Protein AF-0000000077136541 (afdb_homodimer)

InterPro domains:
  IPR001932 PPM-type phosphatase-like domain [PF00481] (87-348)
  IPR001932 PPM-type phosphatase-like domain [PS51746] (58-355)
  IPR001932 PPM-type phosphatase-like domain [SM00331] (62-355)
  IPR001932 PPM-type phosphatase-like domain [SM00332] (52-353)
  IPR001932 PPM-type phosphatase-like domain [cd00143] (66-355)
  IPR015655 Protein phosphatase 2C [PTHR47992] (32-355)
  IPR036457 PPM-type phosphatase-like domain superfamily [G3DSA:3.60.40.10] (57-362)
  IPR036457 PPM-type phosphatase-like domain superfamily [SSF81606] (54-356)

Radius of gyration: 32.64 Å; Cα contacts (8 Å, |Δi|>4): 1513; chains: 2; bounding box: 161×108×76 Å

pLDDT: mean 80.81, std 26.47, range [17.11, 98.94]

Organism: Micromonas pusilla (strain CCMP1545) (NCBI:txid564608)

Secondary structure (DSSP, 8-state):
------------------------------GGGGGGTTS---S--------SS---SEEEEEEE-TTBSS--EEEEEEEEEETTTEEEEEEEEEESSSHHHHHHHHHHHHHHHHHS----TTS--SS---TT-TT--TTHHHHHHHHHHHHHHHHHHHHHH-TTGGG-EE-EEEEEE-SSEEEEEEESS-EEEEEETTEEEE--------TTSHHHHHHHHHHHHTT--EETTEETTTBS-SB-EE-GGGTTTHHHHHHHTTTSHHHHT---SS-SSB-PPEEEEEE--TTTEEEEEEE-HHHHTT--HHHHHHHHHHHHHH-TT--HHHHHHHHHHHHHHTT-SS-EEEEEEE-S--------/------------------------------TTSGGGTTS---S--------SS---SEEEEEEE-TTBSS--EEEEEEEEEETTTEEEEEEEEEESSSHHHHHHHHHHHHHHHHHS----TTS---S---TT-TT--TTHHHHHHHHHHHHHHHHHHHHHH-TTGGG-EE-EEEEEE-SSEEEEEEESS-EEEEEETTEEEE--------TTSHHHHHHHHHHHHTT--EETTEETTTBS-SB-EE-GGGTTTHHHHHHHTTTSHHHHT---SS-SSB-PPEEEEEE--TTTEEEEEEE-HHHHTT--HHHHHHHHHHHHHH-TT--HHHHHHHHHHHHHHTT-SS-EEEEEEE-S--------

Nearest PDB structures (foldseek):
  4yzh-assembly1_A  TM=8.953E-01  e=7.168E-30  Arabidopsis thaliana
  4yzg-assembly1_A  TM=8.802E-01  e=8.058E-30  Arabidopsis thaliana
  5vsr-assembly1_B  TM=7.732E-01  e=3.887E-26  Arabidopsis thaliana
  5gwp-assembly2_B  TM=7.311E-01  e=2.526E-25  Oryza sativa Japonica Group
  4oic-assembly1_B  TM=7.420E-01  e=6.828E-25  Oryza sativa Japonica Group

Foldseek 3Di:
DDDPPPPDDCPCVDDPPPPDDDPPPPPPPPPVCPVVVVPPVPPPQPPPPPPPPPQPWFKAKDWDFFPDPDDQKDKEWDSADAAPRWTKIKIKAKDLHNLLNVLCNVPLRVLLSVQFDNQPPPRDQPAFDAFCPVQQPDCQVSNQVSLQVSLVVSLVVQVVVDPPSNQMWIWMWMWIDDQWKIKIWTFAAWWKWWQFQLFTDTQDHHQWCDPVDPNNVVLQVLLVVLQWHDDPRATNPPHNGQEIRRNVCQAVVVVVVLVVCVVPPRSVRGDSNGRSYYSGIDMGMDTDDLATTFKMKTKDVLLCVQPPRGRLSVVLVVVCVVPVPDGNNNSNVVSNVVSSVSRRPGMMMMMMIGSHDDPPPPPD/DDDDDDDDDPDCPDDDDPPPPPVPPPPDPPPVPDVVVPPPPPPPVPPPPPPPPPLPWFKAKDWDFFPDPDDQKDKEWDSADAAPRWTKIKIKAKDLHNLLNVLCNVPLRVLLSVQFDNQPPPRDQPAFDAFCPVQQPDCQVSVQVSLQVSLVVSLVVQVVVDPPSNQMWIWMWMWIDDQWKIKIWTFAAWWKWWQFQLFTDTQDDHQWCDPPDPNNVVLQVLLVVLQWHDDPRATNPPHNGQEIRRNVCQAVVVVVVLVVCVVPPRSVRGDSNGRSYYSGIDMGMDTDDLATTFKMKTKDVLLCVQPPRGRLSVVLVVVCVVPVPDGNNNSNVVSNVVSSVSRRPGMMMMMMIGSHDDPPPPPD

Structure (mmCIF, N/CA/C/O backbone):
data_AF-0000000077136541-model_v1
#
loop_
_entity.id
_entity.type
_entity.pdbx_description
1 polymer 'Predicted protein'
#
loop_
_atom_site.group_PDB
_atom_site.id
_atom_site.type_symbol
_atom_site.label_atom_id
_atom_site.label_alt_id
_atom_site.label_comp_id
_atom_site.label_asym_id
_atom_site.label_entity_id
_atom_site.label_seq_id
_atom_site.pdbx_PDB_ins_code
_atom_site.Cartn_x
_atom_site.Cartn_y
_atom_site.Cartn_z
_atom_site.occupancy
_atom_site.B_iso_or_equiv
_atom_site.auth_seq_id
_atom_site.auth_comp_id
_atom_site.auth_asym_id
_atom_site.auth_atom_id
_atom_site.pdbx_PDB_model_num
ATOM 1 N N . MET A 1 1 ? -68.312 -63 46.875 1 20.05 1 MET A N 1
ATOM 2 C CA . MET A 1 1 ? -68.062 -62.906 45.438 1 20.05 1 MET A CA 1
ATOM 3 C C . MET A 1 1 ? -67.188 -61.688 45.125 1 20.05 1 MET A C 1
ATOM 5 O O . MET A 1 1 ? -66.312 -61.75 44.281 1 20.05 1 MET A O 1
ATOM 9 N N . PRO A 1 2 ? -67.562 -60.438 45.5 1 20.64 2 PRO A N 1
ATOM 10 C CA . PRO A 1 2 ? -68 -59.219 44.812 1 20.64 2 PRO A CA 1
ATOM 11 C C . PRO A 1 2 ? -66.875 -58.188 44.719 1 20.64 2 PRO A C 1
ATOM 13 O O . PRO A 1 2 ? -67.188 -57.031 44.344 1 20.64 2 PRO A O 1
ATOM 16 N N . GLY A 1 3 ? -65.562 -58.594 44.594 1 22.84 3 GLY A N 1
ATOM 17 C CA . GLY A 1 3 ? -64.438 -57.875 45.094 1 22.84 3 GLY A CA 1
ATOM 18 C C . GLY A 1 3 ? -64.188 -56.594 44.312 1 22.84 3 GLY A C 1
ATOM 19 O O . GLY A 1 3 ? -64.438 -56.5 43.125 1 22.84 3 GLY A O 1
ATOM 20 N N . MET A 1 4 ? -64.188 -55.438 45 1 21.98 4 MET A N 1
ATOM 21 C CA . MET A 1 4 ? -64.375 -54 44.844 1 21.98 4 MET A CA 1
ATOM 22 C C . MET A 1 4 ? -63.25 -53.344 44.031 1 21.98 4 MET A C 1
ATOM 24 O O . MET A 1 4 ? -62.156 -53.125 44.562 1 21.98 4 MET A O 1
ATOM 28 N N . PRO A 1 5 ? -62.812 -53.906 42.781 1 22.84 5 PRO A N 1
ATOM 29 C CA . PRO A 1 5 ? -61.5 -53.625 42.188 1 22.84 5 PRO A CA 1
ATOM 30 C C . PRO A 1 5 ? -61.312 -52.188 41.781 1 22.84 5 PRO A C 1
ATOM 32 O O . PRO A 1 5 ? -62.062 -51.688 40.938 1 22.84 5 PRO A O 1
ATOM 35 N N . VAL A 1 6 ? -61.156 -51.219 42.781 1 21.25 6 VAL A N 1
ATOM 36 C CA . VAL A 1 6 ? -61.344 -49.781 42.688 1 21.25 6 VAL A CA 1
ATOM 37 C C . VAL A 1 6 ? -60.312 -49.188 41.75 1 21.25 6 VAL A C 1
ATOM 39 O O . VAL A 1 6 ? -59.094 -49.281 41.969 1 21.25 6 VAL A O 1
ATOM 42 N N . LYS A 1 7 ? -60.531 -49.219 40.406 1 20.16 7 LYS A N 1
ATOM 43 C CA . LYS A 1 7 ? -59.812 -48.938 39.188 1 20.16 7 LYS A CA 1
ATOM 44 C C . LYS A 1 7 ? -59.344 -47.5 39.125 1 20.16 7 LYS A C 1
ATOM 46 O O . LYS A 1 7 ? -60.188 -46.594 39.094 1 20.16 7 LYS A O 1
ATOM 51 N N . PRO A 1 8 ? -58.156 -47.125 39.719 1 20.67 8 PRO A N 1
ATOM 52 C CA . PRO A 1 8 ? -57.781 -45.719 40 1 20.67 8 PRO A CA 1
ATOM 53 C C . PRO A 1 8 ? -57.812 -44.844 38.75 1 20.67 8 PRO A C 1
ATOM 55 O O . PRO A 1 8 ? -57.75 -45.344 37.625 1 20.67 8 PRO A O 1
ATOM 58 N N . ASN A 1 9 ? -58.156 -43.531 38.938 1 19.55 9 ASN A N 1
ATOM 59 C CA . ASN A 1 9 ? -58.562 -42.25 38.344 1 19.55 9 ASN A CA 1
ATOM 60 C C . ASN A 1 9 ? -57.469 -41.688 37.438 1 19.55 9 ASN A C 1
ATOM 62 O O . ASN A 1 9 ? -56.312 -41.594 37.812 1 19.55 9 ASN A O 1
ATOM 66 N N . LYS A 1 10 ? -57.656 -41.719 36.094 1 18.12 10 LYS A N 1
ATOM 67 C CA . LYS A 1 10 ? -57.094 -41.594 34.781 1 18.12 10 LYS A CA 1
ATOM 68 C C . LYS A 1 10 ? -56.562 -40.188 34.531 1 18.12 10 LYS A C 1
ATOM 70 O O . LYS A 1 10 ? -57.344 -39.25 34.25 1 18.12 10 LYS A O 1
ATOM 75 N N . LYS A 1 11 ? -55.844 -39.531 35.562 1 18.17 11 LYS A N 1
ATOM 76 C CA . LYS A 1 11 ? -55.656 -38.062 35.531 1 18.17 11 LYS A CA 1
ATOM 77 C C . LYS A 1 11 ? -54.906 -37.656 34.25 1 18.17 11 LYS A C 1
ATOM 79 O O . LYS A 1 11 ? -53.75 -38.031 34.031 1 18.17 11 LYS A O 1
ATOM 84 N N . ALA A 1 12 ? -55.562 -37.5 33.062 1 18.77 12 ALA A N 1
ATOM 85 C CA . ALA A 1 12 ? -55.25 -37.344 31.641 1 18.77 12 ALA A CA 1
ATOM 86 C C . ALA A 1 12 ? -54.5 -36.062 31.375 1 18.77 12 ALA A C 1
ATOM 88 O O . ALA A 1 12 ? -55.094 -34.969 31.422 1 18.77 12 ALA A O 1
ATOM 89 N N . SER A 1 13 ? -53.344 -35.812 32.094 1 20.2 13 SER A N 1
ATOM 90 C CA . SER A 1 13 ? -52.688 -34.5 32.125 1 20.2 13 SER A CA 1
ATOM 91 C C . SER A 1 13 ? -52.219 -34.094 30.734 1 20.2 13 SER A C 1
ATOM 93 O O . SER A 1 13 ? -51.281 -34.656 30.188 1 20.2 13 SER A O 1
ATOM 95 N N . GLY A 1 14 ? -53.156 -33.844 29.797 1 17.78 14 GLY A N 1
ATOM 96 C CA . GLY A 1 14 ? -53.031 -33.75 28.344 1 17.78 14 GLY A CA 1
ATOM 97 C C . GLY A 1 14 ? -52.156 -32.625 27.891 1 17.78 14 GLY A C 1
ATOM 98 O O . GLY A 1 14 ? -51.594 -32.656 26.797 1 17.78 14 GLY A O 1
ATOM 99 N N . GLY A 1 15 ? -52.219 -31.469 28.562 1 18.66 15 GLY A N 1
ATOM 100 C CA . GLY A 1 15 ? -52.406 -30.328 27.672 1 18.66 15 GLY A CA 1
ATOM 101 C C . GLY A 1 15 ? -51.125 -29.953 26.922 1 18.66 15 GLY A C 1
ATOM 102 O O . GLY A 1 15 ? -50.125 -29.594 27.531 1 18.66 15 GLY A O 1
ATOM 103 N N . GLY A 1 16 ? -50.719 -30.688 26.016 1 18.95 16 GLY A N 1
ATOM 104 C CA . GLY A 1 16 ? -49.438 -30.516 25.312 1 18.95 16 GLY A CA 1
ATOM 105 C C . GLY A 1 16 ? -49.375 -29.203 24.547 1 18.95 16 GLY A C 1
ATOM 106 O O . GLY A 1 16 ? -50.031 -29.031 23.531 1 18.95 16 GLY A O 1
ATOM 107 N N . LYS A 1 17 ? -49.656 -28.016 25.156 1 18.44 17 LYS A N 1
ATOM 108 C CA . LYS A 1 17 ? -49.719 -26.797 24.375 1 18.44 17 LYS A CA 1
ATOM 109 C C . LYS A 1 17 ? -48.5 -26.672 23.469 1 18.44 17 LYS A C 1
ATOM 111 O O . LYS A 1 17 ? -47.375 -26.875 23.891 1 18.44 17 LYS A O 1
ATOM 116 N N . LYS A 1 18 ? -48.688 -26.641 22.156 1 17.28 18 LYS A N 1
ATOM 117 C CA . LYS A 1 18 ? -47.875 -26.562 20.922 1 17.28 18 LYS A CA 1
ATOM 118 C C . LYS A 1 18 ? -47.156 -25.219 20.812 1 17.28 18 LYS A C 1
ATOM 120 O O . LYS A 1 18 ? -47.781 -24.219 20.453 1 17.28 18 LYS A O 1
ATOM 125 N N . LYS A 1 19 ? -46.531 -24.656 21.812 1 17.34 19 LYS A N 1
ATOM 126 C CA . LYS A 1 19 ? -46.062 -23.297 21.562 1 17.34 19 LYS A CA 1
ATOM 127 C C . LYS A 1 19 ? -45.156 -23.25 20.344 1 17.34 19 LYS A C 1
ATOM 129 O O . LYS A 1 19 ? -44.156 -23.984 20.266 1 17.34 19 LYS A O 1
ATOM 134 N N . LYS A 1 20 ? -45.688 -22.828 19.188 1 17.27 20 LYS A N 1
ATOM 135 C CA . LYS A 1 20 ? -45.188 -22.672 17.812 1 17.27 20 LYS A CA 1
ATOM 136 C C . LYS A 1 20 ? -43.875 -21.906 17.781 1 17.27 20 LYS A C 1
ATOM 138 O O . LYS A 1 20 ? -42.969 -22.281 17.047 1 17.27 20 LYS A O 1
ATOM 143 N N . LYS A 1 21 ? -43.906 -20.531 18.031 1 19.34 21 LYS A N 1
ATOM 144 C CA . LYS A 1 21 ? -43.5 -19.531 17.062 1 19.34 21 LYS A CA 1
ATOM 145 C C . LYS A 1 21 ? -41.969 -19.406 17.031 1 19.34 21 LYS A C 1
ATOM 147 O O . LYS A 1 21 ? -41.312 -19.453 18.094 1 19.34 21 LYS A O 1
ATOM 152 N N . GLY A 1 22 ? -41.281 -19.562 15.852 1 19.55 22 GLY A N 1
ATOM 153 C CA . GLY A 1 22 ? -39.938 -19.609 15.328 1 19.55 22 GLY A CA 1
ATOM 154 C C . GLY A 1 22 ? -39.156 -18.328 15.578 1 19.55 22 GLY A C 1
ATOM 155 O O . GLY A 1 22 ? -39.469 -17.281 15 1 19.55 22 GLY A O 1
ATOM 156 N N . ASP A 1 23 ? -38.938 -17.844 16.766 1 20.95 23 ASP A N 1
ATOM 157 C CA . ASP A 1 23 ? -38.25 -16.562 17.016 1 20.95 23 ASP A CA 1
ATOM 158 C C . ASP A 1 23 ? -36.938 -16.484 16.281 1 20.95 23 ASP A C 1
ATOM 160 O O . ASP A 1 23 ? -36.094 -17.406 16.375 1 20.95 23 ASP A O 1
ATOM 164 N N . GLY A 1 24 ? -37 -15.891 15.031 1 21.94 24 GLY A N 1
ATOM 165 C CA . GLY A 1 24 ? -35.938 -15.5 14.117 1 21.94 24 GLY A CA 1
ATOM 166 C C . GLY A 1 24 ? -34.75 -14.867 14.82 1 21.94 24 GLY A C 1
ATOM 167 O O . GLY A 1 24 ? -34.875 -13.812 15.438 1 21.94 24 GLY A O 1
ATOM 168 N N . ASP A 1 25 ? -33.938 -15.602 15.445 1 22.81 25 ASP A N 1
ATOM 169 C CA . ASP A 1 25 ? -32.719 -15.203 16.156 1 22.81 25 ASP A CA 1
ATOM 170 C C . ASP A 1 25 ? -31.828 -14.32 15.281 1 22.81 25 ASP A C 1
ATOM 172 O O . ASP A 1 25 ? -31.531 -14.672 14.141 1 22.81 25 ASP A O 1
ATOM 176 N N . GLY A 1 26 ? -32.062 -13.008 15.422 1 23.05 26 GLY A N 1
ATOM 177 C CA . GLY A 1 26 ? -31.297 -11.875 14.938 1 23.05 26 GLY A CA 1
ATOM 178 C C . GLY A 1 26 ? -29.797 -12.078 15.047 1 23.05 26 GLY A C 1
ATOM 179 O O . GLY A 1 26 ? -29.25 -12.141 16.156 1 23.05 26 GLY A O 1
ATOM 180 N N . LEU A 1 27 ? -29.297 -13.008 14.289 1 24.98 27 LEU A N 1
ATOM 181 C CA . LEU A 1 27 ? -27.859 -13.266 14.25 1 24.98 27 LEU A CA 1
ATOM 182 C C . LEU A 1 27 ? -27.078 -11.961 14.133 1 24.98 27 LEU A C 1
ATOM 184 O O . LEU A 1 27 ? -27.203 -11.242 13.133 1 24.98 27 LEU A O 1
ATOM 188 N N . GLY A 1 28 ? -26.859 -11.281 15.227 1 23.27 28 GLY A N 1
ATOM 189 C CA . GLY A 1 28 ? -26.094 -10.086 15.5 1 23.27 28 GLY A CA 1
ATOM 190 C C . GLY A 1 28 ? -24.734 -10.078 14.805 1 23.27 28 GLY A C 1
ATOM 191 O O . GLY A 1 28 ? -24.125 -11.133 14.625 1 23.27 28 GLY A O 1
ATOM 192 N N . VAL A 1 29 ? -24.531 -9.125 13.922 1 27.17 29 VAL A N 1
ATOM 193 C CA . VAL A 1 29 ? -23.438 -8.617 13.094 1 27.17 29 VAL A CA 1
ATOM 194 C C . VAL A 1 29 ? -22.156 -8.539 13.906 1 27.17 29 VAL A C 1
ATOM 196 O O . VAL A 1 29 ? -21.891 -7.527 14.562 1 27.17 29 VAL A O 1
ATOM 199 N N . GLY A 1 30 ? -21.797 -9.602 14.742 1 24.78 30 GLY A N 1
ATOM 200 C CA . GLY A 1 30 ? -20.781 -9.586 15.797 1 24.78 30 GLY A CA 1
ATOM 201 C C . GLY A 1 30 ? -19.375 -9.406 15.266 1 24.78 30 GLY A C 1
ATOM 202 O O . GLY A 1 30 ? -18.469 -9.047 16.016 1 24.78 30 GLY A O 1
ATOM 203 N N . GLY A 1 31 ? -19.141 -10.016 14.109 1 27.97 31 GLY A N 1
ATOM 204 C CA . GLY A 1 31 ? -17.766 -10.43 13.969 1 27.97 31 GLY A CA 1
ATOM 205 C C . GLY A 1 31 ? -16.797 -9.258 13.812 1 27.97 31 GLY A C 1
ATOM 206 O O . GLY A 1 31 ? -15.594 -9.453 13.656 1 27.97 31 GLY A O 1
ATOM 207 N N . MET A 1 32 ? -17.312 -8.062 13.414 1 29.23 32 MET A N 1
ATOM 208 C CA . MET A 1 32 ? -16.453 -6.895 13.312 1 29.23 32 MET A CA 1
ATOM 209 C C . MET A 1 32 ? -15.797 -6.586 14.656 1 29.23 32 MET A C 1
ATOM 211 O O . MET A 1 32 ? -15.047 -5.621 14.781 1 29.23 32 MET A O 1
ATOM 215 N N . MET A 1 33 ? -16.188 -7.383 15.75 1 28.39 33 MET A N 1
ATOM 216 C CA . MET A 1 33 ? -15.93 -6.906 17.109 1 28.39 33 MET A CA 1
ATOM 217 C C . MET A 1 33 ? -14.453 -7.031 17.453 1 28.39 33 MET A C 1
ATOM 219 O O . MET A 1 33 ? -13.898 -6.176 18.156 1 28.39 33 MET A O 1
ATOM 223 N N . ASN A 1 34 ? -13.789 -8.164 16.953 1 31.98 34 ASN A N 1
ATOM 224 C CA . ASN A 1 34 ? -12.625 -8.469 17.781 1 31.98 34 ASN A CA 1
ATOM 225 C C . ASN A 1 34 ? -11.438 -7.57 17.422 1 31.98 34 ASN A C 1
ATOM 227 O O . ASN A 1 34 ? -10.508 -7.43 18.219 1 31.98 34 ASN A O 1
ATOM 231 N N . VAL A 1 35 ? -11.25 -7.281 16.203 1 30.89 35 VAL A N 1
ATOM 232 C CA . VAL A 1 35 ? -10.164 -6.348 15.914 1 30.89 35 VAL A CA 1
ATOM 233 C C . VAL A 1 35 ? -10.43 -5.012 16.594 1 30.89 35 VAL A C 1
ATOM 235 O O . VAL A 1 35 ? -9.539 -4.16 16.672 1 30.89 35 VAL A O 1
ATOM 238 N N . LEU A 1 36 ? -11.664 -4.887 17.109 1 30.84 36 LEU A N 1
ATOM 239 C CA . LEU A 1 36 ? -12.016 -3.717 17.906 1 30.84 36 LEU A CA 1
ATOM 240 C C . LEU A 1 36 ? -11.32 -3.76 19.266 1 30.84 36 LEU A C 1
ATOM 242 O O . LEU A 1 36 ? -11.281 -2.752 19.969 1 30.84 36 LEU A O 1
ATOM 246 N N . ASP A 1 37 ? -10.938 -4.977 19.688 1 31.5 37 ASP A N 1
ATOM 247 C CA . ASP A 1 37 ? -10.477 -5.031 21.062 1 31.5 37 ASP A CA 1
ATOM 248 C C . ASP A 1 37 ? -9.094 -4.414 21.219 1 31.5 37 ASP A C 1
ATOM 250 O O . ASP A 1 37 ? -8.641 -4.141 22.328 1 31.5 37 ASP A O 1
ATOM 254 N N . SER A 1 38 ? -8.297 -4.703 20.203 1 31.17 38 SER A N 1
ATOM 255 C CA . SER A 1 38 ? -6.965 -4.156 20.422 1 31.17 38 SER A CA 1
ATOM 256 C C . SER A 1 38 ? -6.961 -2.637 20.281 1 31.17 38 SER A C 1
ATOM 258 O O . SER A 1 38 ? -5.977 -2.055 19.828 1 31.17 38 SER A O 1
ATOM 260 N N . ILE A 1 39 ? -8.055 -2.129 20.047 1 28.28 39 ILE A N 1
ATOM 261 C CA . ILE A 1 39 ? -8.062 -0.701 20.344 1 28.28 39 ILE A CA 1
ATOM 262 C C . ILE A 1 39 ? -7.535 -0.47 21.75 1 28.28 39 ILE A C 1
ATOM 264 O O . ILE A 1 39 ? -8.188 -0.829 22.734 1 28.28 39 ILE A O 1
ATOM 268 N N . LYS A 1 40 ? -6.277 -0.775 22.062 1 30.38 40 LYS A N 1
ATOM 269 C CA . LYS A 1 40 ? -5.977 -0.208 23.375 1 30.38 40 LYS A CA 1
ATOM 270 C C . LYS A 1 40 ? -6.922 0.943 23.703 1 30.38 40 LYS A C 1
ATOM 272 O O . LYS A 1 40 ? -7.152 1.822 22.875 1 30.38 40 LYS A O 1
ATOM 277 N N . LYS A 1 41 ? -7.77 0.789 24.656 1 28.48 41 LYS A N 1
ATOM 278 C CA . LYS A 1 41 ? -8.281 2.006 25.281 1 28.48 41 LYS A CA 1
ATOM 279 C C . LYS A 1 41 ? -7.27 3.146 25.156 1 28.48 41 LYS A C 1
ATOM 281 O O . LYS A 1 41 ? -6.207 3.113 25.781 1 28.48 41 LYS A O 1
ATOM 286 N N . GLY A 1 42 ? -6.914 3.557 23.953 1 29.98 42 GLY A N 1
ATOM 287 C CA . GLY A 1 42 ? -6.129 4.781 23.922 1 29.98 42 GLY A CA 1
ATOM 288 C C . GLY A 1 42 ? -6.234 5.586 25.203 1 29.98 42 GLY A C 1
ATOM 289 O O . GLY A 1 42 ? -7.133 5.355 26.016 1 29.98 42 GLY A O 1
ATOM 290 N N . ALA A 1 43 ? -5.055 6.168 25.625 1 31 43 ALA A N 1
ATOM 291 C CA . ALA A 1 43 ? -5.168 7.16 26.703 1 31 43 ALA A CA 1
ATOM 292 C C . ALA A 1 43 ? -6.535 7.836 26.672 1 31 43 ALA A C 1
ATOM 294 O O . ALA A 1 43 ? -7.078 8.117 25.609 1 31 43 ALA A O 1
ATOM 295 N N . PRO A 1 44 ? -7.391 7.535 27.672 1 31.14 44 PRO A N 1
ATOM 296 C CA . PRO A 1 44 ? -8.586 8.383 27.703 1 31.14 44 PRO A CA 1
ATOM 297 C C . PRO A 1 44 ? -8.406 9.672 26.906 1 31.14 44 PRO A C 1
ATOM 299 O O . PRO A 1 44 ? -7.289 10.172 26.766 1 31.14 44 PRO A O 1
ATOM 302 N N . ALA A 1 45 ? -9.219 9.805 25.859 1 32.22 45 ALA A N 1
ATOM 303 C CA . ALA A 1 45 ? -9.258 11.219 25.484 1 32.22 45 ALA A CA 1
ATOM 304 C C . ALA A 1 45 ? -8.859 12.109 26.656 1 32.22 45 ALA A C 1
ATOM 306 O O . ALA A 1 45 ? -9.453 12.023 27.75 1 32.22 45 ALA A O 1
ATOM 307 N N . VAL A 1 46 ? -7.586 12.141 26.938 1 29.91 46 VAL A N 1
ATOM 308 C CA . VAL A 1 46 ? -7.309 13.148 27.969 1 29.91 46 VAL A CA 1
ATOM 309 C C . VAL A 1 46 ? -8.227 14.352 27.766 1 29.91 46 VAL A C 1
ATOM 311 O O . VAL A 1 46 ? -8.219 14.984 26.703 1 29.91 46 VAL A O 1
ATOM 314 N N . PRO A 1 47 ? -9.375 14.273 28.375 1 31.56 47 PRO A N 1
ATOM 315 C CA . PRO A 1 47 ? -10.094 15.547 28.297 1 31.56 47 PRO A CA 1
ATOM 316 C C . PRO A 1 47 ? -9.172 16.75 28.422 1 31.56 47 PRO A C 1
ATOM 318 O O . PRO A 1 47 ? -8.227 16.734 29.219 1 31.56 47 PRO A O 1
ATOM 321 N N . GLY A 1 48 ? -8.805 17.344 27.328 1 30.84 48 GLY A N 1
ATOM 322 C CA . GLY A 1 48 ? -8.102 18.594 27.5 1 30.84 48 GLY A CA 1
ATOM 323 C C . GLY A 1 48 ? -8.555 19.375 28.719 1 30.84 48 GLY A C 1
ATOM 324 O O . GLY A 1 48 ? -9.75 19.375 29.047 1 30.84 48 GLY A O 1
ATOM 325 N N . LEU A 1 49 ? -7.816 19.312 29.719 1 29.25 49 LEU A N 1
ATOM 326 C CA . LEU A 1 49 ? -8.008 20.219 30.859 1 29.25 49 LEU A CA 1
ATOM 327 C C . LEU A 1 49 ? -8.406 21.609 30.375 1 29.25 49 LEU A C 1
ATOM 329 O O . LEU A 1 49 ? -7.688 22.234 29.594 1 29.25 49 LEU A O 1
ATOM 333 N N . SER A 1 50 ? -9.672 21.891 30.344 1 30.38 50 SER A N 1
ATOM 334 C CA . SER A 1 50 ? -10.227 23.234 30.141 1 30.38 50 SER A CA 1
ATOM 335 C C . SER A 1 50 ? -9.586 24.234 31.094 1 30.38 50 SER A C 1
ATOM 337 O O . SER A 1 50 ? -9.922 24.266 32.281 1 30.38 50 SER A O 1
ATOM 339 N N . LYS A 1 51 ? -8.328 24.234 31.359 1 32.44 51 LYS A N 1
ATOM 340 C CA . LYS A 1 51 ? -8.094 25.484 32.062 1 32.44 51 LYS A CA 1
ATOM 341 C C . LYS A 1 51 ? -8.68 26.672 31.312 1 32.44 51 LYS A C 1
ATOM 343 O O . LYS A 1 51 ? -8.805 26.641 30.094 1 32.44 51 LYS A O 1
ATOM 348 N N . MET A 1 52 ? -9.352 27.625 32 1 32.34 52 MET A N 1
ATOM 349 C CA . MET A 1 52 ? -10.008 28.875 31.672 1 32.34 52 MET A CA 1
ATOM 350 C C . MET A 1 52 ? -9.156 29.703 30.703 1 32.34 52 MET A C 1
ATOM 352 O O . MET A 1 52 ? -9.414 30.891 30.5 1 32.34 52 MET A O 1
ATOM 356 N N . ASN A 1 53 ? -7.906 29.344 30.438 1 36.59 53 ASN A N 1
ATOM 357 C CA . ASN A 1 53 ? -7.484 30.25 29.375 1 36.59 53 ASN A CA 1
ATOM 358 C C . ASN A 1 53 ? -8.312 30.078 28.109 1 36.59 53 ASN A C 1
ATOM 360 O O . ASN A 1 53 ? -8.773 28.969 27.812 1 36.59 53 ASN A O 1
ATOM 364 N N . ALA A 1 54 ? -8.992 31.062 27.375 1 43.69 54 ALA A N 1
ATOM 365 C CA . ALA A 1 54 ? -9.938 31.109 26.266 1 43.69 54 ALA A CA 1
ATOM 366 C C . ALA A 1 54 ? -9.586 30.078 25.203 1 43.69 54 ALA A C 1
ATOM 368 O O . ALA A 1 54 ? -8.648 30.281 24.422 1 43.69 54 ALA A O 1
ATOM 369 N N . GLN A 1 55 ? -9.523 28.953 25.531 1 55.12 55 GLN A N 1
ATOM 370 C CA . GLN A 1 55 ? -9.359 27.969 24.484 1 55.12 55 GLN A CA 1
ATOM 371 C C . GLN A 1 55 ? -10.305 28.234 23.312 1 55.12 55 GLN A C 1
ATOM 373 O O . GLN A 1 55 ? -11.523 28.312 23.5 1 55.12 55 GLN A O 1
ATOM 378 N N . ARG A 1 56 ? -9.656 28.797 22.203 1 74.5 56 ARG A N 1
ATOM 379 C CA . ARG A 1 56 ? -10.445 29.391 21.125 1 74.5 56 ARG A CA 1
ATOM 380 C C . ARG A 1 56 ? -11.125 28.312 20.281 1 74.5 56 ARG A C 1
ATOM 382 O O . ARG A 1 56 ? -12.312 28.438 19.953 1 74.5 56 ARG A O 1
ATOM 389 N N . TYR A 1 57 ? -10.477 26.984 20.109 1 91 57 TYR A N 1
ATOM 390 C CA . TYR A 1 57 ? -11.141 26.031 19.234 1 91 57 TYR A CA 1
ATOM 391 C C . TYR A 1 57 ? -11.242 24.656 19.891 1 91 57 TYR A C 1
ATOM 393 O O . TYR A 1 57 ? -10.266 24.156 20.453 1 91 57 TYR A O 1
ATOM 401 N N . ALA A 1 58 ? -12.391 24.047 20 1 95.06 58 ALA A N 1
ATOM 402 C CA . ALA A 1 58 ? -12.523 22.656 20.406 1 95.06 58 ALA A CA 1
ATOM 403 C C . ALA A 1 58 ? -11.859 21.719 19.406 1 95.06 58 ALA A C 1
ATOM 405 O O . ALA A 1 58 ? -11.852 22 18.203 1 95.06 58 ALA A O 1
ATOM 406 N N . TRP A 1 59 ? -11.305 20.578 19.906 1 97.5 59 TRP A N 1
ATOM 407 C CA . TRP A 1 59 ? -10.617 19.656 19.016 1 97.5 59 TRP A CA 1
ATOM 408 C C . TRP A 1 59 ? -10.68 18.234 19.547 1 97.5 59 TRP A C 1
ATOM 410 O O . TRP A 1 59 ? -11.125 18 20.688 1 97.5 59 TRP A O 1
ATOM 420 N N . GLY A 1 60 ? -10.375 17.297 18.719 1 98.31 60 GLY A N 1
ATOM 421 C CA . GLY A 1 60 ? -10.258 15.891 19.062 1 98.31 60 GLY A CA 1
ATOM 422 C C . GLY A 1 60 ? -9.2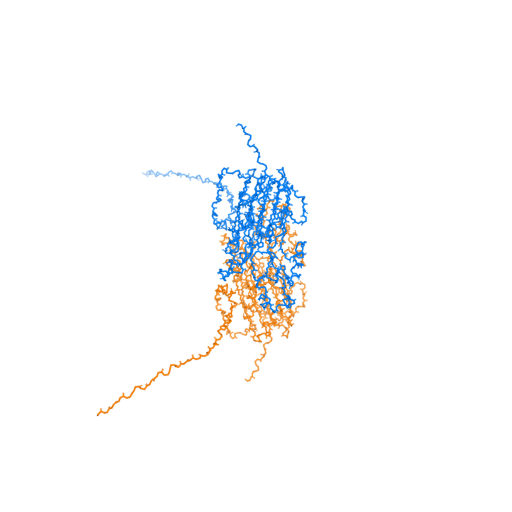58 15.141 18.203 1 98.31 60 GLY A C 1
ATOM 423 O O . GLY A 1 60 ? -8.93 15.586 17.109 1 98.31 60 GLY A O 1
ATOM 424 N N . ALA A 1 61 ? -8.703 14.07 18.781 1 98.62 61 ALA A N 1
ATOM 425 C CA . ALA A 1 61 ? -7.766 13.227 18.047 1 98.62 61 ALA A CA 1
ATOM 426 C C . ALA A 1 61 ? -8.055 11.75 18.281 1 98.62 61 ALA A C 1
ATOM 428 O O . ALA A 1 61 ? -8.602 11.375 19.328 1 98.62 61 ALA A O 1
ATOM 429 N N . ALA A 1 62 ? -7.801 10.953 17.328 1 98.69 62 ALA A N 1
ATOM 430 C CA . ALA A 1 62 ? -7.918 9.5 17.406 1 98.69 62 ALA A CA 1
ATOM 431 C C . ALA A 1 62 ? -6.848 8.812 16.562 1 98.69 62 ALA A C 1
ATOM 433 O O . ALA A 1 62 ? -6.316 9.406 15.617 1 98.69 62 ALA A O 1
ATOM 434 N N . GLU A 1 63 ? -6.445 7.629 16.953 1 98.44 63 GLU A N 1
ATOM 435 C CA . GLU A 1 63 ? -5.449 6.871 16.203 1 98.44 63 GLU A CA 1
ATOM 436 C C . GLU A 1 63 ? -5.684 5.371 16.328 1 98.44 63 GLU A C 1
ATOM 438 O O . GLU A 1 63 ? -6.375 4.922 17.25 1 98.44 63 GLU A O 1
ATOM 443 N N . ALA A 1 64 ? -5.227 4.605 15.414 1 97.44 64 ALA A N 1
ATOM 444 C CA . ALA A 1 64 ? -5.246 3.146 15.43 1 97.44 64 ALA A CA 1
ATOM 445 C C . ALA A 1 64 ? -4.043 2.574 14.688 1 97.44 64 ALA A C 1
ATOM 447 O O . ALA A 1 64 ? -3.6 3.139 13.68 1 97.44 64 ALA A O 1
ATOM 448 N N . THR A 1 65 ? -3.596 1.457 15.172 1 95.38 65 THR A N 1
ATOM 449 C CA . THR A 1 65 ? -2.408 0.847 14.586 1 95.38 65 THR A CA 1
ATOM 450 C C . THR A 1 65 ? -2.74 0.192 13.25 1 95.38 65 THR A C 1
ATOM 452 O O . THR A 1 65 ? -1.881 0.09 12.375 1 95.38 65 THR A O 1
ATOM 455 N N . GLY A 1 66 ? -4.031 -0.2 13.055 1 91.12 66 GLY A N 1
ATOM 456 C CA . GLY A 1 66 ? -4.363 -0.995 11.883 1 91.12 66 GLY A CA 1
ATOM 457 C C . GLY A 1 66 ? -3.666 -2.342 11.859 1 91.12 66 GLY A C 1
ATOM 458 O O . GLY A 1 66 ? -3.475 -2.965 12.906 1 91.12 66 GLY A O 1
ATOM 459 N N . PRO A 1 67 ? -3.273 -2.822 10.672 1 87.31 67 PRO A N 1
ATOM 460 C CA . PRO A 1 67 ? -2.668 -4.152 10.57 1 87.31 67 PRO A CA 1
ATOM 461 C C . PRO A 1 67 ? -1.169 -4.141 10.859 1 87.31 67 PRO A C 1
ATOM 463 O O . PRO A 1 67 ? -0.511 -5.184 10.773 1 87.31 67 PRO A O 1
ATOM 466 N N . ARG A 1 68 ? -0.663 -3.002 11.133 1 90.88 68 ARG A N 1
ATOM 467 C CA . ARG A 1 68 ? 0.768 -2.869 11.391 1 90.88 68 ARG A CA 1
ATOM 468 C C . ARG A 1 68 ? 1.124 -3.379 12.781 1 90.88 68 ARG A C 1
ATOM 470 O O . ARG A 1 68 ? 0.257 -3.477 13.656 1 90.88 68 ARG A O 1
ATOM 477 N N . GLU A 1 69 ? 2.436 -3.752 12.961 1 87.44 69 GLU A N 1
ATOM 478 C CA . GLU A 1 69 ? 2.91 -4.262 14.25 1 87.44 69 GLU A CA 1
ATOM 479 C C . GLU A 1 69 ? 2.955 -3.158 15.297 1 87.44 69 GLU A C 1
ATOM 481 O O . GLU A 1 69 ? 2.652 -3.396 16.469 1 87.44 69 GLU A O 1
ATOM 486 N N . TYR A 1 70 ? 3.357 -1.946 14.875 1 91.38 70 TYR A N 1
ATOM 487 C CA . TYR A 1 70 ? 3.498 -0.854 15.828 1 91.38 70 TYR A CA 1
ATOM 488 C C . TYR A 1 70 ? 3.035 0.465 15.227 1 91.38 70 TYR A C 1
ATOM 490 O O . TYR A 1 70 ? 2.865 0.569 14.008 1 91.38 70 TYR A O 1
ATOM 498 N N . MET A 1 71 ? 2.797 1.41 16.109 1 95.5 71 MET A N 1
ATOM 499 C CA . MET A 1 71 ? 2.361 2.744 15.719 1 95.5 71 MET A CA 1
ATOM 500 C C . MET A 1 71 ? 3.559 3.637 15.406 1 95.5 71 MET A C 1
ATOM 502 O O . MET A 1 71 ? 4.414 3.855 16.266 1 95.5 71 MET A O 1
ATOM 506 N N . GLU A 1 72 ? 3.559 4.109 14.164 1 96.25 72 GLU A N 1
ATOM 507 C CA . GLU A 1 72 ? 4.637 5.012 13.773 1 96.25 72 GLU A CA 1
ATOM 508 C C . GLU A 1 72 ? 4.121 6.434 13.578 1 96.25 72 GLU A C 1
ATOM 510 O O . GLU A 1 72 ? 4.906 7.375 13.469 1 96.25 72 GLU A O 1
ATOM 515 N N . ASP A 1 73 ? 2.809 6.586 13.555 1 98.19 73 ASP A N 1
ATOM 516 C CA . ASP A 1 73 ? 2.205 7.906 13.43 1 98.19 73 ASP A CA 1
ATOM 517 C C . ASP A 1 73 ? 2.246 8.656 14.766 1 98.19 73 ASP A C 1
ATOM 519 O O . ASP A 1 73 ? 2.309 8.039 15.828 1 98.19 73 ASP A O 1
ATOM 523 N N . ALA A 1 74 ? 2.248 9.93 14.656 1 98.56 74 ALA A N 1
ATOM 524 C CA . ALA A 1 74 ? 2.143 10.797 15.828 1 98.56 74 ALA A CA 1
ATOM 525 C C . ALA A 1 74 ? 1.326 12.047 15.516 1 98.56 74 ALA A C 1
ATOM 527 O O . ALA A 1 74 ? 1.047 12.336 14.352 1 98.56 74 ALA A O 1
ATOM 528 N N . TRP A 1 75 ? 0.865 12.68 16.516 1 98.56 75 TRP A N 1
ATOM 529 C CA . TRP A 1 75 ? 0.173 13.961 16.391 1 98.56 75 TRP A CA 1
ATOM 530 C C . TRP A 1 75 ? 0.426 14.836 17.625 1 98.56 75 TRP A C 1
ATOM 532 O O . TRP A 1 75 ? 0.821 14.344 18.672 1 98.56 75 TRP A O 1
ATOM 542 N N . VAL A 1 76 ? 0.27 16.141 17.469 1 98.06 76 VAL A N 1
ATOM 543 C CA . VAL A 1 76 ? 0.416 17.094 18.578 1 98.06 76 VAL A CA 1
ATOM 544 C C . VAL A 1 76 ? -0.517 18.281 18.375 1 98.06 76 VAL A C 1
ATOM 546 O O . VAL A 1 76 ? -0.752 18.703 17.234 1 98.06 76 VAL A O 1
ATOM 549 N N . VAL A 1 77 ? -1.115 18.734 19.391 1 97.31 77 VAL A N 1
ATOM 550 C CA . VAL A 1 77 ? -1.943 19.938 19.406 1 97.31 77 VAL A CA 1
ATOM 551 C C . VAL A 1 77 ? -1.452 20.891 20.484 1 97.31 77 VAL A C 1
ATOM 553 O O . VAL A 1 77 ? -1.135 20.469 21.594 1 97.31 77 VAL A O 1
ATOM 556 N N . LYS A 1 78 ? -1.246 22.109 20.078 1 95 78 LYS A N 1
ATOM 557 C CA . LYS A 1 78 ? -0.955 23.203 20.984 1 95 78 LYS A CA 1
ATOM 558 C C . LYS A 1 78 ? -1.979 24.328 20.844 1 95 78 LYS A C 1
ATOM 560 O O . LYS A 1 78 ? -1.941 25.094 19.875 1 95 78 LYS A O 1
ATOM 565 N N . GLU A 1 79 ? -2.756 24.5 21.859 1 91 79 GLU A N 1
ATOM 566 C CA . GLU A 1 79 ? -3.879 25.438 21.781 1 91 79 GLU A CA 1
ATOM 567 C C . GLU A 1 79 ? -3.404 26.891 21.859 1 91 79 GLU A C 1
ATOM 569 O O . GLU A 1 79 ? -4.066 27.781 21.344 1 91 79 GLU A O 1
ATOM 574 N N . THR A 1 80 ? -2.299 27.062 22.594 1 81.75 80 THR A N 1
ATOM 575 C CA . THR A 1 80 ? -1.751 28.406 22.781 1 81.75 80 THR A CA 1
ATOM 576 C C . THR A 1 80 ? -0.226 28.375 22.75 1 81.75 80 THR A C 1
ATOM 578 O O . THR A 1 80 ? 0.378 27.312 22.656 1 81.75 80 THR A O 1
ATOM 581 N N . GLY A 1 81 ? 0.331 29.578 22.562 1 71.94 81 GLY A N 1
ATOM 582 C CA . GLY A 1 81 ? 1.773 29.656 22.734 1 71.94 81 GLY A CA 1
ATOM 583 C C . GLY A 1 81 ? 2.498 30.062 21.469 1 71.94 81 GLY A C 1
ATOM 584 O O . GLY A 1 81 ? 3.635 30.547 21.516 1 71.94 81 GLY A O 1
ATOM 585 N N . LEU A 1 82 ? 1.899 29.812 20.328 1 75.81 82 LEU A N 1
ATOM 586 C CA . LEU A 1 82 ? 2.561 30.266 19.109 1 75.81 82 LEU A CA 1
ATOM 587 C C . LEU A 1 82 ? 2.418 31.766 18.922 1 75.81 82 LEU A C 1
ATOM 589 O O . LEU A 1 82 ? 1.371 32.344 19.234 1 75.81 82 LEU A O 1
ATOM 593 N N . GLY A 1 83 ? 3.52 32.312 18.531 1 70.38 83 GLY A N 1
ATOM 594 C CA . GLY A 1 83 ? 3.453 33.719 18.219 1 70.38 83 GLY A CA 1
ATOM 595 C C . GLY A 1 83 ? 2.287 34.094 17.328 1 70.38 83 GLY A C 1
ATOM 596 O O . GLY A 1 83 ? 1.953 33.344 16.406 1 70.38 83 GLY A O 1
ATOM 597 N N . GLY A 1 84 ? 1.552 35.156 17.641 1 71.81 84 GLY A N 1
ATOM 598 C CA . GLY A 1 84 ? 0.441 35.656 16.828 1 71.81 84 GLY A CA 1
ATOM 599 C C . GLY A 1 84 ? -0.9 35.094 17.281 1 71.81 84 GLY A C 1
ATOM 600 O O . GLY A 1 84 ? -1.936 35.406 16.688 1 71.81 84 GLY A O 1
ATOM 601 N N . GLY A 1 85 ? -0.875 34.156 18.281 1 80.19 85 GLY A N 1
ATOM 602 C CA . GLY A 1 85 ? -2.113 33.625 18.844 1 80.19 85 GLY A CA 1
ATOM 603 C C . GLY A 1 85 ? -2.713 32.5 18.047 1 80.19 85 GLY A C 1
ATOM 604 O O . GLY A 1 85 ? -3.936 32.375 17.953 1 80.19 85 GLY A O 1
ATOM 605 N N . TYR A 1 86 ? -1.869 31.719 17.375 1 88 86 TYR A N 1
ATOM 606 C CA . TYR A 1 86 ? -2.354 30.641 16.516 1 88 86 TYR A CA 1
ATOM 607 C C . TYR A 1 86 ? -2.613 29.375 17.312 1 88 86 TYR A C 1
ATOM 609 O O . TYR A 1 86 ? -1.851 29.047 18.234 1 88 86 TYR A O 1
ATOM 617 N N . PHE A 1 87 ? -3.754 28.766 17.031 1 93 87 PHE A N 1
ATOM 618 C CA . PHE A 1 87 ? -3.945 27.344 17.344 1 93 87 PHE A CA 1
ATOM 619 C C . PHE A 1 87 ? -3.092 26.484 16.438 1 93 87 PHE A C 1
ATOM 621 O O . PHE A 1 87 ? -2.984 26.734 15.234 1 93 87 PHE A O 1
ATOM 628 N N . PHE A 1 88 ? -2.402 25.5 17.062 1 96.06 88 PHE A N 1
ATOM 629 C CA . PHE A 1 88 ? -1.482 24.672 16.281 1 96.06 88 PHE A CA 1
ATOM 630 C C . PHE A 1 88 ? -1.862 23.203 16.375 1 96.06 88 PHE A C 1
ATOM 632 O O . PHE A 1 88 ? -2.133 22.688 17.469 1 96.06 88 PHE A O 1
ATOM 639 N N . ALA A 1 89 ? -1.947 22.516 15.273 1 98.19 89 ALA A N 1
ATOM 640 C CA . ALA A 1 89 ? -2.121 21.078 15.203 1 98.19 89 ALA A CA 1
ATOM 641 C C . ALA A 1 89 ? -1.272 20.469 14.086 1 98.19 89 ALA A C 1
ATOM 643 O O . ALA A 1 89 ? -1.128 21.062 13.016 1 98.19 89 ALA A O 1
ATOM 644 N N . SER A 1 90 ? -0.721 19.297 14.375 1 98.69 90 SER A N 1
ATOM 645 C CA . SER A 1 90 ? 0.13 18.641 13.383 1 98.69 90 SER A CA 1
ATOM 646 C C . SER A 1 90 ? -0.029 17.125 13.438 1 98.69 90 SER A C 1
ATOM 648 O O . SER A 1 90 ? -0.21 16.547 14.516 1 98.69 90 SER A O 1
ATOM 650 N N . VAL A 1 91 ? -0.025 16.516 12.273 1 98.88 91 VAL A N 1
ATOM 651 C CA . VAL A 1 91 ? -0.002 15.07 12.117 1 98.88 91 VAL A CA 1
ATOM 652 C C . VAL A 1 91 ? 1.295 14.641 11.438 1 98.88 91 VAL A C 1
ATOM 654 O O . VAL A 1 91 ? 1.714 15.25 10.453 1 98.88 91 VAL A O 1
ATOM 657 N N . MET A 1 92 ? 1.938 13.633 11.992 1 98.81 92 MET A N 1
ATOM 658 C CA . MET A 1 92 ? 3.189 13.078 11.484 1 98.81 92 MET A CA 1
ATOM 659 C C . MET A 1 92 ? 3.033 11.594 11.148 1 98.81 92 MET A C 1
ATOM 661 O O . MET A 1 92 ? 2.693 10.789 12.016 1 98.81 92 MET A O 1
ATOM 665 N N . ASP A 1 93 ? 3.229 11.266 9.945 1 98.56 93 ASP A N 1
ATOM 666 C CA . ASP A 1 93 ? 3.232 9.883 9.492 1 98.56 93 ASP A CA 1
ATOM 667 C C . ASP A 1 93 ? 4.656 9.344 9.375 1 98.56 93 ASP A C 1
ATOM 669 O O . ASP A 1 93 ? 5.336 9.578 8.367 1 98.56 93 ASP A O 1
ATOM 673 N N . GLY A 1 94 ? 5.016 8.602 10.391 1 97.88 94 GLY A N 1
ATOM 674 C CA . GLY A 1 94 ? 6.367 8.062 10.43 1 97.88 94 GLY A CA 1
ATOM 675 C C . GLY A 1 94 ? 6.555 6.859 9.523 1 97.88 94 GLY A C 1
ATOM 676 O O . GLY A 1 94 ? 5.613 6.094 9.297 1 97.88 94 GLY A O 1
ATOM 677 N N . HIS A 1 95 ? 7.742 6.652 9.086 1 95.69 95 HIS A N 1
ATOM 678 C CA . HIS A 1 95 ? 8.133 5.469 8.328 1 95.69 95 HIS A CA 1
ATOM 679 C C . HIS A 1 95 ? 9.57 5.059 8.641 1 95.69 95 HIS A C 1
ATOM 681 O O . HIS A 1 95 ? 10.398 5.906 8.977 1 95.69 95 HIS A O 1
ATOM 687 N N . GLY A 1 96 ? 9.852 3.82 8.5 1 91.94 96 GLY A N 1
ATOM 688 C CA . GLY A 1 96 ? 11.18 3.314 8.828 1 91.94 96 GLY A CA 1
ATOM 689 C C . GLY A 1 96 ? 11.461 3.305 10.32 1 91.94 96 GLY A C 1
ATOM 690 O O . GLY A 1 96 ? 12.617 3.318 10.742 1 91.94 96 GLY A O 1
ATOM 691 N N . GLY A 1 97 ? 10.461 3.352 11.109 1 92.12 97 GLY A N 1
ATOM 692 C CA . GLY A 1 97 ? 10.547 3.451 12.555 1 92.12 97 GLY A CA 1
ATOM 693 C C . GLY A 1 97 ? 9.781 4.633 13.117 1 92.12 97 GLY A C 1
ATOM 694 O O . GLY A 1 97 ? 9.438 5.566 12.383 1 92.12 97 GLY A O 1
ATOM 695 N N . ALA A 1 98 ? 9.641 4.664 14.414 1 95.12 98 ALA A N 1
ATOM 696 C CA . ALA A 1 98 ? 8.797 5.688 15.023 1 95.12 98 ALA A CA 1
ATOM 697 C C . ALA A 1 98 ? 9.633 6.84 15.562 1 95.12 98 ALA A C 1
ATOM 699 O O . ALA A 1 98 ? 9.094 7.82 16.094 1 95.12 98 ALA A O 1
ATOM 700 N N . ALA A 1 99 ? 10.883 6.824 15.398 1 96.69 99 ALA A N 1
ATOM 701 C CA . ALA A 1 99 ? 11.766 7.785 16.047 1 96.69 99 ALA A CA 1
ATOM 702 C C . ALA A 1 99 ? 11.547 9.195 15.5 1 96.69 99 ALA A C 1
ATOM 704 O O . ALA A 1 99 ? 11.508 10.164 16.266 1 96.69 99 ALA A O 1
ATOM 705 N N . SER A 1 100 ? 11.422 9.281 14.219 1 98.31 100 SER A N 1
ATOM 706 C CA . SER A 1 100 ? 11.297 10.602 13.609 1 98.31 100 SER A CA 1
ATOM 707 C C . SER A 1 100 ? 9.984 11.266 14 1 98.31 100 SER A C 1
ATOM 709 O O . SER A 1 100 ? 9.969 12.438 14.398 1 98.31 100 SER A O 1
ATOM 711 N N . SER A 1 101 ? 8.906 10.578 13.859 1 98.56 101 SER A N 1
ATOM 712 C CA . SER A 1 101 ? 7.605 11.141 14.219 1 98.56 101 SER A CA 1
ATOM 713 C C . SER A 1 101 ? 7.539 11.469 15.703 1 98.56 101 SER A C 1
ATOM 715 O O . SER A 1 101 ? 6.977 12.492 16.094 1 98.56 101 SER A O 1
ATOM 717 N N . ALA A 1 102 ? 8.133 10.617 16.531 1 97.75 102 ALA A N 1
ATOM 718 C CA . ALA A 1 102 ? 8.172 10.867 17.969 1 97.75 102 ALA A CA 1
ATOM 719 C C . ALA A 1 102 ? 8.961 12.141 18.281 1 97.75 102 ALA A C 1
ATOM 721 O O . ALA A 1 102 ? 8.539 12.945 19.109 1 97.75 102 ALA A O 1
ATOM 722 N N . TYR A 1 103 ? 10.047 12.281 17.656 1 98.5 103 TYR A N 1
ATOM 723 C CA . TYR A 1 103 ? 10.859 13.477 17.859 1 98.5 103 TYR A CA 1
ATOM 724 C C . TYR A 1 103 ? 10.086 14.734 17.469 1 98.5 103 TYR A C 1
ATOM 726 O O . TYR A 1 103 ? 10.109 15.734 18.188 1 98.5 103 TYR A O 1
ATOM 734 N N . LEU A 1 104 ? 9.523 14.719 16.297 1 98.62 104 LEU A N 1
ATOM 735 C CA . LEU A 1 104 ? 8.781 15.875 15.812 1 98.62 104 LEU A CA 1
ATOM 736 C C . LEU A 1 104 ? 7.629 16.219 16.75 1 98.62 104 LEU A C 1
ATOM 738 O O . LEU A 1 104 ? 7.371 17.391 17.031 1 98.62 104 LEU A O 1
ATOM 742 N N . ARG A 1 105 ? 6.93 15.203 17.203 1 98.5 105 ARG A N 1
ATOM 743 C CA . ARG A 1 105 ? 5.836 15.43 18.141 1 98.5 105 ARG A CA 1
ATOM 744 C C . ARG A 1 105 ? 6.309 16.234 19.359 1 98.5 105 ARG A C 1
ATOM 746 O O . ARG A 1 105 ? 5.613 17.141 19.812 1 98.5 105 ARG A O 1
ATOM 753 N N . GLU A 1 106 ? 7.473 15.984 19.75 1 97.75 106 GLU A N 1
ATOM 754 C CA . GLU A 1 106 ? 7.988 16.562 20.984 1 97.75 106 GLU A CA 1
ATOM 755 C C . GLU A 1 106 ? 8.633 17.922 20.734 1 97.75 106 GLU A C 1
ATOM 757 O O . GLU A 1 106 ? 8.594 18.812 21.594 1 97.75 106 GLU A O 1
ATOM 762 N N . ASN A 1 107 ? 9.18 18.141 19.531 1 97.38 107 ASN A N 1
ATOM 763 C CA . ASN A 1 107 ? 10.102 19.25 19.406 1 97.38 107 ASN A CA 1
ATOM 764 C C . ASN A 1 107 ? 9.641 20.25 18.328 1 97.38 107 ASN A C 1
ATOM 766 O O . ASN A 1 107 ? 10.078 21.391 18.312 1 97.38 107 ASN A O 1
ATOM 770 N N . LEU A 1 108 ? 8.828 19.828 17.422 1 97.19 108 LEU A N 1
ATOM 771 C CA . LEU A 1 108 ? 8.5 20.641 16.25 1 97.19 108 LEU A CA 1
ATOM 772 C C . LEU A 1 108 ? 7.941 22 16.672 1 97.19 108 LEU A C 1
ATOM 774 O O . LEU A 1 108 ? 8.359 23.031 16.156 1 97.19 108 LEU A O 1
ATOM 778 N N . PHE A 1 109 ? 7.012 22 17.594 1 95.06 109 PHE A N 1
ATOM 779 C CA . PHE A 1 109 ? 6.328 23.219 18 1 95.06 109 PHE A CA 1
ATOM 780 C C . PHE A 1 109 ? 7.328 24.266 18.469 1 95.06 109 PHE A C 1
ATOM 782 O O . PHE A 1 109 ? 7.281 25.406 18.031 1 95.06 109 PHE A O 1
ATOM 789 N N . SER A 1 110 ? 8.195 23.859 19.359 1 93.38 110 SER A N 1
ATOM 790 C CA . SER A 1 110 ? 9.172 24.797 19.906 1 93.38 110 SER A CA 1
ATOM 791 C C . SER A 1 110 ? 10.086 25.344 18.828 1 93.38 110 SER A C 1
ATOM 793 O O . SER A 1 110 ? 10.422 26.531 18.828 1 93.38 110 SER A O 1
ATOM 795 N N . LEU A 1 111 ? 10.453 24.516 17.906 1 92.81 111 LEU A N 1
ATOM 796 C CA . LEU A 1 111 ? 11.344 24.922 16.828 1 92.81 111 LEU A CA 1
ATOM 797 C C . LEU A 1 111 ? 10.648 25.891 15.875 1 92.81 111 LEU A C 1
ATOM 799 O O . LEU A 1 111 ? 11.266 26.828 15.367 1 92.81 111 LEU A O 1
ATOM 803 N N . LEU A 1 112 ? 9.398 25.688 15.648 1 92.62 112 LEU A N 1
ATOM 804 C CA . LEU A 1 112 ? 8.625 26.594 14.805 1 92.62 112 LEU A CA 1
ATOM 805 C C . LEU A 1 112 ? 8.367 27.906 15.516 1 92.62 112 LEU A C 1
ATOM 807 O O . LEU A 1 112 ? 8.445 28.969 14.898 1 92.62 112 LEU A O 1
ATOM 811 N N . ASP A 1 113 ? 8.039 27.812 16.766 1 90 113 ASP A N 1
ATOM 812 C CA . ASP A 1 113 ? 7.742 29.016 17.547 1 90 113 ASP A CA 1
ATOM 813 C C . ASP A 1 113 ? 8.922 29.984 17.531 1 90 113 ASP A C 1
ATOM 815 O O . ASP A 1 113 ? 8.727 31.203 17.531 1 90 113 ASP A O 1
ATOM 819 N N . GLU A 1 114 ? 10.078 29.453 17.484 1 88 114 GLU A N 1
ATOM 820 C CA . GLU A 1 114 ? 11.289 30.281 17.469 1 88 114 GLU A CA 1
ATOM 821 C C . GLU A 1 114 ? 11.391 31.078 16.172 1 88 114 GLU A C 1
ATOM 823 O O . GLU A 1 114 ? 11.984 32.156 16.141 1 88 114 GLU A O 1
ATOM 828 N N . LYS A 1 115 ? 10.828 30.531 15.125 1 87.25 115 LYS A N 1
ATOM 829 C CA . LYS A 1 115 ? 11.008 31.125 13.805 1 87.25 115 LYS A CA 1
ATOM 830 C C . LYS A 1 115 ? 9.805 31.984 13.422 1 87.25 115 LYS A C 1
ATOM 832 O O . LYS A 1 115 ? 9.898 32.812 12.516 1 87.25 115 LYS A O 1
ATOM 837 N N . ILE A 1 116 ? 8.711 31.766 14.031 1 82.81 116 ILE A N 1
ATOM 838 C CA . ILE A 1 116 ? 7.496 32.5 13.711 1 82.81 116 ILE A CA 1
ATOM 839 C C . ILE A 1 116 ? 7.523 33.875 14.406 1 82.81 116 ILE A C 1
ATOM 841 O O . ILE A 1 116 ? 7.77 33.938 15.617 1 82.81 116 ILE A O 1
ATOM 845 N N . PRO A 1 117 ? 7.398 34.906 13.562 1 75.31 117 PRO A N 1
ATOM 846 C CA . PRO A 1 117 ? 7.445 36.25 14.148 1 75.31 117 PRO A CA 1
ATOM 847 C C . PRO A 1 117 ? 6.434 36.438 15.273 1 75.31 117 PRO A C 1
ATOM 849 O O . PRO A 1 117 ? 5.316 35.906 15.195 1 75.31 117 PRO A O 1
ATOM 852 N N . LYS A 1 118 ? 6.992 36.969 16.359 1 67.81 118 LYS A N 1
ATOM 853 C CA . LYS A 1 118 ? 6.133 37.25 17.5 1 67.81 118 LYS A CA 1
ATOM 854 C C . LYS A 1 118 ? 5.359 38.562 17.281 1 67.81 118 LYS A C 1
ATOM 856 O O . LYS A 1 118 ? 5.945 39.594 16.922 1 67.81 118 LYS A O 1
ATOM 861 N N . PHE A 1 119 ? 4.402 38.531 16.391 1 54.84 119 PHE A N 1
ATOM 862 C CA . PHE A 1 119 ? 3.713 39.812 16.219 1 54.84 119 PHE A CA 1
ATOM 863 C C . PHE A 1 119 ? 3.314 40.406 17.578 1 54.84 119 PHE A C 1
ATOM 865 O O . PHE A 1 119 ? 2.971 39.656 18.5 1 54.84 119 PHE A O 1
ATOM 872 N N . GLY A 1 120 ? 3.859 41.5 17.906 1 45.22 120 GLY A N 1
ATOM 873 C CA . GLY A 1 120 ? 3.436 42.188 19.125 1 45.22 120 GLY A CA 1
ATOM 874 C C . GLY A 1 120 ? 1.928 42.219 19.281 1 45.22 120 GLY A C 1
ATOM 875 O O . GLY A 1 120 ? 1.189 42.094 18.312 1 45.22 120 GLY A O 1
ATOM 876 N N . ALA A 1 121 ? 1.359 41.906 20.5 1 43.94 121 ALA A N 1
ATOM 877 C CA . ALA A 1 121 ? -0.054 42 20.859 1 43.94 121 ALA A CA 1
ATOM 878 C C . ALA A 1 121 ? -0.805 42.938 19.922 1 43.94 121 ALA A C 1
ATOM 880 O O . ALA A 1 121 ? -1.96 42.656 19.562 1 43.94 121 ALA A O 1
ATOM 881 N N . GLY A 1 122 ? -0.282 44.062 19.531 1 41.03 122 GLY A N 1
ATOM 882 C CA . GLY A 1 122 ? -0.914 45.188 18.844 1 41.03 122 GLY A CA 1
ATOM 883 C C . GLY A 1 122 ? -0.703 45.156 17.328 1 41.03 122 GLY A C 1
ATOM 884 O O . GLY A 1 122 ? -1.303 45.938 16.594 1 41.03 122 GLY A O 1
ATOM 885 N N . GLU A 1 123 ? 0.338 44.656 16.875 1 46.22 123 GLU A N 1
ATOM 886 C CA . GLU A 1 123 ? 0.584 44.781 15.438 1 46.22 123 GLU A CA 1
ATOM 887 C C . GLU A 1 123 ? -0.073 43.656 14.656 1 46.22 123 GLU A C 1
ATOM 889 O O . GLU A 1 123 ? 0.117 42.469 14.984 1 46.22 123 GLU A O 1
ATOM 894 N N . GLY A 1 124 ? -1.228 43.844 14.195 1 47.66 124 GLY A N 1
ATOM 895 C CA . GLY A 1 124 ? -2.072 42.969 13.406 1 47.66 124 GLY A CA 1
ATOM 896 C C . GLY A 1 124 ? -1.316 42.25 12.305 1 47.66 124 GLY A C 1
ATOM 897 O O . GLY A 1 124 ? -0.257 42.688 11.867 1 47.66 124 GLY A O 1
ATOM 898 N N . THR A 1 125 ? -1.248 40.938 12.305 1 55.31 125 THR A N 1
ATOM 899 C CA . THR A 1 125 ? -0.802 40.219 11.109 1 55.31 125 THR A CA 1
ATOM 900 C C . THR A 1 125 ? -1.346 40.906 9.844 1 55.31 125 THR A C 1
ATOM 902 O O . THR A 1 125 ? -2.486 41.375 9.828 1 55.31 125 THR A O 1
ATOM 905 N N . PRO A 1 126 ? -0.372 41.375 8.977 1 56.12 126 PRO A N 1
ATOM 906 C CA . PRO A 1 126 ? -1.014 41.906 7.77 1 56.12 126 PRO A CA 1
ATOM 907 C C . PRO A 1 126 ? -2.246 41.125 7.355 1 56.12 126 PRO A C 1
ATOM 909 O O . PRO A 1 126 ? -2.363 39.938 7.699 1 56.12 126 PRO A O 1
ATOM 912 N N . GLY A 1 127 ? -3.328 41.875 7.016 1 54.41 127 GLY A N 1
ATOM 913 C CA . GLY A 1 127 ? -4.617 41.312 6.609 1 54.41 127 GLY A CA 1
ATOM 914 C C . GLY A 1 127 ? -4.504 40 5.895 1 54.41 127 GLY A C 1
ATOM 915 O O . GLY A 1 127 ? -3.406 39.562 5.531 1 54.41 127 GLY A O 1
ATOM 916 N N . ALA A 1 128 ? -5.5 39.25 6.031 1 54.09 128 ALA A N 1
ATOM 917 C CA . ALA A 1 128 ? -5.625 37.969 5.336 1 54.09 128 ALA A CA 1
ATOM 918 C C . ALA A 1 128 ? -5.074 38.062 3.916 1 54.09 128 ALA A C 1
ATOM 920 O O . ALA A 1 128 ? -5.324 39.031 3.207 1 54.09 128 ALA A O 1
ATOM 921 N N . VAL A 1 129 ? -3.945 37.469 3.668 1 56.44 129 VAL A N 1
ATOM 922 C CA . VAL A 1 129 ? -3.41 37.406 2.312 1 56.44 129 VAL A CA 1
ATOM 923 C C . VAL A 1 129 ? -4.434 36.75 1.387 1 56.44 129 VAL A C 1
ATOM 925 O O . VAL A 1 129 ? -5.156 35.844 1.794 1 56.44 129 VAL A O 1
ATOM 928 N N . PRO A 1 130 ? -4.727 37.375 0.313 1 53.88 130 PRO A N 1
ATOM 929 C CA . PRO A 1 130 ? -5.645 36.781 -0.65 1 53.88 130 PRO A CA 1
ATOM 930 C C . PRO A 1 130 ? -5.348 35.281 -0.882 1 53.88 130 PRO A C 1
ATOM 932 O O . PRO A 1 130 ? -4.191 34.875 -0.805 1 53.88 130 PRO A O 1
ATOM 935 N N . ASP A 1 131 ? -6.391 34.562 -0.809 1 52.81 131 ASP A N 1
ATOM 936 C CA . ASP A 1 131 ? -6.32 33.156 -1.189 1 52.81 131 ASP A CA 1
ATOM 937 C C . ASP A 1 131 ? -5.406 32.969 -2.396 1 52.81 131 ASP A C 1
ATOM 939 O O . ASP A 1 131 ? -5.473 33.719 -3.363 1 52.81 131 ASP A O 1
ATOM 943 N N . GLY A 1 132 ? -4.527 32.094 -2.26 1 51.91 132 GLY A N 1
ATOM 944 C CA . GLY A 1 132 ? -3.711 31.766 -3.418 1 51.91 132 GLY A CA 1
ATOM 945 C C . GLY A 1 132 ? -2.424 32.562 -3.486 1 51.91 132 GLY A C 1
ATOM 946 O O . GLY A 1 132 ? -1.844 32.719 -4.562 1 51.91 132 GLY A O 1
ATOM 947 N N . THR A 1 133 ? -2.152 33.25 -2.395 1 56.5 133 THR A N 1
ATOM 948 C CA . THR A 1 133 ? -0.889 33.969 -2.496 1 56.5 133 THR A CA 1
ATOM 949 C C . THR A 1 133 ? 0.248 33 -2.857 1 56.5 133 THR A C 1
ATOM 951 O O . THR A 1 133 ? 0.422 31.969 -2.217 1 56.5 133 THR A O 1
ATOM 954 N N . PRO A 1 134 ? 0.708 33.219 -4.066 1 54.91 134 PRO A N 1
ATOM 955 C CA . PRO A 1 134 ? 1.691 32.312 -4.66 1 54.91 134 PRO A CA 1
ATOM 956 C C . PRO A 1 134 ? 2.738 31.844 -3.652 1 54.91 134 PRO A C 1
ATOM 958 O O . PRO A 1 134 ? 3.178 30.688 -3.709 1 54.91 134 PRO A O 1
ATOM 961 N N . ASP A 1 135 ? 3.129 32.719 -2.689 1 64.25 135 ASP A N 1
ATOM 962 C CA . ASP A 1 135 ? 4.285 32.312 -1.888 1 64.25 135 ASP A CA 1
ATOM 963 C C . ASP A 1 135 ? 3.852 31.734 -0.543 1 64.25 135 ASP A C 1
ATOM 965 O O . ASP A 1 135 ? 4.691 31.422 0.303 1 64.25 135 ASP A O 1
ATOM 969 N N . GLY A 1 136 ? 2.637 31.391 -0.387 1 70.38 136 GLY A N 1
ATOM 970 C CA . GLY A 1 136 ? 2.139 30.688 0.787 1 70.38 136 GLY A CA 1
ATOM 971 C C . GLY A 1 136 ? 1.756 31.625 1.92 1 70.38 136 GLY A C 1
ATOM 972 O O . GLY A 1 136 ? 1.394 31.172 3.008 1 70.38 136 GLY A O 1
ATOM 973 N N . GLY A 1 137 ? 1.9 32.938 1.659 1 78.12 137 GLY A N 1
ATOM 974 C CA . GLY A 1 137 ? 1.416 33.906 2.627 1 78.12 137 GLY A CA 1
ATOM 975 C C . GLY A 1 137 ? 2.492 34.375 3.58 1 78.12 137 GLY A C 1
ATOM 976 O O . GLY A 1 137 ? 3.682 34.156 3.342 1 78.12 137 GLY A O 1
ATOM 977 N N . TYR A 1 138 ? 2.139 35.062 4.605 1 76.5 138 TYR A N 1
ATOM 978 C CA . TYR A 1 138 ? 3.004 35.812 5.504 1 76.5 138 TYR A CA 1
ATOM 979 C C . TYR A 1 138 ? 3.957 34.875 6.254 1 76.5 138 TYR A C 1
ATOM 981 O O . TYR A 1 138 ? 5.121 35.219 6.477 1 76.5 138 TYR A O 1
ATOM 989 N N . LEU A 1 139 ? 3.445 33.656 6.52 1 87 139 LEU A N 1
ATOM 990 C CA . LEU A 1 139 ? 4.223 32.781 7.383 1 87 139 LEU A CA 1
ATOM 991 C C . LEU A 1 139 ? 5.047 31.797 6.559 1 87 139 LEU A C 1
ATOM 993 O O . LEU A 1 139 ? 5.816 31 7.113 1 87 139 LEU A O 1
ATOM 997 N N . ALA A 1 140 ? 4.988 31.891 5.289 1 91 140 ALA A N 1
ATOM 998 C CA . ALA A 1 140 ? 5.59 30.875 4.426 1 91 140 ALA A CA 1
ATOM 999 C C . ALA A 1 140 ? 7.09 30.766 4.668 1 91 140 ALA A C 1
ATOM 1001 O O . ALA A 1 140 ? 7.617 29.672 4.879 1 91 140 ALA A O 1
ATOM 1002 N N . LYS A 1 141 ? 7.746 31.859 4.688 1 90.19 141 LYS A N 1
ATOM 1003 C CA . LYS A 1 141 ? 9.195 31.859 4.867 1 90.19 141 LYS A CA 1
ATOM 1004 C C . LYS A 1 141 ? 9.578 31.328 6.242 1 90.19 141 LYS A C 1
ATOM 1006 O O . LYS A 1 141 ? 10.508 30.531 6.371 1 90.19 141 LYS A O 1
ATOM 1011 N N . SER A 1 142 ? 8.844 31.75 7.246 1 90.5 142 SER A N 1
ATOM 1012 C CA . SER A 1 142 ? 9.133 31.312 8.609 1 90.5 142 SER A CA 1
ATOM 1013 C C . SER A 1 142 ? 8.906 29.812 8.766 1 90.5 142 SER A C 1
ATOM 1015 O O . SER A 1 142 ? 9.695 29.141 9.422 1 90.5 142 SER A O 1
ATOM 1017 N N . LEU A 1 143 ? 7.879 29.328 8.164 1 94.44 143 LEU A N 1
ATOM 1018 C CA . LEU A 1 143 ? 7.57 27.906 8.266 1 94.44 143 LEU A CA 1
ATOM 1019 C C . LEU A 1 143 ? 8.609 27.078 7.516 1 94.44 143 LEU A C 1
ATOM 1021 O O . LEU A 1 143 ? 9.039 26.031 8 1 94.44 143 LEU A O 1
ATOM 1025 N N . LYS A 1 144 ? 9.039 27.594 6.398 1 95.25 144 LYS A N 1
ATOM 1026 C CA . LYS A 1 144 ? 10.07 26.891 5.637 1 95.25 144 LYS A CA 1
ATOM 1027 C C . LYS A 1 144 ? 11.383 26.828 6.418 1 95.25 144 LYS A C 1
ATOM 1029 O O . LYS A 1 144 ? 11.992 25.766 6.527 1 95.25 144 LYS A O 1
ATOM 1034 N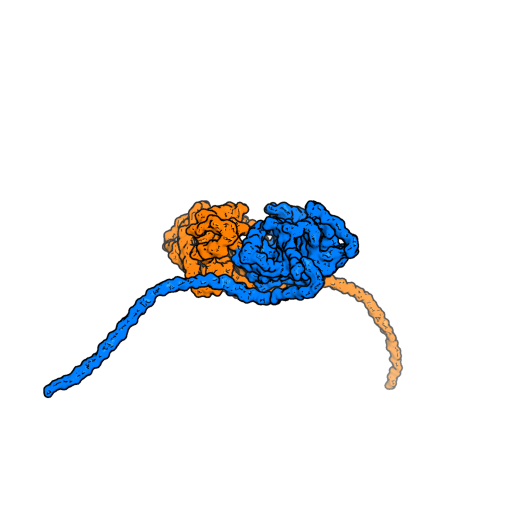 N . THR A 1 145 ? 11.734 27.922 6.984 1 94.69 145 THR A N 1
ATOM 1035 C CA . THR A 1 145 ? 12.953 27.969 7.785 1 94.69 145 THR A CA 1
ATOM 1036 C C . THR A 1 145 ? 12.836 27.078 9.023 1 94.69 145 THR A C 1
ATOM 1038 O O . THR A 1 145 ? 13.789 26.406 9.406 1 94.69 145 THR A O 1
ATOM 1041 N N . GLY A 1 146 ? 11.664 27.141 9.602 1 95.38 146 GLY A N 1
ATOM 1042 C CA . GLY A 1 146 ? 11.43 26.312 10.773 1 95.38 146 GLY A CA 1
ATOM 1043 C C . GLY A 1 146 ? 11.492 24.828 10.484 1 95.38 146 GLY A C 1
ATOM 1044 O O . GLY A 1 146 ? 12.086 24.062 11.25 1 95.38 146 GLY A O 1
ATOM 1045 N N . PHE A 1 147 ? 10.891 24.422 9.359 1 98 147 PHE A N 1
ATOM 1046 C CA . PHE A 1 147 ? 10.922 23.016 8.969 1 98 147 PHE A CA 1
ATOM 1047 C C . PHE A 1 147 ? 12.344 22.562 8.656 1 98 147 PHE A C 1
ATOM 1049 O O . PHE A 1 147 ? 12.75 21.469 9.047 1 98 147 PHE A O 1
ATOM 1056 N N . ASP A 1 148 ? 13.102 23.422 7.996 1 96.94 148 ASP A N 1
ATOM 1057 C CA . ASP A 1 148 ? 14.5 23.109 7.695 1 96.94 148 ASP A CA 1
ATOM 1058 C C . ASP A 1 148 ? 15.305 22.906 8.977 1 96.94 148 ASP A C 1
ATOM 1060 O O . ASP A 1 148 ? 16.062 21.938 9.102 1 96.94 148 ASP A O 1
ATOM 1064 N N . ALA A 1 149 ? 15.117 23.797 9.906 1 96.56 149 ALA A N 1
ATOM 1065 C CA . ALA A 1 149 ? 15.828 23.719 11.18 1 96.56 149 ALA A CA 1
ATOM 1066 C C . ALA A 1 149 ? 15.43 22.453 11.945 1 96.56 149 ALA A C 1
ATOM 1068 O O . ALA A 1 149 ? 16.281 21.797 12.555 1 96.56 149 ALA A O 1
ATOM 1069 N N . ALA A 1 150 ? 14.156 22.203 11.922 1 98.06 150 ALA A N 1
ATOM 1070 C CA . ALA A 1 150 ? 13.656 21.016 12.609 1 98.06 150 ALA A CA 1
ATOM 1071 C C . ALA A 1 150 ? 14.25 19.75 12.008 1 98.06 150 ALA A C 1
ATOM 1073 O O . ALA A 1 150 ? 14.578 18.812 12.727 1 98.06 150 ALA A O 1
ATOM 1074 N N . ASP A 1 151 ? 14.367 19.703 10.688 1 98.56 151 ASP A N 1
ATOM 1075 C CA . ASP A 1 151 ? 14.93 18.547 10.016 1 98.56 151 ASP A CA 1
ATOM 1076 C C . ASP A 1 151 ? 16.391 18.344 10.383 1 98.56 151 ASP A C 1
ATOM 1078 O O . ASP A 1 151 ? 16.844 17.219 10.625 1 98.56 151 ASP A O 1
ATOM 1082 N N . GLU A 1 152 ? 17.125 19.422 10.438 1 97.5 152 GLU A N 1
ATOM 1083 C CA . GLU A 1 152 ? 18.531 19.344 10.82 1 97.5 152 GLU A CA 1
ATOM 1084 C C . GLU A 1 152 ? 18.688 18.781 12.227 1 97.5 152 GLU A C 1
ATOM 1086 O O . GLU A 1 152 ? 19.516 17.891 12.453 1 97.5 152 GLU A O 1
ATOM 1091 N N . SER A 1 153 ? 17.875 19.281 13.109 1 97.69 153 SER A N 1
ATOM 1092 C CA . SER A 1 153 ? 17.922 18.812 14.484 1 97.69 153 SER A CA 1
ATOM 1093 C C . SER A 1 153 ? 17.5 17.344 14.586 1 97.69 153 SER A C 1
ATOM 1095 O O . SER A 1 153 ? 18.094 16.578 15.352 1 97.69 153 SER A O 1
ATOM 1097 N N . LEU A 1 154 ? 16.5 16.969 13.852 1 98.44 154 LEU A N 1
ATOM 1098 C CA . LEU A 1 154 ? 16.016 15.594 13.836 1 98.44 154 LEU A CA 1
ATOM 1099 C C . LEU A 1 154 ? 17.094 14.641 13.336 1 98.44 154 LEU A C 1
ATOM 1101 O O . LEU A 1 154 ? 17.344 13.594 13.938 1 98.44 154 LEU A O 1
ATOM 1105 N N . ILE A 1 155 ? 17.688 15.008 12.219 1 97.69 155 ILE A N 1
ATOM 1106 C CA . ILE A 1 155 ? 18.719 14.164 11.617 1 97.69 155 ILE A CA 1
ATOM 1107 C C . ILE A 1 155 ? 19.844 13.93 12.617 1 97.69 155 ILE A C 1
ATOM 1109 O O . ILE A 1 155 ? 20.344 12.812 12.758 1 97.69 155 ILE A O 1
ATOM 1113 N N . ASP A 1 156 ? 20.203 14.992 13.359 1 96.5 156 ASP A N 1
ATOM 1114 C CA . ASP A 1 156 ? 21.219 14.852 14.398 1 96.5 156 ASP A CA 1
ATOM 1115 C C . ASP A 1 156 ? 20.75 13.875 15.484 1 96.5 156 ASP A C 1
ATOM 1117 O O . ASP A 1 156 ? 21.547 13.047 15.953 1 96.5 156 ASP A O 1
ATOM 1121 N N . HIS A 1 157 ? 19.547 14.008 15.805 1 96.31 157 HIS A N 1
ATOM 1122 C CA . HIS A 1 157 ? 18.984 13.18 16.859 1 96.31 157 HIS A CA 1
ATOM 1123 C C . HIS A 1 157 ? 18.984 11.711 16.469 1 96.31 157 HIS A C 1
ATOM 1125 O O . HIS A 1 157 ? 19.469 10.859 17.219 1 96.31 157 HIS A O 1
ATOM 1131 N N . ILE A 1 158 ? 18.469 11.383 15.266 1 94 158 ILE A N 1
ATOM 1132 C CA . ILE A 1 158 ? 18.281 9.984 14.891 1 94 158 ILE A CA 1
ATOM 1133 C C . ILE A 1 158 ? 19.641 9.367 14.539 1 94 158 ILE A C 1
ATOM 1135 O O . ILE A 1 158 ? 19.828 8.156 14.68 1 94 158 ILE A O 1
ATOM 1139 N N . ALA A 1 159 ? 20.578 10.164 14.117 1 92.75 159 ALA A N 1
ATOM 1140 C CA . ALA A 1 159 ? 21.938 9.68 13.914 1 92.75 159 ALA A CA 1
ATOM 1141 C C . ALA A 1 159 ? 22.516 9.117 15.203 1 92.75 159 ALA A C 1
ATOM 1143 O O . ALA A 1 159 ? 23.234 8.117 15.188 1 92.75 159 ALA A O 1
ATOM 1144 N N . ARG A 1 160 ? 22.188 9.703 16.297 1 93.25 160 ARG A N 1
ATOM 1145 C CA . ARG A 1 160 ? 22.688 9.289 17.609 1 93.25 160 ARG A CA 1
ATOM 1146 C C . ARG A 1 160 ? 22.031 8 18.062 1 93.25 160 ARG A C 1
ATOM 1148 O O . ARG A 1 160 ? 22.625 7.23 18.828 1 93.25 160 ARG A O 1
ATOM 1155 N N . LEU A 1 161 ? 20.812 7.762 17.672 1 92.31 161 LEU A N 1
ATOM 1156 C CA . LEU A 1 161 ? 20.109 6.547 18.062 1 92.31 161 LEU A CA 1
ATOM 1157 C C . LEU A 1 161 ? 20.688 5.328 17.344 1 92.31 161 LEU A C 1
ATOM 1159 O O . LEU A 1 161 ? 20.672 4.223 17.891 1 92.31 161 LEU A O 1
ATOM 1163 N N . GLY A 1 162 ? 21.188 5.539 16.188 1 86 162 GLY A N 1
ATOM 1164 C CA . GLY A 1 162 ? 21.781 4.434 15.438 1 86 162 GLY A CA 1
ATOM 1165 C C . GLY A 1 162 ? 20.75 3.586 14.719 1 86 162 GLY A C 1
ATOM 1166 O O . GLY A 1 162 ? 19.594 4.008 14.539 1 86 162 GLY A O 1
ATOM 1167 N N . GLU A 1 163 ? 21.172 2.434 14.211 1 81.81 163 GLU A N 1
ATOM 1168 C CA . GLU A 1 163 ? 20.297 1.531 13.461 1 81.81 163 GLU A CA 1
ATOM 1169 C C . GLU A 1 163 ? 19.344 0.789 14.383 1 81.81 163 GLU A C 1
ATOM 1171 O O . GLU A 1 163 ? 19.719 0.406 15.492 1 81.81 163 GLU A O 1
ATOM 1176 N N . PRO A 1 164 ? 18.078 0.697 14 1 81.75 164 PRO A N 1
ATOM 1177 C CA . PRO A 1 164 ? 17.562 1.041 12.672 1 81.75 164 PRO A CA 1
ATOM 1178 C C . PRO A 1 164 ? 16.906 2.418 12.633 1 81.75 164 PRO A C 1
ATOM 1180 O O . PRO A 1 164 ? 16.516 2.891 11.562 1 81.75 164 PRO A O 1
ATOM 1183 N N . GLU A 1 165 ? 16.859 3.111 13.672 1 86.94 165 GLU A N 1
ATOM 1184 C CA . GLU A 1 165 ? 16.094 4.344 13.812 1 86.94 165 GLU A CA 1
ATOM 1185 C C . GLU A 1 165 ? 16.688 5.469 12.977 1 86.94 165 GLU A C 1
ATOM 1187 O O . GLU A 1 165 ? 15.984 6.398 12.586 1 86.94 165 GLU A O 1
ATOM 1192 N N . CYS A 1 166 ? 17.938 5.371 12.688 1 89 166 CYS A N 1
ATOM 1193 C CA . CYS A 1 166 ? 18.609 6.441 11.969 1 89 166 CYS A CA 1
ATOM 1194 C C . CYS A 1 166 ? 18.109 6.539 10.531 1 89 166 CYS A C 1
ATOM 1196 O O . CYS A 1 166 ? 18.375 7.527 9.844 1 89 166 CYS A O 1
ATOM 1198 N N . TRP A 1 167 ? 17.328 5.562 10.055 1 89.25 167 TRP A N 1
ATOM 1199 C CA . TRP A 1 167 ? 16.828 5.555 8.688 1 89.25 167 TRP A CA 1
ATOM 1200 C C . TRP A 1 167 ? 15.367 6.023 8.648 1 89.25 167 TRP A C 1
ATOM 1202 O O . TRP A 1 167 ? 14.773 6.117 7.578 1 89.25 167 TRP A O 1
ATOM 1212 N N . SER A 1 168 ? 14.906 6.379 9.797 1 95.75 168 SER A N 1
ATOM 1213 C CA . SER A 1 168 ? 13.492 6.73 9.883 1 95.75 168 SER A CA 1
ATOM 1214 C C . SER A 1 168 ? 13.234 8.109 9.281 1 95.75 168 SER A C 1
ATOM 1216 O O . SER A 1 168 ? 14.148 8.922 9.156 1 95.75 168 SER A O 1
ATOM 1218 N N . GLY A 1 169 ? 12.062 8.297 8.797 1 98.12 169 GLY A N 1
ATOM 1219 C CA . GLY A 1 169 ? 11.516 9.57 8.367 1 98.12 169 GLY A CA 1
ATOM 1220 C C . GLY A 1 169 ? 10.078 9.773 8.789 1 98.12 169 GLY A C 1
ATOM 1221 O O . GLY A 1 169 ? 9.492 8.914 9.445 1 98.12 169 GLY A O 1
ATOM 1222 N N . SER A 1 170 ? 9.594 10.953 8.445 1 98.81 170 SER A N 1
ATOM 1223 C CA . SER A 1 170 ? 8.203 11.266 8.773 1 98.81 170 SER A CA 1
ATOM 1224 C C . SER A 1 170 ? 7.66 12.375 7.887 1 98.81 170 SER A C 1
ATOM 1226 O O . SER A 1 170 ? 8.375 13.32 7.551 1 98.81 170 SER A O 1
ATOM 1228 N N . THR A 1 171 ? 6.402 12.164 7.543 1 98.81 171 THR A N 1
ATOM 1229 C CA . THR A 1 171 ? 5.684 13.32 7.031 1 98.81 171 THR A CA 1
ATOM 1230 C C . THR A 1 171 ? 5.379 14.312 8.156 1 98.81 171 THR A C 1
ATOM 1232 O O . THR A 1 171 ? 5.68 14.039 9.32 1 98.81 171 THR A O 1
ATOM 1235 N N . CYS A 1 172 ? 4.891 15.477 7.785 1 98.88 172 CYS A N 1
ATOM 1236 C CA . CYS A 1 172 ? 4.434 16.469 8.758 1 98.88 172 CYS A CA 1
ATOM 1237 C C . CYS A 1 172 ? 3.43 17.422 8.133 1 98.88 172 CYS A C 1
ATOM 1239 O O . CYS A 1 172 ? 3.781 18.203 7.254 1 98.88 172 CYS A O 1
ATOM 1241 N N . THR A 1 173 ? 2.268 17.297 8.531 1 98.88 173 THR A N 1
ATOM 1242 C CA . THR A 1 173 ? 1.214 18.219 8.125 1 98.88 173 THR A CA 1
ATOM 1243 C C . THR A 1 173 ? 0.743 19.047 9.305 1 98.88 173 THR A C 1
ATOM 1245 O O . THR A 1 173 ? 0.081 18.547 10.211 1 98.88 173 THR A O 1
ATOM 1248 N N . SER A 1 174 ? 1.089 20.359 9.258 1 98.38 174 SER A N 1
ATOM 1249 C CA . SER A 1 174 ? 0.781 21.266 10.352 1 98.38 174 SER A CA 1
ATOM 1250 C C . SER A 1 174 ? -0.206 22.344 9.906 1 98.38 174 SER A C 1
ATOM 1252 O O . SER A 1 174 ? -0.125 22.844 8.789 1 98.38 174 SER A O 1
ATOM 1254 N N . VAL A 1 175 ? -1.074 22.688 10.836 1 97.81 175 VAL A N 1
ATOM 1255 C CA . VAL A 1 175 ? -1.995 23.781 10.57 1 97.81 175 VAL A CA 1
ATOM 1256 C C . VAL A 1 175 ? -1.909 24.812 11.695 1 97.81 175 VAL A C 1
ATOM 1258 O O . VAL A 1 175 ? -1.743 24.453 12.867 1 97.81 175 VAL A O 1
ATOM 1261 N N . LEU A 1 176 ? -1.937 26.031 11.32 1 93.94 176 LEU A N 1
ATOM 1262 C CA . LEU A 1 176 ? -2.078 27.188 12.203 1 93.94 176 LEU A CA 1
ATOM 1263 C C . LEU A 1 176 ? -3.408 27.891 11.969 1 93.94 176 LEU A C 1
ATOM 1265 O O . LEU A 1 176 ? -3.723 28.266 10.836 1 93.94 176 LEU A O 1
ATOM 1269 N N . VAL A 1 177 ? -4.188 28.031 13.07 1 93.06 177 VAL A N 1
ATOM 1270 C CA . VAL A 1 177 ? -5.531 28.578 12.922 1 93.06 177 VAL A CA 1
ATOM 1271 C C . VAL A 1 177 ? -5.703 29.797 13.836 1 93.06 177 VAL A C 1
ATOM 1273 O O . VAL A 1 177 ? -5.305 29.766 15.008 1 93.06 177 VAL A O 1
ATOM 1276 N N . ARG A 1 178 ? -6.23 30.828 13.352 1 87.19 178 ARG A N 1
ATOM 1277 C CA . ARG A 1 178 ? -6.746 31.969 14.102 1 87.19 178 ARG A CA 1
ATOM 1278 C C . ARG A 1 178 ? -8.086 32.438 13.547 1 87.19 178 ARG A C 1
ATOM 1280 O O . ARG A 1 178 ? -8.633 31.812 12.625 1 87.19 178 ARG A O 1
ATOM 1287 N N . ASP A 1 179 ? -8.633 33.406 14.07 1 84.5 179 ASP A N 1
ATOM 1288 C CA . ASP A 1 179 ? -10 33.781 13.727 1 84.5 179 ASP A CA 1
ATOM 1289 C C . ASP A 1 179 ? -10.078 34.312 12.297 1 84.5 179 ASP A C 1
ATOM 1291 O O . ASP A 1 179 ? -11.125 34.219 11.656 1 84.5 179 ASP A O 1
ATOM 1295 N N . ASP A 1 180 ? -9 34.75 11.797 1 85.12 180 ASP A N 1
ATOM 1296 C CA . ASP A 1 180 ? -9.094 35.406 10.492 1 85.12 180 ASP A CA 1
ATOM 1297 C C . ASP A 1 180 ? -8.492 34.5 9.398 1 85.12 180 ASP A C 1
ATOM 1299 O O . ASP A 1 180 ? -8.742 34.719 8.211 1 85.12 180 ASP A O 1
ATOM 1303 N N . ARG A 1 181 ? -7.625 33.406 9.75 1 89.94 181 ARG A N 1
ATOM 1304 C CA . ARG A 1 181 ? -6.988 32.656 8.68 1 89.94 181 ARG A CA 1
ATOM 1305 C C . ARG A 1 181 ? -6.637 31.25 9.148 1 89.94 181 ARG A C 1
ATOM 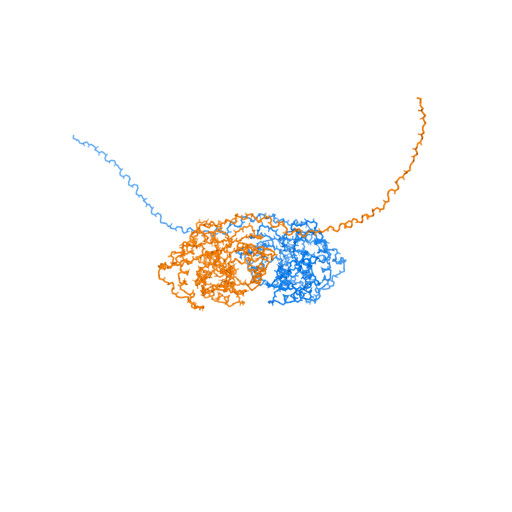1307 O O . ARG A 1 181 ? -6.578 30.984 10.352 1 89.94 181 ARG A O 1
ATOM 1314 N N . VAL A 1 182 ? -6.41 30.422 8.203 1 93.25 182 VAL A N 1
ATOM 1315 C CA . VAL A 1 182 ? -5.844 29.078 8.352 1 93.25 182 VAL A CA 1
ATOM 1316 C C . VAL A 1 182 ? -4.602 28.953 7.477 1 93.25 182 VAL A C 1
ATOM 1318 O O . VAL A 1 182 ? -4.625 29.297 6.297 1 93.25 182 VAL A O 1
ATOM 1321 N N . VAL A 1 183 ? -3.525 28.547 8.086 1 93.75 183 VAL A N 1
ATOM 1322 C CA . VAL A 1 183 ? -2.289 28.297 7.359 1 93.75 183 VAL A CA 1
ATOM 1323 C C . VAL A 1 183 ? -1.931 26.812 7.457 1 93.75 183 VAL A C 1
ATOM 1325 O O . VAL A 1 183 ? -1.918 26.234 8.547 1 93.75 183 VAL A O 1
ATOM 1328 N N . ALA A 1 184 ? -1.695 26.172 6.309 1 97.31 184 ALA A N 1
ATOM 1329 C CA . ALA A 1 184 ? -1.255 24.781 6.277 1 97.31 184 ALA A CA 1
ATOM 1330 C C . ALA A 1 184 ? 0.164 24.672 5.727 1 97.31 184 ALA A C 1
ATOM 1332 O O . ALA A 1 184 ? 0.489 25.281 4.703 1 97.31 184 ALA A O 1
ATOM 1333 N N . ALA A 1 185 ? 1 24.016 6.41 1 97.62 185 ALA A N 1
ATOM 1334 C CA . ALA A 1 185 ? 2.34 23.641 5.965 1 97.62 185 ALA A CA 1
ATOM 1335 C C . ALA A 1 185 ? 2.484 22.125 5.863 1 97.62 185 ALA A C 1
ATOM 1337 O O . ALA A 1 185 ? 2.334 21.422 6.859 1 97.62 185 ALA A O 1
ATOM 1338 N N . ASN A 1 186 ? 2.852 21.641 4.656 1 98.44 186 ASN A N 1
ATOM 1339 C CA . ASN A 1 186 ? 2.781 20.203 4.418 1 98.44 186 ASN A CA 1
ATOM 1340 C C . ASN A 1 186 ? 4.098 19.672 3.871 1 98.44 186 ASN A C 1
ATOM 1342 O O . ASN A 1 186 ? 4.691 20.25 2.967 1 98.44 186 ASN A O 1
ATOM 1346 N N . VAL A 1 187 ? 4.531 18.625 4.492 1 98.56 187 VAL A N 1
ATOM 1347 C CA . VAL A 1 187 ? 5.59 17.734 4.004 1 98.56 187 VAL A CA 1
ATOM 1348 C C . VAL A 1 187 ? 5.094 16.297 3.99 1 98.56 187 VAL A C 1
ATOM 1350 O O . VAL A 1 187 ? 4.906 15.688 5.047 1 98.56 187 VAL A O 1
ATOM 1353 N N . GLY A 1 188 ? 4.93 15.711 2.76 1 98.62 188 GLY A N 1
ATOM 1354 C CA . GLY A 1 188 ? 4.492 14.328 2.682 1 98.62 188 GLY A CA 1
ATOM 1355 C C . GLY A 1 188 ? 3.096 14.172 2.105 1 98.62 188 GLY A C 1
ATOM 1356 O O . GLY A 1 188 ? 2.676 14.969 1.262 1 98.62 188 GLY A O 1
ATOM 1357 N N . ASP A 1 189 ? 2.453 13.062 2.504 1 98.38 189 ASP A N 1
ATOM 1358 C CA . ASP A 1 189 ? 1.184 12.75 1.854 1 98.38 189 ASP A CA 1
ATOM 1359 C C . ASP A 1 189 ? 0.059 12.617 2.879 1 98.38 189 ASP A C 1
ATOM 1361 O O . ASP A 1 189 ? -0.975 12.008 2.598 1 98.38 189 ASP A O 1
ATOM 1365 N N . SER A 1 190 ? 0.341 13.047 4.141 1 98.69 190 SER A N 1
ATOM 1366 C CA . SER A 1 190 ? -0.794 13.375 4.996 1 98.69 190 SER A CA 1
ATOM 1367 C C . SER A 1 190 ? -1.538 14.602 4.484 1 98.69 190 SER A C 1
ATOM 1369 O O . SER A 1 190 ? -1.026 15.336 3.635 1 98.69 190 SER A O 1
ATOM 1371 N N . ARG A 1 191 ? -2.852 14.789 5 1 98.75 191 ARG A N 1
ATOM 1372 C CA . ARG A 1 191 ? -3.615 15.898 4.43 1 98.75 191 ARG A CA 1
ATOM 1373 C C . ARG A 1 191 ? -4.309 16.703 5.516 1 98.75 191 ARG A C 1
ATOM 1375 O O . ARG A 1 191 ? -4.617 16.188 6.59 1 98.75 191 ARG A O 1
ATOM 1382 N N . ALA A 1 192 ? -4.457 17.969 5.211 1 98.88 192 ALA A N 1
ATOM 1383 C CA . ALA A 1 192 ? -5.375 18.859 5.914 1 98.88 192 ALA A CA 1
ATOM 1384 C C . ALA A 1 192 ? -6.52 19.297 5.004 1 98.88 192 ALA A C 1
ATOM 1386 O O . ALA A 1 192 ? -6.285 19.828 3.914 1 98.88 192 ALA A O 1
ATOM 1387 N N . VAL A 1 193 ? -7.727 19.062 5.453 1 98.81 193 VAL A N 1
ATOM 1388 C CA . VAL A 1 193 ? -8.914 19.359 4.664 1 98.81 193 VAL A CA 1
ATOM 1389 C C . VAL A 1 193 ? -9.883 20.203 5.488 1 98.81 193 VAL A C 1
ATOM 1391 O O . VAL A 1 193 ? -10.258 19.812 6.602 1 98.81 193 VAL A O 1
ATOM 1394 N N . LEU A 1 194 ? -10.266 21.359 4.918 1 98.56 194 LEU A N 1
ATOM 1395 C CA . LEU A 1 194 ? -11.266 22.219 5.535 1 98.56 194 LEU A CA 1
ATOM 1396 C C . LEU A 1 194 ? -12.656 21.906 4.988 1 98.56 194 LEU A C 1
ATOM 1398 O O . LEU A 1 194 ? -12.852 21.844 3.773 1 98.56 194 LEU A O 1
ATOM 1402 N N . ILE A 1 195 ? -13.57 21.609 5.875 1 98.44 195 ILE A N 1
ATOM 1403 C CA . ILE A 1 195 ? -14.961 21.469 5.473 1 98.44 195 ILE A CA 1
ATOM 1404 C C . ILE A 1 195 ? -15.672 22.812 5.582 1 98.44 195 ILE A C 1
ATOM 1406 O O . ILE A 1 195 ? -15.844 23.344 6.684 1 98.44 195 ILE A O 1
ATOM 1410 N N . ARG A 1 196 ? -16 23.375 4.473 1 97.06 196 ARG A N 1
ATOM 1411 C CA . ARG A 1 196 ? -16.688 24.656 4.355 1 97.06 196 ARG A CA 1
ATOM 1412 C C . ARG A 1 196 ? -18.016 24.5 3.617 1 97.06 196 ARG A C 1
ATOM 1414 O O . ARG A 1 196 ? -18.047 24.094 2.453 1 97.06 196 ARG A O 1
ATOM 1421 N N . LYS A 1 197 ? -19.141 24.797 4.262 1 95.38 197 LYS A N 1
ATOM 1422 C CA . LYS A 1 197 ? -20.484 24.625 3.701 1 95.38 197 LYS A CA 1
ATOM 1423 C C . LYS A 1 197 ? -20.703 23.203 3.201 1 95.38 197 LYS A C 1
ATOM 1425 O O . LYS A 1 197 ? -21.172 23 2.084 1 95.38 197 LYS A O 1
ATOM 1430 N N . GLY A 1 198 ? -20.141 22.297 3.902 1 95.25 198 GLY A N 1
ATOM 1431 C CA . GLY A 1 198 ? -20.344 20.891 3.605 1 95.25 198 GLY A CA 1
ATOM 1432 C C . GLY A 1 198 ? -19.422 20.375 2.51 1 95.25 198 GLY A C 1
ATOM 1433 O O . GLY A 1 198 ? -19.484 19.203 2.146 1 95.25 198 GLY A O 1
ATOM 1434 N N . LYS A 1 199 ? -18.562 21.188 2.07 1 97.19 199 LYS A N 1
ATOM 1435 C CA . LYS A 1 199 ? -17.672 20.797 0.98 1 97.19 199 LYS A CA 1
ATOM 1436 C C . LYS A 1 199 ? -16.219 20.75 1.449 1 97.19 199 LYS A C 1
ATOM 1438 O O . LYS A 1 199 ? -15.805 21.547 2.291 1 97.19 199 LYS A O 1
ATOM 1443 N N . ALA A 1 200 ? -15.5 19.844 0.805 1 98 200 ALA A N 1
ATOM 1444 C CA . ALA A 1 200 ? -14.094 19.688 1.171 1 98 200 ALA A CA 1
ATOM 1445 C C . ALA A 1 200 ? -13.219 20.672 0.421 1 98 200 ALA A C 1
ATOM 1447 O O . ALA A 1 200 ? -13.297 20.781 -0.805 1 98 200 ALA A O 1
ATOM 1448 N N . LEU A 1 201 ? -12.477 21.469 1.152 1 97.5 201 LEU A N 1
ATOM 1449 C CA . LEU A 1 201 ? -11.414 22.297 0.616 1 97.5 201 LEU A CA 1
ATOM 1450 C C . LEU A 1 201 ? -10.039 21.766 1.019 1 97.5 201 LEU A C 1
ATOM 1452 O O . LEU A 1 201 ? -9.648 21.859 2.184 1 97.5 201 LEU A O 1
ATOM 1456 N N . GLU A 1 202 ? -9.328 21.203 0.053 1 97.62 202 GLU A N 1
ATOM 1457 C CA . GL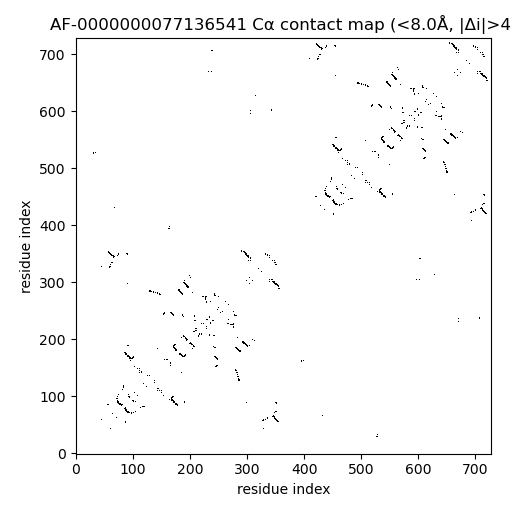U A 1 202 ? -8 20.641 0.337 1 97.62 202 GLU A CA 1
ATOM 1458 C C . GLU A 1 202 ? -6.98 21.75 0.57 1 97.62 202 GLU A C 1
ATOM 1460 O O . GLU A 1 202 ? -6.781 22.609 -0.292 1 97.62 202 GLU A O 1
ATOM 1465 N N . LEU A 1 203 ? -6.328 21.75 1.705 1 97.38 203 LEU A N 1
ATOM 1466 C CA . LEU A 1 203 ? -5.32 22.75 2.029 1 97.38 203 LEU A CA 1
ATOM 1467 C C . LEU A 1 203 ? -3.922 22.25 1.679 1 97.38 203 LEU A C 1
ATOM 1469 O O . LEU A 1 203 ? -2.965 23.031 1.662 1 97.38 203 LEU A O 1
ATOM 1473 N N . THR A 1 204 ? -3.787 20.938 1.421 1 97.69 204 THR A N 1
ATOM 1474 C CA . THR A 1 204 ? -2.502 20.328 1.098 1 97.69 204 THR A CA 1
ATOM 1475 C C . THR A 1 204 ? -2.611 19.469 -0.158 1 97.69 204 THR A C 1
ATOM 1477 O O . THR A 1 204 ? -3.711 19.078 -0.56 1 97.69 204 THR A O 1
ATOM 1480 N N . ALA A 1 205 ? -1.509 19.266 -0.758 1 96.56 205 ALA A N 1
ATOM 1481 C CA . ALA A 1 205 ? -1.376 18.297 -1.851 1 96.56 205 ALA A CA 1
ATOM 1482 C C . ALA A 1 205 ? -0.371 17.203 -1.501 1 96.56 205 ALA A C 1
ATOM 1484 O O . ALA A 1 205 ? 0.599 17.453 -0.78 1 96.56 205 ALA A O 1
ATOM 1485 N N . ASP A 1 206 ? -0.615 16.062 -2.045 1 97.5 206 ASP A N 1
ATOM 1486 C CA . ASP A 1 206 ? 0.234 14.914 -1.734 1 97.5 206 ASP A CA 1
ATOM 1487 C C . ASP A 1 206 ? 1.601 15.047 -2.402 1 97.5 206 ASP A C 1
ATOM 1489 O O . ASP A 1 206 ? 1.688 15.195 -3.623 1 97.5 206 ASP A O 1
ATOM 1493 N N . HIS A 1 207 ? 2.602 14.945 -1.589 1 98.44 207 HIS A N 1
ATOM 1494 C CA . HIS A 1 207 ? 3.953 14.93 -2.137 1 98.44 207 HIS A CA 1
ATOM 1495 C C . HIS A 1 207 ? 4.395 13.508 -2.479 1 98.44 207 HIS A C 1
ATOM 1497 O O . HIS A 1 207 ? 5.293 12.961 -1.836 1 98.44 207 HIS A O 1
ATOM 1503 N N . ARG A 1 208 ? 3.84 12.969 -3.49 1 97.06 208 ARG A N 1
ATOM 1504 C CA . ARG A 1 208 ? 4.199 11.68 -4.078 1 97.06 208 ARG A CA 1
ATOM 1505 C C . ARG A 1 208 ? 4.629 11.844 -5.535 1 97.06 208 ARG A C 1
ATOM 1507 O O . ARG A 1 208 ? 4.035 12.625 -6.277 1 97.06 208 ARG A O 1
ATOM 1514 N N . PRO A 1 209 ? 5.656 11.156 -5.957 1 96.88 209 PRO A N 1
ATOM 1515 C CA . PRO A 1 209 ? 6.086 11.281 -7.352 1 96.88 209 PRO A CA 1
ATOM 1516 C C . PRO A 1 209 ? 5.23 10.461 -8.312 1 96.88 209 PRO A C 1
ATOM 1518 O O . PRO A 1 209 ? 5.727 9.508 -8.922 1 96.88 209 PRO A O 1
ATOM 1521 N N . LEU A 1 210 ? 4.023 10.891 -8.422 1 92.19 210 LEU A N 1
ATOM 1522 C CA . LEU A 1 210 ? 3.049 10.234 -9.289 1 92.19 210 LEU A CA 1
ATOM 1523 C C . LEU A 1 210 ? 2.703 11.125 -10.484 1 92.19 210 LEU A C 1
ATOM 1525 O O . LEU A 1 210 ? 2.332 12.289 -10.312 1 92.19 210 LEU A O 1
ATOM 1529 N N . GLY A 1 211 ? 2.703 10.594 -11.664 1 89.38 211 GLY A N 1
ATOM 1530 C CA . GLY A 1 211 ? 2.449 11.352 -12.883 1 89.38 211 GLY A CA 1
ATOM 1531 C C . GLY A 1 211 ? 0.993 11.75 -13.039 1 89.38 211 GLY A C 1
ATOM 1532 O O . GLY A 1 211 ? 0.671 12.641 -13.828 1 89.38 211 GLY A O 1
ATOM 1533 N N . SER A 1 212 ? 0.127 11.188 -12.273 1 85.94 212 SER A N 1
ATOM 1534 C CA . SER A 1 212 ? -1.311 11.352 -12.469 1 85.94 212 SER A CA 1
ATOM 1535 C C . SER A 1 212 ? -1.802 12.672 -11.891 1 85.94 212 SER A C 1
ATOM 1537 O O . SER A 1 212 ? -2.922 13.102 -12.172 1 85.94 212 SER A O 1
ATOM 1539 N N . SER A 1 213 ? -1.008 13.375 -11.047 1 90.12 213 SER A N 1
ATOM 1540 C CA . SER A 1 213 ? -1.427 14.641 -10.445 1 90.12 213 SER A CA 1
ATOM 1541 C C . SER A 1 213 ? -0.472 15.773 -10.812 1 90.12 213 SER A C 1
ATOM 1543 O O . SER A 1 213 ? 0.692 15.523 -11.133 1 90.12 213 SER A O 1
ATOM 1545 N N . VAL A 1 214 ? -0.944 16.969 -10.75 1 93.94 214 VAL A N 1
ATOM 1546 C CA . VAL A 1 214 ? -0.133 18.156 -11.047 1 93.94 214 VAL A CA 1
ATOM 1547 C C . VAL A 1 214 ? 1.022 18.25 -10.055 1 93.94 214 VAL A C 1
ATOM 1549 O O . VAL A 1 214 ? 2.178 18.406 -10.453 1 93.94 214 VAL A O 1
ATOM 1552 N N . THR A 1 215 ? 0.737 18.109 -8.805 1 95.81 215 THR A N 1
ATOM 1553 C CA . THR A 1 215 ? 1.77 18.172 -7.773 1 95.81 215 THR A CA 1
ATOM 1554 C C . THR A 1 215 ? 2.76 17.016 -7.941 1 95.81 215 THR A C 1
ATOM 1556 O O . THR A 1 215 ? 3.967 17.203 -7.773 1 95.81 215 THR A O 1
ATOM 1559 N N . GLY A 1 216 ? 2.242 15.867 -8.25 1 96.81 216 GLY A N 1
ATOM 1560 C CA . GLY A 1 216 ? 3.107 14.719 -8.477 1 96.81 216 GLY A CA 1
ATOM 1561 C C . GLY A 1 216 ? 4.117 14.953 -9.586 1 96.81 216 GLY A C 1
ATOM 1562 O O . GLY A 1 216 ? 5.293 14.609 -9.445 1 96.81 216 GLY A O 1
ATOM 1563 N N . ARG A 1 217 ? 3.68 15.555 -10.656 1 96.81 217 ARG A N 1
ATOM 1564 C CA . ARG A 1 217 ? 4.57 15.859 -11.773 1 96.81 217 ARG A CA 1
ATOM 1565 C C . ARG A 1 217 ? 5.609 16.906 -11.375 1 96.81 217 ARG A C 1
ATOM 1567 O O . ARG A 1 217 ? 6.773 16.797 -11.766 1 96.81 217 ARG A O 1
ATOM 1574 N N . GLN A 1 218 ? 5.195 17.844 -10.617 1 97.38 218 GLN A N 1
ATOM 1575 C CA . GLN A 1 218 ? 6.121 18.859 -10.141 1 97.38 218 GLN A CA 1
ATOM 1576 C C . GLN A 1 218 ? 7.195 18.25 -9.242 1 97.38 218 GLN A C 1
ATOM 1578 O O . GLN A 1 218 ? 8.367 18.625 -9.32 1 97.38 218 GLN A O 1
ATOM 1583 N N . GLU A 1 219 ? 6.77 17.359 -8.414 1 98.12 219 GLU A N 1
ATOM 1584 C CA . GLU A 1 219 ? 7.719 16.672 -7.531 1 98.12 219 GLU A CA 1
ATOM 1585 C C . GLU A 1 219 ? 8.695 15.82 -8.328 1 98.12 219 GLU A C 1
ATOM 1587 O O . GLU A 1 219 ? 9.891 15.781 -8.023 1 98.12 219 GLU A O 1
ATOM 1592 N N . MET A 1 220 ? 8.164 15.117 -9.32 1 98 220 MET A N 1
ATOM 1593 C CA . MET A 1 220 ? 9.023 14.328 -10.188 1 98 220 MET A CA 1
ATOM 1594 C C . MET A 1 220 ? 10.078 15.203 -10.859 1 98 220 MET A C 1
ATOM 1596 O O . MET A 1 220 ? 11.25 14.828 -10.93 1 98 220 MET A O 1
ATOM 1600 N N . ASP A 1 221 ? 9.664 16.344 -11.336 1 98.12 221 ASP A N 1
ATOM 1601 C CA . ASP A 1 221 ? 10.586 17.281 -11.969 1 98.12 221 ASP A CA 1
ATOM 1602 C C . ASP A 1 221 ? 11.656 17.75 -10.977 1 98.12 221 ASP A C 1
ATOM 1604 O O . ASP A 1 221 ? 12.836 17.828 -11.328 1 98.12 221 ASP A O 1
ATOM 1608 N N . ARG A 1 222 ? 11.242 18.062 -9.836 1 97.88 222 ARG A N 1
ATOM 1609 C CA . ARG A 1 222 ? 12.18 18.516 -8.805 1 97.88 222 ARG A CA 1
ATOM 1610 C C . ARG A 1 222 ? 13.219 17.438 -8.516 1 97.88 222 ARG A C 1
ATOM 1612 O O . ARG A 1 222 ? 14.414 17.734 -8.391 1 97.88 222 ARG A O 1
ATOM 1619 N N . ILE A 1 223 ? 12.789 16.156 -8.383 1 98.38 223 ILE A N 1
ATOM 1620 C CA . ILE A 1 223 ? 13.672 15.031 -8.117 1 98.38 223 ILE A CA 1
ATOM 1621 C C . ILE A 1 223 ? 14.68 14.883 -9.258 1 98.38 223 ILE A C 1
ATOM 1623 O O . ILE A 1 223 ? 15.875 14.703 -9.016 1 98.38 223 ILE A O 1
ATOM 1627 N N . THR A 1 224 ? 14.203 15.008 -10.445 1 97.75 224 THR A N 1
ATOM 1628 C CA . THR A 1 224 ? 15.07 14.883 -11.617 1 97.75 224 THR A CA 1
ATOM 1629 C C . THR A 1 224 ? 16.094 16.016 -11.648 1 97.75 224 THR A C 1
ATOM 1631 O O . T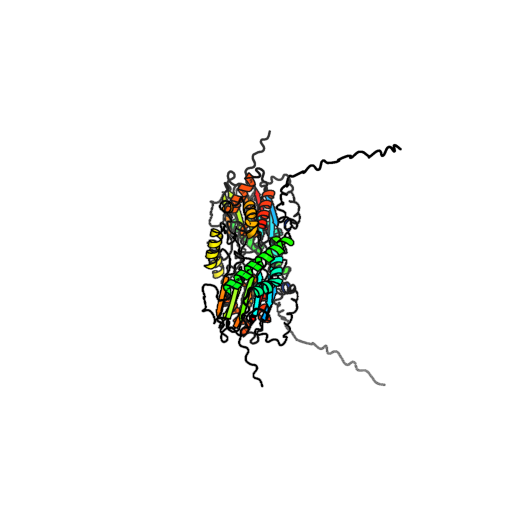HR A 1 224 ? 17.281 15.773 -11.922 1 97.75 224 THR A O 1
ATOM 1634 N N . ARG A 1 225 ? 15.703 17.203 -11.383 1 97.88 225 ARG A N 1
ATOM 1635 C CA . ARG A 1 225 ? 16.609 18.344 -11.359 1 97.88 225 ARG A CA 1
ATOM 1636 C C . ARG A 1 225 ? 17.672 18.188 -10.281 1 97.88 225 ARG A C 1
ATOM 1638 O O . ARG A 1 225 ? 18.797 18.672 -10.43 1 97.88 225 ARG A O 1
ATOM 1645 N N . ALA A 1 226 ? 17.328 17.469 -9.266 1 98.19 226 ALA A N 1
ATOM 1646 C CA . ALA A 1 226 ? 18.266 17.203 -8.18 1 98.19 226 ALA A CA 1
ATOM 1647 C C . ALA A 1 226 ? 19.25 16.094 -8.562 1 98.19 226 ALA A C 1
ATOM 1649 O O . ALA A 1 226 ? 20.156 15.758 -7.789 1 98.19 226 ALA A O 1
ATOM 1650 N N . GLY A 1 227 ? 19.047 15.5 -9.766 1 98 227 GLY A N 1
ATOM 1651 C CA . GLY A 1 227 ? 19.906 14.422 -10.227 1 98 227 GLY A CA 1
ATOM 1652 C C . GLY A 1 227 ? 19.422 13.047 -9.812 1 98 227 GLY A C 1
ATOM 1653 O O . GLY A 1 227 ? 20.172 12.07 -9.875 1 98 227 GLY A O 1
ATOM 1654 N N . GLY A 1 228 ? 18.234 13.008 -9.242 1 97.69 228 GLY A N 1
ATOM 1655 C CA . GLY A 1 228 ? 17.656 11.742 -8.828 1 97.69 228 GLY A CA 1
ATOM 1656 C C . GLY A 1 228 ? 16.703 11.156 -9.852 1 97.69 228 GLY A C 1
ATOM 1657 O O . GLY A 1 228 ? 16.766 11.492 -11.039 1 97.69 228 GLY A O 1
ATOM 1658 N N . TRP A 1 229 ? 15.961 10.148 -9.406 1 96.56 229 TRP A N 1
ATOM 1659 C CA . TRP A 1 229 ? 14.953 9.523 -10.266 1 96.56 229 TRP A CA 1
ATOM 1660 C C . TRP A 1 229 ? 13.789 8.984 -9.445 1 96.56 229 TRP A C 1
ATOM 1662 O O . TRP A 1 229 ? 13.875 8.898 -8.219 1 96.56 229 TRP A O 1
ATOM 1672 N N . SER A 1 230 ? 12.75 8.898 -10.094 1 95.06 230 SER A N 1
ATOM 1673 C CA . SER A 1 230 ? 11.586 8.219 -9.516 1 95.06 230 SER A CA 1
ATOM 1674 C C . SER A 1 230 ? 11.086 7.113 -10.438 1 95.06 230 SER A C 1
ATOM 1676 O O . SER A 1 230 ? 11.125 7.246 -11.664 1 95.06 230 SER A O 1
ATOM 1678 N N . VAL A 1 231 ? 10.711 6.035 -9.828 1 90.94 231 VAL A N 1
ATOM 1679 C CA . VAL A 1 231 ? 10.164 4.906 -10.578 1 90.94 231 VAL A CA 1
ATOM 1680 C C . VAL A 1 231 ? 9.117 4.184 -9.734 1 90.94 231 VAL A C 1
ATOM 1682 O O . VAL A 1 231 ? 9.297 4.004 -8.531 1 90.94 231 VAL A O 1
ATOM 1685 N N . GLY A 1 232 ? 7.992 3.812 -10.375 1 85.62 232 GLY A N 1
ATOM 1686 C CA . GLY A 1 232 ? 6.93 3.135 -9.648 1 85.62 232 GLY A CA 1
ATOM 1687 C C . GLY A 1 232 ? 6.297 3.998 -8.57 1 85.62 232 GLY A C 1
ATOM 1688 O O . GLY A 1 232 ? 5.863 3.492 -7.539 1 85.62 232 GLY A O 1
ATOM 1689 N N . GLY A 1 233 ? 6.383 5.297 -8.766 1 91.75 233 GLY A N 1
ATOM 1690 C CA . GLY A 1 233 ? 5.801 6.227 -7.809 1 91.75 233 GLY A CA 1
ATOM 1691 C C . GLY A 1 233 ? 6.637 6.387 -6.555 1 91.75 233 GLY A C 1
ATOM 1692 O O . GLY A 1 233 ? 6.121 6.773 -5.504 1 91.75 233 GLY A O 1
ATOM 1693 N N . ARG A 1 234 ? 7.855 6 -6.703 1 94.81 234 ARG A N 1
ATOM 1694 C CA . ARG A 1 234 ? 8.734 6.039 -5.539 1 94.81 234 ARG A CA 1
ATOM 1695 C C . ARG A 1 234 ? 10.039 6.758 -5.863 1 94.81 234 ARG A C 1
ATOM 1697 O O . ARG A 1 234 ? 10.594 6.586 -6.949 1 94.81 234 ARG A O 1
ATOM 1704 N N . VAL A 1 235 ? 10.547 7.539 -4.875 1 97.5 235 VAL A N 1
ATOM 1705 C CA . VAL A 1 235 ? 11.828 8.219 -5.012 1 97.5 235 VAL A CA 1
ATOM 1706 C C . VAL A 1 235 ? 12.961 7.195 -4.98 1 97.5 235 VAL A C 1
ATOM 1708 O O . VAL A 1 235 ? 13.086 6.422 -4.027 1 97.5 235 VAL A O 1
ATOM 1711 N N . CYS A 1 236 ? 13.719 7.133 -6.078 1 95.5 236 CYS A N 1
ATOM 1712 C CA . CYS A 1 236 ? 14.812 6.184 -6.262 1 95.5 236 CYS A CA 1
ATOM 1713 C C . CYS A 1 236 ? 14.305 4.746 -6.188 1 95.5 236 CYS A C 1
ATOM 1715 O O . CYS A 1 236 ? 15.062 3.834 -5.855 1 95.5 236 CYS A O 1
ATOM 1717 N N . GLY A 1 237 ? 13.047 4.641 -6.348 1 92.69 237 GLY A N 1
ATOM 1718 C CA . GLY A 1 237 ? 12.43 3.324 -6.297 1 92.69 237 GLY A CA 1
ATOM 1719 C C . GLY A 1 237 ? 12.211 2.822 -4.883 1 92.69 237 GLY A C 1
ATOM 1720 O O . GLY A 1 237 ? 11.852 1.659 -4.68 1 92.69 237 GLY A O 1
ATOM 1721 N N . ILE A 1 238 ? 12.391 3.666 -3.926 1 94.31 238 ILE A N 1
ATOM 1722 C CA . ILE A 1 238 ? 12.422 3.191 -2.545 1 94.31 238 ILE A CA 1
ATOM 1723 C C . ILE A 1 238 ? 11.328 3.889 -1.735 1 94.31 238 ILE A C 1
ATOM 1725 O O . ILE A 1 238 ? 10.453 3.232 -1.167 1 94.31 238 ILE A O 1
ATOM 1729 N N . LEU A 1 239 ? 11.297 5.195 -1.753 1 95.81 239 LEU A N 1
ATOM 1730 C CA . LEU A 1 239 ? 10.453 5.953 -0.837 1 95.81 239 LEU A CA 1
ATOM 1731 C C . LEU A 1 239 ? 9.211 6.473 -1.55 1 95.81 239 LEU A C 1
ATOM 1733 O O . LEU A 1 239 ? 9.312 7.05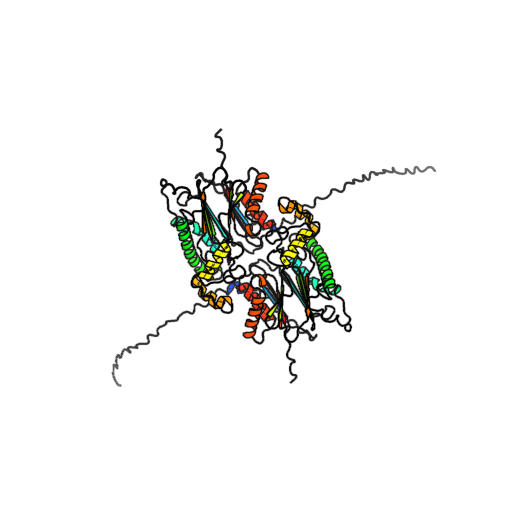5 -2.633 1 95.81 239 LEU A O 1
ATOM 1737 N N . ALA A 1 240 ? 8.109 6.375 -0.885 1 95.06 240 ALA A N 1
ATOM 1738 C CA . ALA A 1 240 ? 6.836 6.68 -1.54 1 95.06 240 ALA A CA 1
ATOM 1739 C C . ALA A 1 240 ? 6.527 8.172 -1.472 1 95.06 240 ALA A C 1
ATOM 1741 O O . ALA A 1 240 ? 5.633 8.656 -2.168 1 95.06 240 ALA A O 1
ATOM 1742 N N . VAL A 1 241 ? 7.246 8.961 -0.634 1 98.12 241 VAL A N 1
ATOM 1743 C CA . VAL A 1 241 ? 7.012 10.398 -0.531 1 98.12 241 VAL A CA 1
ATOM 1744 C C . VAL A 1 241 ? 8.25 11.164 -1.005 1 98.12 241 VAL A C 1
ATOM 1746 O O . VAL A 1 241 ? 9.375 10.727 -0.781 1 98.12 241 VAL A O 1
ATOM 1749 N N . SER A 1 242 ? 8.008 12.312 -1.608 1 98.56 242 SER A N 1
ATOM 1750 C CA . SER A 1 242 ? 9.094 13.109 -2.176 1 98.56 242 SER A CA 1
ATOM 1751 C C . SER A 1 242 ? 9.57 14.172 -1.197 1 98.56 242 SER A C 1
ATOM 1753 O O . SER A 1 242 ? 10.641 14.758 -1.379 1 98.56 242 SER A O 1
ATOM 1755 N N . ARG A 1 243 ? 8.781 14.477 -0.204 1 98.69 243 ARG A N 1
ATOM 1756 C CA . ARG A 1 243 ? 9.18 15.359 0.889 1 98.69 243 ARG A CA 1
ATOM 1757 C C . ARG A 1 243 ? 8.953 14.695 2.24 1 98.69 243 ARG A C 1
ATOM 1759 O O . ARG A 1 243 ? 7.953 14.008 2.439 1 98.69 243 ARG A O 1
ATOM 1766 N N . ALA A 1 244 ? 9.922 14.789 3.033 1 98.81 244 ALA A N 1
ATOM 1767 C CA . ALA A 1 244 ? 9.859 14.188 4.363 1 98.81 244 ALA A CA 1
ATOM 1768 C C . ALA A 1 244 ? 10.938 14.75 5.277 1 98.81 244 ALA A C 1
ATOM 1770 O O . ALA A 1 244 ? 11.945 15.281 4.805 1 98.81 244 ALA A O 1
ATOM 1771 N N . PHE A 1 245 ? 10.68 14.68 6.559 1 98.75 245 PHE A N 1
ATOM 1772 C CA . PHE A 1 245 ? 11.727 14.859 7.562 1 98.75 245 PHE A CA 1
ATOM 1773 C C . PHE A 1 245 ? 12.578 13.602 7.691 1 98.75 245 PHE A C 1
ATOM 1775 O O . PHE A 1 245 ? 12.117 12.5 7.391 1 98.75 245 PHE A O 1
ATOM 1782 N N . GLY A 1 246 ? 13.789 13.781 8.219 1 98.38 246 GLY A N 1
ATOM 1783 C CA . GLY A 1 246 ? 14.648 12.625 8.383 1 98.38 246 GLY A CA 1
ATOM 1784 C C . GLY A 1 246 ? 15.125 12.039 7.07 1 98.38 246 GLY A C 1
ATOM 1785 O O . GLY A 1 246 ? 15.656 12.758 6.223 1 98.38 246 GLY A O 1
ATOM 1786 N N . ASP A 1 247 ? 15.062 10.719 6.961 1 97 247 ASP A N 1
ATOM 1787 C CA . ASP A 1 247 ? 15.445 10.055 5.723 1 97 247 ASP A CA 1
ATOM 1788 C C . ASP A 1 247 ? 16.844 10.477 5.285 1 97 247 ASP A C 1
ATOM 1790 O O . ASP A 1 247 ? 17.047 10.891 4.141 1 97 247 ASP A O 1
ATOM 1794 N N . TYR A 1 248 ? 17.688 10.297 6.219 1 96.25 248 TYR A N 1
ATOM 1795 C CA . TYR A 1 248 ? 19.078 10.719 6.02 1 96.25 248 TYR A CA 1
ATOM 1796 C C . TYR A 1 248 ? 19.656 10.094 4.758 1 96.25 248 TYR A C 1
ATOM 1798 O O . TYR A 1 248 ? 20.469 10.711 4.066 1 96.25 248 TYR A O 1
ATOM 1806 N N . GLU A 1 249 ? 19.266 8.914 4.41 1 95.12 249 GLU A N 1
ATOM 1807 C CA . GLU A 1 249 ? 19.781 8.172 3.264 1 95.12 249 GLU A CA 1
ATOM 1808 C C . GLU A 1 249 ? 19.547 8.938 1.965 1 95.12 249 GLU A C 1
ATOM 1810 O O . GLU A 1 249 ? 20.312 8.773 1.003 1 95.12 249 GLU A O 1
ATOM 1815 N N . PHE A 1 250 ? 18.594 9.797 1.894 1 97.31 250 PHE A N 1
ATOM 1816 C CA . PHE A 1 250 ? 18.266 10.547 0.685 1 97.31 250 PHE A CA 1
ATOM 1817 C C . PHE A 1 250 ? 18.828 11.961 0.76 1 97.31 250 PHE A C 1
ATOM 1819 O O . PHE A 1 250 ? 18.625 12.758 -0.16 1 97.31 250 PHE A O 1
ATOM 1826 N N . LYS A 1 251 ? 19.406 12.273 1.865 1 96.94 251 LYS A N 1
ATOM 1827 C CA . LYS A 1 251 ? 19.969 13.602 2.105 1 96.94 251 LYS A CA 1
ATOM 1828 C C . LYS A 1 251 ? 21.484 13.531 2.283 1 96.94 251 LYS A C 1
ATOM 1830 O O . LYS A 1 251 ? 22.219 13.375 1.308 1 96.94 251 LYS A O 1
ATOM 1835 N N . GLY A 1 252 ? 21.938 13.391 3.479 1 94.62 252 GLY A N 1
ATOM 1836 C CA . GLY A 1 252 ? 23.375 13.32 3.715 1 94.62 252 GLY A CA 1
ATOM 1837 C C . GLY A 1 252 ? 24 12.023 3.236 1 94.62 252 GLY A C 1
ATOM 1838 O O . GLY A 1 252 ? 25.172 11.977 2.893 1 94.62 252 GLY A O 1
ATOM 1839 N N . GLY A 1 253 ? 23.219 10.984 3.266 1 94.81 253 GLY A N 1
ATOM 1840 C CA . GLY A 1 253 ? 23.703 9.664 2.891 1 94.81 253 GLY A CA 1
ATOM 1841 C C . GLY A 1 253 ? 23.453 9.328 1.434 1 94.81 253 GLY A C 1
ATOM 1842 O O . GLY A 1 253 ? 23.562 8.172 1.03 1 94.81 253 GLY A O 1
ATOM 1843 N N . ARG A 1 254 ? 23.172 10.25 0.612 1 95.31 254 ARG A N 1
ATOM 1844 C CA . ARG A 1 254 ? 22.641 10 -0.727 1 95.31 254 ARG A CA 1
ATOM 1845 C C . ARG A 1 254 ? 23.719 9.406 -1.634 1 95.31 254 ARG A C 1
ATOM 1847 O O . ARG A 1 254 ? 23.406 8.641 -2.553 1 95.31 254 ARG A O 1
ATOM 1854 N N . PHE A 1 255 ? 25 9.656 -1.402 1 95.44 255 PHE A N 1
ATOM 1855 C CA . PHE A 1 255 ? 26.047 9.094 -2.248 1 95.44 255 PHE A CA 1
ATOM 1856 C C . PHE A 1 255 ? 26.297 7.625 -1.91 1 95.44 255 PHE A C 1
ATOM 1858 O O . PHE A 1 255 ? 26.594 6.82 -2.793 1 95.44 255 PHE A O 1
ATOM 1865 N N . ASP A 1 256 ? 26.141 7.332 -0.653 1 94.25 256 ASP A N 1
ATOM 1866 C CA . ASP A 1 256 ? 26.172 5.926 -0.27 1 94.25 256 ASP A CA 1
ATOM 1867 C C . ASP A 1 256 ? 25 5.16 -0.877 1 94.25 256 ASP A C 1
ATOM 1869 O O . ASP A 1 256 ? 25.141 4.012 -1.296 1 94.25 256 ASP A O 1
ATOM 1873 N N . LEU A 1 257 ? 23.875 5.828 -0.851 1 93.69 257 LEU A N 1
ATOM 1874 C CA . LEU A 1 257 ? 22.703 5.234 -1.479 1 93.69 257 LEU A CA 1
ATOM 1875 C C . LEU A 1 257 ? 22.953 4.934 -2.951 1 93.69 257 LEU A C 1
ATOM 1877 O O . LEU A 1 257 ? 22.625 3.85 -3.438 1 93.69 257 LEU A O 1
ATOM 1881 N N . LEU A 1 258 ? 23.547 5.844 -3.643 1 94.06 258 LEU A N 1
ATOM 1882 C CA . LEU A 1 258 ? 23.859 5.672 -5.059 1 94.06 258 LEU A CA 1
ATOM 1883 C C . LEU A 1 258 ? 24.797 4.492 -5.266 1 94.06 258 LEU A C 1
ATOM 1885 O O . LEU A 1 258 ? 24.625 3.709 -6.203 1 94.06 258 LEU A O 1
ATOM 1889 N N . ASN A 1 259 ? 25.75 4.371 -4.441 1 92.44 259 ASN A N 1
ATOM 1890 C CA . ASN A 1 259 ? 26.688 3.252 -4.523 1 92.44 259 ASN A CA 1
ATOM 1891 C C . ASN A 1 259 ? 25.984 1.916 -4.297 1 92.44 259 ASN A C 1
ATOM 1893 O O . ASN A 1 259 ? 26.25 0.942 -5.004 1 92.44 259 ASN A O 1
ATOM 1897 N N . ASP A 1 260 ? 25.141 1.974 -3.322 1 89.69 260 ASP A N 1
ATOM 1898 C CA . ASP A 1 260 ? 24.406 0.757 -2.973 1 89.69 260 ASP A CA 1
ATOM 1899 C C . ASP A 1 260 ? 23.516 0.299 -4.125 1 89.69 260 ASP A C 1
ATOM 1901 O O . ASP A 1 260 ? 23.297 -0.899 -4.301 1 89.69 260 ASP A O 1
ATOM 1905 N N . LEU A 1 261 ? 23.047 1.289 -4.867 1 90.12 261 LEU A N 1
ATOM 1906 C CA . LEU A 1 261 ? 22.109 0.982 -5.949 1 90.12 261 LEU A CA 1
ATOM 1907 C C . LEU A 1 261 ? 22.828 0.977 -7.297 1 90.12 261 LEU A C 1
ATOM 1909 O O . LEU A 1 261 ? 22.203 1.154 -8.336 1 90.12 261 LEU A O 1
ATOM 1913 N N . SER A 1 262 ? 24.031 0.762 -7.32 1 86.06 262 SER A N 1
ATOM 1914 C CA . SER A 1 262 ? 24.875 0.917 -8.5 1 86.06 262 SER A CA 1
ATOM 1915 C C . SER A 1 262 ? 24.469 -0.054 -9.602 1 86.06 262 SER A C 1
ATOM 1917 O O . SER A 1 262 ? 24.734 0.188 -10.781 1 86.06 262 SER A O 1
ATOM 1919 N N . GLU A 1 263 ? 23.797 -1.07 -9.219 1 78.94 263 GLU A N 1
ATOM 1920 C CA . GLU A 1 263 ? 23.422 -2.076 -10.211 1 78.94 263 GLU A CA 1
ATOM 1921 C C . GLU A 1 263 ? 22.094 -1.74 -10.867 1 78.94 263 GLU A C 1
ATOM 1923 O O . GLU A 1 263 ? 21.734 -2.34 -11.883 1 78.94 263 GLU A O 1
ATOM 1928 N N . GLU A 1 264 ? 21.438 -0.771 -10.297 1 84.31 264 GLU A N 1
ATOM 1929 C CA . GLU A 1 264 ? 20.172 -0.332 -10.883 1 84.31 264 GLU A CA 1
ATOM 1930 C C . GLU A 1 264 ? 20.406 0.575 -12.086 1 84.31 264 GLU A C 1
ATOM 1932 O O . GLU A 1 264 ? 21.156 1.552 -11.992 1 84.31 264 GLU A O 1
ATOM 1937 N N . PRO A 1 265 ? 19.797 0.302 -13.188 1 84 265 PRO A N 1
ATOM 1938 C CA . PRO A 1 265 ? 20.031 1.075 -14.406 1 84 265 PRO A CA 1
ATOM 1939 C C . PRO A 1 265 ? 19.766 2.568 -14.227 1 84 265 PRO A C 1
ATOM 1941 O O . PRO A 1 265 ? 20.547 3.398 -14.695 1 84 265 PRO A O 1
ATOM 1944 N N . LEU A 1 266 ? 18.766 2.928 -13.594 1 88.56 266 LEU A N 1
ATOM 1945 C CA . LEU A 1 266 ? 18.438 4.336 -13.422 1 88.56 266 LEU A CA 1
ATOM 1946 C C . LEU A 1 266 ? 19.406 5.016 -12.469 1 88.56 266 LEU A C 1
ATOM 1948 O O . LEU A 1 266 ? 19.688 6.211 -12.594 1 88.56 266 LEU A O 1
ATOM 1952 N N . ALA A 1 267 ? 19.906 4.223 -11.555 1 90.81 267 ALA A N 1
ATOM 1953 C CA . ALA A 1 267 ? 20.875 4.758 -10.594 1 90.81 267 ALA A CA 1
ATOM 1954 C C . ALA A 1 267 ? 22.203 5.09 -11.281 1 90.81 267 ALA A C 1
ATOM 1956 O O . ALA A 1 267 ? 22.891 6.02 -10.867 1 90.81 267 ALA A O 1
ATOM 1957 N N . LYS A 1 268 ? 22.516 4.367 -12.32 1 89.75 268 LYS A N 1
ATOM 1958 C CA . LYS A 1 268 ? 23.781 4.562 -13.031 1 89.75 268 LYS A CA 1
ATOM 1959 C C . LYS A 1 268 ? 23.844 5.949 -13.664 1 89.75 268 LYS A C 1
ATOM 1961 O O . LYS A 1 268 ? 24.922 6.531 -13.789 1 89.75 268 LYS A O 1
ATOM 1966 N N . LYS A 1 269 ? 22.719 6.488 -13.977 1 92 269 LYS A N 1
ATOM 1967 C CA . LYS A 1 269 ? 22.672 7.789 -14.648 1 92 269 LYS A CA 1
ATOM 1968 C C . LYS A 1 269 ? 22.438 8.914 -13.641 1 92 269 LYS A C 1
ATOM 1970 O O . LYS A 1 269 ? 22.469 10.094 -14 1 92 269 LYS A O 1
ATOM 1975 N N . ALA A 1 270 ? 22.234 8.539 -12.422 1 96.31 270 ALA A N 1
ATOM 1976 C CA . ALA A 1 270 ? 21.891 9.516 -11.398 1 96.31 270 ALA A CA 1
ATOM 1977 C C . ALA A 1 270 ? 23.125 10.133 -10.766 1 96.31 270 ALA A C 1
ATOM 1979 O O . ALA A 1 270 ? 24.188 9.484 -10.695 1 96.31 270 ALA A O 1
ATOM 1980 N N . THR A 1 271 ? 23 11.391 -10.352 1 97.06 271 THR A N 1
ATOM 1981 C CA . THR A 1 271 ? 24.125 12.062 -9.688 1 97.06 271 THR A CA 1
ATOM 1982 C C . THR A 1 271 ? 23.781 12.383 -8.234 1 97.06 271 THR A C 1
ATOM 1984 O O . THR A 1 271 ? 24.672 12.477 -7.391 1 97.06 271 THR A O 1
ATOM 1987 N N . LEU A 1 272 ? 22.531 12.617 -8.008 1 97.5 272 LEU A N 1
ATOM 1988 C CA . LEU A 1 272 ? 22.047 13.078 -6.711 1 97.5 272 LEU A CA 1
ATOM 1989 C C . LEU A 1 272 ? 22.844 14.297 -6.246 1 97.5 272 LEU A C 1
ATOM 1991 O O . LEU A 1 272 ? 23.328 14.328 -5.117 1 97.5 272 LEU A O 1
ATOM 1995 N N . ALA A 1 273 ? 22.906 15.258 -7.172 1 97.94 273 ALA A N 1
ATOM 1996 C CA . ALA A 1 273 ? 23.625 16.5 -6.867 1 97.94 273 ALA A CA 1
ATOM 1997 C C . ALA A 1 273 ? 23 17.219 -5.676 1 97.94 273 ALA A C 1
ATOM 1999 O O . ALA A 1 273 ? 23.703 17.875 -4.902 1 97.94 273 ALA A O 1
ATOM 2000 N N . GLU A 1 274 ? 21.734 17.141 -5.562 1 98.06 274 GLU A N 1
ATOM 2001 C CA . GLU A 1 274 ? 20.969 17.625 -4.41 1 98.06 274 GLU A CA 1
ATOM 2002 C C . GLU A 1 274 ? 20.094 16.516 -3.836 1 98.06 274 GLU A C 1
ATOM 2004 O O . GLU A 1 274 ? 19.812 15.516 -4.512 1 98.06 274 GLU A O 1
ATOM 2009 N N . PRO A 1 275 ? 19.734 16.641 -2.58 1 98.19 275 PRO A N 1
ATOM 2010 C CA . PRO A 1 275 ? 18.875 15.594 -2.014 1 98.19 275 PRO A CA 1
ATOM 2011 C C . PRO A 1 275 ? 17.547 15.453 -2.768 1 98.19 275 PRO A C 1
ATOM 2013 O O . PRO A 1 275 ? 16.859 16.453 -2.998 1 98.19 275 PRO A O 1
ATOM 2016 N N . PRO A 1 276 ? 17.203 14.281 -3.09 1 98.38 276 PRO A N 1
ATOM 2017 C CA . PRO A 1 276 ? 15.93 14.078 -3.789 1 98.38 276 PRO A CA 1
ATOM 2018 C C . PRO A 1 276 ? 14.727 14.156 -2.859 1 98.38 276 PRO A C 1
ATOM 2020 O O . PRO A 1 276 ? 13.594 14.305 -3.324 1 98.38 276 PRO A O 1
ATOM 2023 N N . VAL A 1 277 ? 14.906 13.977 -1.574 1 98.56 277 VAL A N 1
ATOM 2024 C CA . VAL A 1 277 ? 13.883 14.156 -0.549 1 98.56 277 VAL A CA 1
ATOM 2025 C C . VAL A 1 277 ? 14.219 15.359 0.32 1 98.56 277 VAL A C 1
ATOM 2027 O O . VAL A 1 277 ? 15.344 15.484 0.812 1 98.56 277 VAL A O 1
ATOM 2030 N N . VAL A 1 278 ? 13.258 16.281 0.476 1 98.5 278 VAL A N 1
ATOM 2031 C CA . VAL A 1 278 ? 13.531 17.516 1.189 1 98.5 278 VAL A CA 1
ATOM 2032 C C . VAL A 1 278 ? 12.461 17.75 2.256 1 98.5 278 VAL A C 1
ATOM 2034 O O . VAL A 1 278 ? 11.344 17.234 2.145 1 98.5 278 VAL A O 1
ATOM 2037 N N . PRO A 1 279 ? 12.789 18.438 3.287 1 98.5 279 PRO A N 1
ATOM 2038 C CA . PRO A 1 279 ? 11.828 18.781 4.336 1 98.5 279 PRO A CA 1
ATOM 2039 C C . PRO A 1 279 ? 11.078 20.078 4.059 1 98.5 279 PRO A C 1
ATOM 2041 O O . PRO A 1 279 ? 10.375 20.594 4.934 1 98.5 279 PRO A O 1
ATOM 2044 N N . THR A 1 280 ? 11.18 20.641 2.834 1 97.38 280 THR A N 1
ATOM 2045 C CA . THR A 1 280 ? 10.586 21.938 2.504 1 97.38 280 THR A CA 1
ATOM 2046 C C . THR A 1 280 ? 9.07 21.812 2.387 1 97.38 280 THR A C 1
ATOM 2048 O O . THR A 1 280 ? 8.562 21.078 1.524 1 97.38 280 THR A O 1
ATOM 2051 N N . PRO A 1 281 ? 8.352 22.578 3.172 1 97.94 281 PRO A N 1
ATOM 2052 C CA . PRO A 1 281 ? 6.895 22.438 3.119 1 97.94 281 PRO A CA 1
ATOM 2053 C C . PRO A 1 281 ? 6.262 23.234 1.983 1 97.94 281 PRO A C 1
ATOM 2055 O O . PRO A 1 281 ? 6.781 24.281 1.603 1 97.94 281 PRO A O 1
ATOM 2058 N N . ALA A 1 282 ? 5.227 22.656 1.388 1 96.94 282 ALA A N 1
ATOM 2059 C CA . ALA A 1 282 ? 4.27 23.5 0.675 1 96.94 282 ALA A CA 1
ATOM 2060 C C . ALA A 1 282 ? 3.346 24.219 1.649 1 96.94 282 ALA A C 1
ATOM 2062 O O . ALA A 1 282 ? 2.76 23.594 2.541 1 96.94 282 ALA A O 1
ATOM 2063 N N . VAL A 1 283 ? 3.273 25.578 1.486 1 96.19 283 VAL A N 1
ATOM 2064 C CA . VAL A 1 283 ? 2.484 26.359 2.424 1 96.19 283 VAL A CA 1
ATOM 2065 C C . VAL A 1 283 ? 1.291 26.984 1.702 1 96.19 283 VAL A C 1
ATOM 2067 O O . VAL A 1 283 ? 1.431 27.5 0.589 1 96.19 283 VAL A O 1
ATOM 2070 N N . LYS A 1 284 ? 0.145 26.844 2.312 1 94.12 284 LYS A N 1
ATOM 2071 C CA . LYS A 1 284 ? -1.079 27.469 1.809 1 94.12 284 LYS A CA 1
ATOM 2072 C C . LYS A 1 284 ? -1.801 28.234 2.912 1 94.12 284 LYS A C 1
ATOM 2074 O O . LYS A 1 284 ? -1.977 27.719 4.02 1 94.12 284 LYS A O 1
ATOM 2079 N N . GLU A 1 285 ? -2.127 29.469 2.613 1 92.75 285 GLU A N 1
ATOM 2080 C CA . GLU A 1 285 ? -2.895 30.312 3.527 1 92.75 285 GLU A CA 1
ATOM 2081 C C . GLU A 1 285 ? -4.246 30.688 2.928 1 92.75 285 GLU A C 1
ATOM 2083 O O . GLU A 1 285 ? -4.328 31.047 1.754 1 92.75 285 GLU A O 1
ATOM 2088 N N . ILE A 1 286 ? -5.289 30.516 3.789 1 91.69 286 ILE A N 1
ATOM 2089 C CA . ILE A 1 286 ? -6.605 30.953 3.326 1 91.69 286 ILE A CA 1
ATOM 2090 C C . ILE A 1 286 ? -7.293 31.766 4.41 1 91.69 286 ILE A C 1
ATOM 2092 O O . ILE A 1 286 ? -6.988 31.625 5.598 1 91.69 286 ILE A O 1
ATOM 2096 N N . ALA A 1 287 ? -8.195 32.562 3.943 1 90.38 287 ALA A N 1
ATOM 2097 C CA . ALA A 1 287 ? -9.008 33.312 4.898 1 90.38 287 ALA A CA 1
ATOM 2098 C C . ALA A 1 287 ? -10.062 32.438 5.551 1 90.38 287 ALA A C 1
ATOM 2100 O O . ALA A 1 287 ? -10.688 31.594 4.879 1 90.38 287 ALA A O 1
ATOM 2101 N N . ARG A 1 288 ? -10.227 32.656 6.805 1 90.62 288 ARG A N 1
ATOM 2102 C CA . ARG A 1 288 ? -11.305 31.969 7.516 1 90.62 288 ARG A CA 1
ATOM 2103 C C . ARG A 1 288 ? -12.648 32.625 7.227 1 90.62 288 ARG A C 1
ATOM 2105 O O . ARG A 1 288 ? -12.742 33.844 7.117 1 90.62 288 ARG A O 1
ATOM 2112 N N . ASP A 1 289 ? -13.602 31.797 7.086 1 91.31 289 ASP A N 1
ATOM 2113 C CA . ASP A 1 289 ? -14.992 32.25 7.047 1 91.31 289 ASP A CA 1
ATOM 2114 C C . ASP A 1 289 ? -15.766 31.734 8.258 1 91.31 289 ASP A C 1
ATOM 2116 O O . ASP A 1 289 ? -16.234 30.594 8.258 1 91.31 289 ASP A O 1
ATOM 2120 N N . ALA A 1 290 ? -15.977 32.562 9.25 1 88.31 290 ALA A N 1
ATOM 2121 C CA . ALA A 1 290 ? -16.562 32.188 10.531 1 88.31 290 ALA A CA 1
ATOM 2122 C C . ALA A 1 290 ? -17.984 31.641 10.352 1 88.31 290 ALA A C 1
ATOM 2124 O O . ALA A 1 290 ? -18.469 30.859 11.172 1 88.31 290 ALA A O 1
ATOM 2125 N N . GLU A 1 291 ? -18.625 32.031 9.273 1 91.25 291 GLU A N 1
ATOM 2126 C CA . GLU A 1 291 ? -20.016 31.656 9.062 1 91.25 291 GLU A CA 1
ATOM 2127 C C . GLU A 1 291 ? -20.125 30.281 8.398 1 91.25 291 GLU A C 1
ATOM 2129 O O . GLU A 1 291 ? -21.094 29.547 8.625 1 91.25 291 GLU A O 1
ATOM 2134 N N . THR A 1 292 ? -19.109 29.938 7.605 1 94.88 292 THR A N 1
ATOM 2135 C CA . THR A 1 292 ? -19.328 28.781 6.742 1 94.88 292 THR A CA 1
ATOM 2136 C C . THR A 1 292 ? -18.344 27.672 7.059 1 94.88 292 THR A C 1
ATOM 2138 O O . THR A 1 292 ? -18.547 26.516 6.684 1 94.88 292 THR A O 1
ATOM 2141 N N . ASP A 1 293 ? -17.188 28.031 7.738 1 96.56 293 ASP A N 1
ATOM 2142 C CA . ASP A 1 293 ? -16.219 27 8.102 1 96.56 293 ASP A CA 1
ATOM 2143 C C . ASP A 1 293 ? -16.766 26.078 9.18 1 96.56 293 ASP A C 1
ATOM 2145 O O . ASP A 1 293 ? -17.375 26.531 10.148 1 96.56 293 ASP A O 1
ATOM 2149 N N . GLU A 1 294 ? -16.594 24.812 9.031 1 96.69 294 GLU A N 1
ATOM 2150 C CA . GLU A 1 294 ? -17.172 23.875 9.984 1 96.69 294 GLU A CA 1
ATOM 2151 C C . GLU A 1 294 ? -16.094 23.047 10.688 1 96.69 294 GLU A C 1
ATOM 2153 O O . GLU A 1 294 ? -15.945 23.125 11.906 1 96.69 294 GLU A O 1
ATOM 2158 N N . TRP A 1 295 ? -15.367 22.219 9.914 1 98.12 295 TRP A N 1
ATOM 2159 C CA . TRP A 1 295 ? -14.391 21.297 10.477 1 98.12 295 TRP A CA 1
ATOM 2160 C C . TRP A 1 295 ? -13.055 21.422 9.75 1 98.12 295 TRP A C 1
ATOM 2162 O O . TRP A 1 295 ? -13.016 21.641 8.539 1 98.12 295 TRP A O 1
ATOM 2172 N N . LEU A 1 296 ? -11.992 21.266 10.477 1 98.62 296 LEU A N 1
ATOM 2173 C CA . LEU A 1 296 ? -10.664 21.062 9.914 1 98.62 296 LEU A CA 1
ATOM 2174 C C . LEU A 1 296 ? -10.141 19.672 10.258 1 98.62 296 LEU A C 1
ATOM 2176 O O . LEU A 1 296 ? -9.984 19.344 11.438 1 98.62 296 LEU A O 1
ATOM 2180 N N . VAL A 1 297 ? -9.906 18.859 9.227 1 98.94 297 VAL A N 1
ATOM 2181 C CA . VAL A 1 297 ? -9.453 17.484 9.414 1 98.94 297 VAL A CA 1
ATOM 2182 C C . VAL A 1 297 ? -7.992 17.359 8.992 1 98.94 297 VAL A C 1
ATOM 2184 O O . VAL A 1 297 ? -7.645 17.656 7.848 1 98.94 297 VAL A O 1
ATOM 2187 N N . ILE A 1 298 ? -7.129 16.984 9.875 1 98.94 298 ILE A N 1
ATOM 2188 C CA . ILE A 1 298 ? -5.73 16.656 9.602 1 98.94 298 ILE A CA 1
ATOM 2189 C C . ILE A 1 298 ? -5.484 15.172 9.859 1 98.94 298 ILE A C 1
ATOM 2191 O O . ILE A 1 298 ? -5.719 14.68 10.969 1 98.94 298 ILE A O 1
ATOM 2195 N N . ALA A 1 299 ? -5.012 14.438 8.82 1 98.94 299 ALA A N 1
ATOM 2196 C CA . ALA A 1 299 ? -4.918 12.992 9.016 1 98.94 299 ALA A CA 1
ATOM 2197 C C . ALA A 1 299 ? -3.801 12.398 8.164 1 98.94 299 ALA A C 1
ATOM 2199 O O . ALA A 1 299 ? -3.414 12.977 7.145 1 98.94 299 ALA A O 1
ATOM 2200 N N . SER A 1 300 ? -3.299 11.281 8.633 1 98.81 300 SER A N 1
ATOM 2201 C CA . SER A 1 300 ? -2.295 10.539 7.887 1 98.81 300 SER A CA 1
ATOM 2202 C C . SER A 1 300 ? -2.914 9.828 6.688 1 98.81 300 SER A C 1
ATOM 2204 O O . SER A 1 300 ? -4.137 9.805 6.539 1 98.81 300 SER A O 1
ATOM 2206 N N . ASP A 1 301 ? -2.051 9.273 5.852 1 97.81 301 ASP A N 1
ATOM 2207 C CA . ASP A 1 301 ? -2.5 8.617 4.629 1 97.81 301 ASP A CA 1
ATOM 2208 C C . ASP A 1 301 ? -3.346 7.383 4.953 1 97.81 301 ASP A C 1
ATOM 2210 O O . ASP A 1 301 ? -4.156 6.949 4.133 1 97.81 301 ASP A O 1
ATOM 2214 N N . GLY A 1 302 ? -3.254 6.867 6.207 1 97.69 302 GLY A N 1
ATOM 2215 C CA . GLY A 1 302 ? -4.102 5.762 6.617 1 97.69 302 GLY A CA 1
ATOM 2216 C C . GLY A 1 302 ? -5.582 6.059 6.469 1 97.69 302 GLY A C 1
ATOM 2217 O O . GLY A 1 302 ? -6.383 5.152 6.23 1 97.69 302 GLY A O 1
ATOM 2218 N N . LEU A 1 303 ? -5.953 7.277 6.695 1 98.19 303 LEU A N 1
ATOM 2219 C CA . LEU A 1 303 ? -7.332 7.68 6.43 1 98.19 303 LEU A CA 1
ATOM 2220 C C . LEU A 1 303 ? -7.559 7.891 4.938 1 98.19 303 LEU A C 1
ATOM 2222 O O . LEU A 1 303 ? -8.5 7.34 4.363 1 98.19 303 LEU A O 1
ATOM 2226 N N . TRP A 1 304 ? -6.691 8.586 4.328 1 97.06 304 TRP A N 1
ATOM 2227 C CA . TRP A 1 304 ? -6.93 9.133 2.996 1 97.06 304 TRP A CA 1
ATOM 2228 C C . TRP A 1 304 ? -6.801 8.047 1.932 1 97.06 304 TRP A C 1
ATOM 2230 O O . TRP A 1 304 ? -7.324 8.188 0.824 1 97.06 304 TRP A O 1
ATOM 2240 N N . ASP A 1 305 ? -6.109 7 2.254 1 93.56 305 ASP A N 1
ATOM 2241 C CA . ASP A 1 305 ? -6.023 5.875 1.333 1 93.56 305 ASP A CA 1
ATOM 2242 C C . ASP A 1 305 ? -7.367 5.16 1.212 1 93.56 305 ASP A C 1
ATOM 2244 O O . ASP A 1 305 ? -7.574 4.371 0.288 1 93.56 305 ASP A O 1
ATOM 2248 N N . THR A 1 306 ? -8.289 5.438 2.125 1 93.25 306 THR A N 1
ATOM 2249 C CA . THR A 1 306 ? -9.57 4.734 2.131 1 93.25 306 THR A CA 1
ATOM 2250 C C . THR A 1 306 ? -10.711 5.68 1.769 1 93.25 306 THR A C 1
ATOM 2252 O O . THR A 1 306 ? -11.844 5.242 1.567 1 93.25 306 THR A O 1
ATOM 2255 N N . VAL A 1 307 ? -10.383 6.973 1.733 1 92.88 307 VAL A N 1
ATOM 2256 C CA . VAL A 1 307 ? -11.438 7.945 1.44 1 92.88 307 VAL A CA 1
ATOM 2257 C C . VAL A 1 307 ? -10.82 9.195 0.815 1 92.88 307 VAL A C 1
ATOM 2259 O O . VAL A 1 307 ? -9.789 9.68 1.272 1 92.88 307 VAL A O 1
ATOM 2262 N N . ASN A 1 308 ? -11.391 9.648 -0.228 1 92 308 ASN A N 1
ATOM 2263 C CA . ASN A 1 308 ? -10.93 10.938 -0.74 1 92 308 ASN A CA 1
ATOM 2264 C C . ASN A 1 308 ? -11.578 12.102 0.004 1 92 308 ASN A C 1
ATOM 2266 O O . ASN A 1 308 ? -12.477 11.898 0.818 1 92 308 ASN A O 1
ATOM 2270 N N . SER A 1 309 ? -11.164 13.32 -0.304 1 96.19 309 SER A N 1
ATOM 2271 C CA . SER A 1 309 ? -11.586 14.492 0.454 1 96.19 309 SER A CA 1
ATOM 2272 C C . SER A 1 309 ? -13.086 14.742 0.302 1 96.19 309 SER A C 1
ATOM 2274 O O . SER A 1 309 ? -13.766 15.086 1.272 1 96.19 309 SER A O 1
ATOM 2276 N N . THR A 1 310 ? -13.609 14.57 -0.905 1 94.12 310 THR A N 1
ATOM 2277 C CA . THR A 1 310 ? -15.023 14.812 -1.163 1 94.12 310 THR A CA 1
ATOM 2278 C C . THR A 1 310 ? -15.891 13.812 -0.406 1 94.12 310 THR A C 1
ATOM 2280 O O . THR A 1 310 ? -16.859 14.195 0.261 1 94.12 310 THR A O 1
ATOM 2283 N N . ALA A 1 311 ? -15.516 12.562 -0.475 1 91.38 311 ALA A N 1
ATOM 2284 C CA . ALA A 1 311 ? -16.25 11.523 0.241 1 91.38 311 ALA A CA 1
ATOM 2285 C C . ALA A 1 311 ? -16.141 11.711 1.751 1 91.38 311 ALA A C 1
ATOM 2287 O O . ALA A 1 311 ? -17.078 11.414 2.494 1 91.38 311 ALA A O 1
ATOM 2288 N N . CYS A 1 312 ? -15.023 12.18 2.168 1 95.94 312 CYS A N 1
ATOM 2289 C CA . CYS A 1 312 ? -14.836 12.469 3.584 1 95.94 312 CYS A CA 1
ATOM 2290 C C . CYS A 1 312 ? -15.82 13.539 4.055 1 95.94 312 CYS A C 1
ATOM 2292 O O . CYS A 1 312 ? -16.438 13.391 5.105 1 95.94 312 CYS A O 1
ATOM 2294 N N . ALA A 1 313 ? -16 14.594 3.258 1 97.12 313 ALA A N 1
ATOM 2295 C CA . ALA A 1 313 ? -16.953 15.648 3.594 1 97.12 313 ALA A CA 1
ATOM 2296 C C . ALA A 1 313 ? -18.375 15.086 3.686 1 97.12 313 ALA A C 1
ATOM 2298 O O . ALA A 1 313 ? -19.125 15.422 4.609 1 97.12 313 ALA A O 1
ATOM 2299 N N . THR A 1 314 ? -18.688 14.242 2.758 1 94 314 THR A N 1
ATOM 2300 C CA . THR A 1 314 ? -20.016 13.617 2.752 1 94 314 THR A CA 1
ATOM 2301 C C . THR A 1 314 ? -20.219 12.766 4.004 1 94 314 THR A C 1
ATOM 2303 O O . THR A 1 314 ? -21.266 12.836 4.641 1 94 314 THR A O 1
ATOM 2306 N N . PHE A 1 315 ? -19.25 12.062 4.324 1 95.31 315 PHE A N 1
ATOM 2307 C CA . PHE A 1 315 ? -19.312 11.227 5.516 1 95.31 315 PHE A CA 1
ATOM 2308 C C . PHE A 1 315 ? -19.516 12.078 6.766 1 95.31 315 PHE A C 1
ATOM 2310 O O . PHE A 1 315 ? -20.344 11.742 7.617 1 95.31 315 PHE A O 1
ATOM 2317 N N . ILE A 1 316 ? -18.734 13.156 6.887 1 97.38 316 ILE A N 1
ATOM 2318 C CA . ILE A 1 316 ? -18.828 14.047 8.031 1 97.38 316 ILE A CA 1
ATOM 2319 C C . ILE A 1 316 ? -20.25 14.625 8.117 1 97.38 316 ILE A C 1
ATOM 2321 O O . ILE A 1 316 ? -20.844 14.672 9.203 1 97.38 316 ILE A O 1
ATOM 2325 N N . SER A 1 317 ? -20.766 15.047 7 1 95.44 317 SER A N 1
ATOM 2326 C CA . SER A 1 317 ? -22.125 15.578 6.961 1 95.44 317 SER A CA 1
ATOM 2327 C C . SER A 1 317 ? -23.141 14.555 7.473 1 95.44 317 SER A C 1
ATOM 2329 O O . SER A 1 317 ? -24.031 14.891 8.25 1 95.44 317 SER A O 1
ATOM 2331 N N . GLN A 1 318 ? -22.953 13.391 7.086 1 93.56 318 GLN A N 1
ATOM 2332 C CA . GLN A 1 318 ? -23.859 12.328 7.504 1 93.56 318 GLN A CA 1
ATOM 2333 C C . GLN A 1 318 ? -23.75 12.062 9 1 93.56 318 GLN A C 1
ATOM 2335 O O . GLN A 1 318 ? -24.75 11.898 9.688 1 93.56 318 GLN A O 1
ATOM 2340 N N . GLU A 1 319 ? -22.531 11.977 9.492 1 94.5 319 GLU A N 1
ATOM 2341 C CA . GLU A 1 319 ? -22.312 11.758 10.922 1 94.5 319 GLU A CA 1
ATOM 2342 C C . GLU A 1 319 ? -22.938 12.875 11.758 1 94.5 319 GLU A C 1
ATOM 2344 O O . GLU A 1 319 ? -23.5 12.617 12.82 1 94.5 319 GLU A O 1
ATOM 2349 N N . CYS A 1 320 ? -22.828 14.047 11.266 1 95.12 320 CYS A N 1
ATOM 2350 C CA . CYS A 1 320 ? -23.359 15.195 11.992 1 95.12 320 CYS A CA 1
ATOM 2351 C C . CYS A 1 320 ? -24.891 15.195 11.977 1 95.12 320 CYS A C 1
ATOM 2353 O O . CYS A 1 320 ? -25.516 15.664 12.922 1 95.12 320 CYS A O 1
ATOM 2355 N N . LYS A 1 321 ? -25.469 14.727 10.867 1 93.31 321 LYS A N 1
ATOM 2356 C CA . LYS A 1 321 ? -26.922 14.609 10.805 1 93.31 321 LYS A CA 1
ATOM 2357 C C . LYS A 1 321 ? -27.438 13.586 11.812 1 93.31 321 LYS A C 1
ATOM 2359 O O . LYS A 1 321 ? -28.484 13.797 12.445 1 93.31 321 LYS A O 1
ATOM 2364 N N . LYS A 1 322 ? -26.688 12.562 11.945 1 92.19 322 LYS A N 1
ATOM 2365 C CA . LYS A 1 322 ? -27.062 11.516 12.891 1 92.19 322 LYS A CA 1
ATOM 2366 C C . LYS A 1 322 ? -26.875 11.992 14.328 1 92.19 322 LYS A C 1
ATOM 2368 O O . LYS A 1 322 ? -27.578 11.531 15.234 1 92.19 322 LYS A O 1
ATOM 2373 N N . ASN A 1 323 ? -25.922 12.914 14.539 1 92.81 323 ASN A N 1
ATOM 2374 C CA . ASN A 1 323 ? -25.594 13.445 15.859 1 92.81 323 ASN A CA 1
ATOM 2375 C C . ASN A 1 323 ? -25.438 14.961 15.828 1 92.81 323 ASN A C 1
ATOM 2377 O O . ASN A 1 323 ? -24.312 15.469 15.781 1 92.81 323 ASN A O 1
ATOM 2381 N N . PRO A 1 324 ? -26.469 15.75 15.992 1 88.19 324 PRO A N 1
ATOM 2382 C CA . PRO A 1 324 ? -26.422 17.203 15.898 1 88.19 324 PRO A CA 1
ATOM 2383 C C . PRO A 1 324 ? -25.438 17.828 16.891 1 88.19 324 PRO A C 1
ATOM 2385 O O . PRO A 1 324 ? -24.906 18.906 16.625 1 88.19 324 PRO A O 1
ATOM 2388 N N . GLY A 1 325 ? -25.016 17.109 17.906 1 91.5 325 GLY A N 1
ATOM 2389 C CA . GLY A 1 325 ? -24.047 17.609 18.875 1 91.5 325 GLY A CA 1
ATOM 2390 C C . GLY A 1 325 ? -22.688 16.969 18.719 1 91.5 325 GLY A C 1
ATOM 2391 O O . GLY A 1 325 ? -21.938 16.859 19.688 1 91.5 325 GLY A O 1
ATOM 2392 N N . MET A 1 326 ? -22.438 16.781 17.5 1 93.62 326 MET A N 1
ATOM 2393 C CA . MET A 1 326 ? -21.172 16.094 17.219 1 93.62 326 MET A CA 1
ATOM 2394 C C . MET A 1 326 ? -19.984 16.875 17.766 1 93.62 326 MET A C 1
ATOM 2396 O O . MET A 1 326 ? -19.875 18.078 17.531 1 93.62 326 MET A O 1
ATOM 2400 N N . ARG A 1 327 ? -19.172 16.203 18.562 1 96.75 327 ARG A N 1
ATOM 2401 C CA . ARG A 1 327 ? -17.953 16.797 19.094 1 96.75 327 ARG A CA 1
ATOM 2402 C C . ARG A 1 327 ? -16.75 16.391 18.25 1 96.75 327 ARG A C 1
ATOM 2404 O O . ARG A 1 327 ? -16.781 15.375 17.547 1 96.75 327 ARG A O 1
ATOM 2411 N N . ALA A 1 328 ? -15.719 17.188 18.359 1 97.69 328 ALA A N 1
ATOM 2412 C CA . ALA A 1 328 ? -14.531 16.953 17.547 1 97.69 328 ALA A CA 1
ATOM 2413 C C . ALA A 1 328 ? -13.906 15.602 17.844 1 97.69 328 ALA A C 1
ATOM 2415 O O . ALA A 1 328 ? -13.422 14.906 16.953 1 97.69 328 ALA A O 1
ATOM 2416 N N . ASP A 1 329 ? -13.867 15.234 19.094 1 97.69 329 ASP A N 1
ATOM 2417 C CA . ASP A 1 329 ? -13.281 13.961 19.484 1 97.69 329 ASP A CA 1
ATOM 2418 C C . ASP A 1 329 ? -14.086 12.789 18.938 1 97.69 329 ASP A C 1
ATOM 2420 O O . ASP A 1 329 ? -13.523 11.812 18.438 1 97.69 329 ASP A O 1
ATOM 2424 N N . ALA A 1 330 ? -15.375 12.914 19 1 97.94 330 ALA A N 1
ATOM 2425 C CA . ALA A 1 330 ? -16.25 11.875 18.453 1 97.94 330 ALA A CA 1
ATOM 2426 C C . ALA A 1 330 ? -16.094 11.75 16.953 1 97.94 330 ALA A C 1
ATOM 2428 O O . ALA A 1 330 ? -16.125 10.648 16.406 1 97.94 330 ALA A O 1
ATOM 2429 N N . LEU A 1 331 ? -15.984 12.875 16.312 1 98.31 331 LEU A N 1
ATOM 2430 C CA . LEU A 1 331 ? -15.805 12.859 14.867 1 98.31 331 LEU A CA 1
ATOM 2431 C C . LEU A 1 331 ? -14.469 12.227 14.492 1 98.31 331 LEU A C 1
ATOM 2433 O O . LEU A 1 331 ? -14.391 11.438 13.547 1 98.31 331 LEU A O 1
ATOM 2437 N N . ALA A 1 332 ? -13.406 12.562 15.195 1 98.75 332 ALA A N 1
ATOM 2438 C CA . ALA A 1 332 ? -12.109 11.945 14.961 1 98.75 332 ALA A CA 1
ATOM 2439 C C . ALA A 1 332 ? -12.188 10.422 15.094 1 98.75 332 ALA A C 1
ATOM 2441 O O . ALA A 1 332 ? -11.672 9.688 14.25 1 98.75 332 ALA A O 1
ATOM 2442 N N . ASP A 1 333 ? -12.883 9.992 16.094 1 98.38 333 ASP A N 1
ATOM 2443 C CA . ASP A 1 333 ? -13.07 8.562 16.328 1 98.38 333 ASP A CA 1
ATOM 2444 C C . ASP A 1 333 ? -13.828 7.918 15.156 1 98.38 333 ASP A C 1
ATOM 2446 O O . ASP A 1 333 ? -13.469 6.828 14.703 1 98.38 333 ASP A O 1
ATOM 2450 N N . ALA A 1 334 ? -14.859 8.562 14.734 1 97.75 334 ALA A N 1
ATOM 2451 C CA . ALA A 1 334 ? -15.672 8.039 13.633 1 97.75 334 ALA A CA 1
ATOM 2452 C C . ALA A 1 334 ? -14.844 7.887 12.359 1 97.75 334 ALA A C 1
ATOM 2454 O O . ALA A 1 334 ? -14.992 6.914 11.625 1 97.75 334 ALA A O 1
ATOM 2455 N N . LEU A 1 335 ? -14.016 8.852 12.133 1 98.31 335 LEU A N 1
ATOM 2456 C CA . LEU A 1 335 ? -13.18 8.82 10.945 1 98.31 335 LEU A CA 1
ATOM 2457 C C . LEU A 1 335 ? -12.18 7.668 11.008 1 98.31 335 LEU A C 1
ATOM 2459 O O . LEU A 1 335 ? -11.969 6.969 10.016 1 98.31 335 LEU A O 1
ATOM 2463 N N . VAL A 1 336 ? -11.578 7.434 12.156 1 98.5 336 VAL A N 1
ATOM 2464 C CA . VAL A 1 336 ? -10.625 6.34 12.328 1 98.5 336 VAL A CA 1
ATOM 2465 C C . VAL A 1 336 ? -11.344 5.004 12.18 1 98.5 336 VAL A C 1
ATOM 2467 O O . VAL A 1 336 ? -10.852 4.098 11.508 1 98.5 336 VAL A O 1
ATOM 2470 N N . LYS A 1 337 ? -12.477 4.895 12.781 1 96.62 337 LYS A N 1
ATOM 2471 C CA . LYS A 1 337 ? -13.266 3.668 12.68 1 96.62 337 LYS A CA 1
ATOM 2472 C C . LYS A 1 337 ? -13.625 3.373 11.227 1 96.62 337 LYS A C 1
ATOM 2474 O O . LYS A 1 337 ? -13.625 2.215 10.805 1 96.62 337 LYS A O 1
ATOM 2479 N N . ARG A 1 338 ? -13.938 4.383 10.508 1 94.75 338 ARG A N 1
ATOM 2480 C CA . ARG A 1 338 ? -14.25 4.207 9.094 1 94.75 338 ARG A CA 1
ATOM 2481 C C . ARG A 1 338 ? -13.055 3.65 8.336 1 94.75 338 ARG A C 1
ATOM 2483 O O . ARG A 1 338 ? -13.195 2.732 7.523 1 94.75 338 ARG A O 1
ATOM 2490 N N . ALA A 1 339 ? -11.883 4.242 8.562 1 96.69 339 ALA A N 1
ATOM 2491 C CA . ALA A 1 339 ? -10.672 3.775 7.891 1 96.69 339 ALA A CA 1
ATOM 2492 C C . ALA A 1 339 ? -10.43 2.293 8.156 1 96.69 339 ALA A C 1
ATOM 2494 O O . ALA A 1 339 ? -10.07 1.541 7.25 1 96.69 339 ALA A O 1
ATOM 2495 N N . ILE A 1 340 ? -10.641 1.905 9.398 1 93.75 340 ILE A N 1
ATOM 2496 C CA . ILE A 1 340 ? -10.461 0.512 9.789 1 93.75 340 ILE A CA 1
ATOM 2497 C C . ILE A 1 340 ? -11.477 -0.366 9.07 1 93.75 340 ILE A C 1
ATOM 2499 O O . ILE A 1 340 ? -11.133 -1.421 8.531 1 93.75 340 ILE A O 1
ATOM 2503 N N . ARG A 1 341 ? -12.688 0.108 9.047 1 89.5 341 ARG A N 1
ATOM 2504 C CA . ARG A 1 341 ? -13.758 -0.631 8.383 1 89.5 341 ARG A CA 1
ATOM 2505 C C . ARG A 1 341 ? -13.445 -0.826 6.902 1 89.5 341 ARG A C 1
ATOM 2507 O O . ARG A 1 341 ? -13.781 -1.864 6.324 1 89.5 341 ARG A O 1
ATOM 2514 N N . PHE A 1 342 ? -12.852 0.177 6.348 1 92.25 342 PHE A N 1
ATOM 2515 C CA . PHE A 1 342 ? -12.531 0.12 4.926 1 92.25 342 PHE A CA 1
ATOM 2516 C C . PHE A 1 342 ? -11.141 -0.456 4.703 1 92.25 342 PHE A C 1
ATOM 2518 O O . PHE A 1 342 ? -10.539 -0.249 3.648 1 92.25 342 PHE A O 1
ATOM 2525 N N . ARG A 1 343 ? -10.602 -1.135 5.695 1 90.69 343 ARG A N 1
ATOM 2526 C CA . ARG A 1 343 ? -9.43 -2.002 5.66 1 90.69 343 ARG A CA 1
ATOM 2527 C C . ARG A 1 343 ? -8.172 -1.212 5.289 1 90.69 343 ARG A C 1
ATOM 2529 O O . ARG A 1 343 ? -7.414 -1.621 4.41 1 90.69 343 ARG A O 1
ATOM 2536 N N . THR A 1 344 ? -8.008 -0.094 5.938 1 94.19 344 THR A N 1
ATOM 2537 C CA . THR A 1 344 ? -6.73 0.598 5.801 1 94.19 344 THR A CA 1
ATOM 2538 C C . THR A 1 344 ? -5.57 -0.35 6.086 1 94.19 344 THR A C 1
ATOM 2540 O O . THR A 1 344 ? -5.68 -1.237 6.934 1 94.19 344 THR A O 1
ATOM 2543 N N . GLN A 1 345 ? -4.496 -0.177 5.355 1 90.69 345 GLN A N 1
ATOM 2544 C CA . GLN A 1 345 ? -3.336 -1.051 5.508 1 90.69 345 GLN A CA 1
ATOM 2545 C C . GLN A 1 345 ? -2.234 -0.365 6.312 1 90.69 345 GLN A C 1
ATOM 2547 O O . GLN A 1 345 ? -1.129 -0.896 6.438 1 90.69 345 GLN A O 1
ATOM 2552 N N . ASP A 1 346 ? -2.568 0.806 6.824 1 95 346 ASP A N 1
ATOM 2553 C CA . ASP A 1 346 ? -1.554 1.604 7.508 1 95 346 ASP A CA 1
ATOM 2554 C C . ASP A 1 346 ? -2.035 2.045 8.883 1 95 346 ASP A C 1
ATOM 2556 O O . ASP A 1 346 ? -3.199 1.838 9.234 1 95 346 ASP A O 1
ATOM 2560 N N . ASN A 1 347 ? -1.051 2.57 9.719 1 97.5 347 ASN A N 1
ATOM 2561 C CA . ASN A 1 347 ? -1.477 3.367 10.867 1 97.5 347 ASN A CA 1
ATOM 2562 C C . ASN A 1 347 ? -2.381 4.52 10.438 1 97.5 347 ASN A C 1
ATOM 2564 O O . ASN A 1 347 ? -2.258 5.035 9.328 1 97.5 347 ASN A O 1
ATOM 2568 N N . VAL A 1 348 ? -3.311 4.832 11.32 1 98.44 348 VAL A N 1
ATOM 2569 C CA . VAL A 1 348 ? -4.184 5.969 11.039 1 98.44 348 VAL A CA 1
ATOM 2570 C C . VAL A 1 348 ? -4.207 6.914 12.234 1 98.44 348 VAL A C 1
ATOM 2572 O O . VAL A 1 348 ? -4.383 6.477 13.375 1 98.44 348 VAL A O 1
ATOM 2575 N N . CYS A 1 349 ? -3.953 8.117 11.969 1 98.5 349 CYS A N 1
ATOM 2576 C CA . CYS A 1 349 ? -4.059 9.172 12.969 1 98.5 349 CYS A CA 1
ATOM 2577 C C . CYS A 1 349 ? -4.828 10.367 12.422 1 98.5 349 CYS A C 1
ATOM 2579 O O . CYS A 1 349 ? -4.578 10.812 11.305 1 98.5 349 CYS A O 1
ATOM 2581 N N . VAL A 1 350 ? -5.77 10.883 13.227 1 98.88 350 VAL A N 1
ATOM 2582 C CA . VAL A 1 350 ? -6.648 11.961 12.797 1 98.88 350 VAL A CA 1
ATOM 2583 C C . VAL A 1 350 ? -6.766 13.008 13.898 1 98.88 350 VAL A C 1
ATOM 2585 O O . VAL A 1 350 ? -6.965 12.664 15.07 1 98.88 350 VAL A O 1
ATOM 2588 N N . VAL A 1 351 ? -6.602 14.273 13.57 1 98.88 351 VAL A N 1
ATOM 2589 C CA . VAL A 1 351 ? -6.934 15.414 14.422 1 98.88 351 VAL A CA 1
ATOM 2590 C C . VAL A 1 351 ? -8.047 16.234 13.766 1 98.88 351 VAL A C 1
ATOM 2592 O O . VAL A 1 351 ? -7.977 16.547 12.578 1 98.88 351 VAL A O 1
ATOM 2595 N N . VAL A 1 352 ? -9.055 16.5 14.531 1 98.88 352 VAL A N 1
ATOM 2596 C CA . VAL A 1 352 ? -10.164 17.312 14.055 1 98.88 352 VAL A CA 1
ATOM 2597 C C . VAL A 1 352 ? -10.281 18.594 14.891 1 98.88 352 VAL A C 1
ATOM 2599 O O . VAL A 1 352 ? -10.219 18.531 16.125 1 98.88 352 VAL A O 1
ATOM 2602 N N . VAL A 1 353 ? -10.398 19.703 14.234 1 98.06 353 VAL A N 1
ATOM 2603 C CA . VAL A 1 353 ? -10.617 21 14.891 1 98.06 353 VAL A CA 1
ATOM 2604 C C . VAL A 1 353 ? -12.008 21.516 14.555 1 98.06 353 VAL A C 1
ATOM 2606 O O . VAL A 1 353 ? -12.398 21.562 13.383 1 98.06 353 VAL A O 1
ATOM 2609 N N . ASP A 1 354 ? -12.758 21.891 15.586 1 97.31 354 ASP A N 1
ATOM 2610 C CA . ASP A 1 354 ? -14.102 22.438 15.43 1 97.31 354 ASP A CA 1
ATOM 2611 C C . ASP A 1 354 ? -14.055 23.938 15.172 1 97.31 354 ASP A C 1
ATOM 2613 O O . ASP A 1 354 ? -13.703 24.719 16.062 1 97.31 354 ASP A O 1
ATOM 2617 N N . LEU A 1 355 ? -14.484 24.328 13.953 1 96.19 355 LEU A N 1
ATOM 2618 C CA . LEU A 1 355 ? -14.414 25.734 13.57 1 96.19 355 LEU A CA 1
ATOM 2619 C C . LEU A 1 355 ? -15.805 26.359 13.531 1 96.19 355 LEU A C 1
ATOM 2621 O O . LEU A 1 355 ? -15.953 27.531 13.156 1 96.19 355 LEU A O 1
ATOM 2625 N N . ARG A 1 356 ? -16.797 25.656 13.922 1 91.69 356 ARG A N 1
ATOM 2626 C CA . ARG A 1 356 ? -18.172 26.156 13.898 1 91.69 356 ARG A CA 1
ATOM 2627 C C . ARG A 1 356 ? -18.359 27.281 14.914 1 91.69 356 ARG A C 1
ATOM 2629 O O . ARG A 1 356 ? -17.719 27.297 15.969 1 91.69 356 ARG A O 1
ATOM 2636 N N . ARG A 1 357 ? -19.219 28.156 14.523 1 77.75 357 ARG A N 1
ATOM 2637 C CA . ARG A 1 357 ? -19.547 29.281 15.398 1 77.75 357 ARG A CA 1
ATOM 2638 C C . ARG A 1 357 ? -20.188 28.812 16.703 1 77.75 357 ARG A C 1
ATOM 2640 O O . ARG A 1 357 ? -21.078 27.953 16.672 1 77.75 357 ARG A O 1
ATOM 2647 N N . LYS A 1 358 ? -19.531 29.125 17.766 1 68.06 358 LYS A N 1
ATOM 2648 C CA . LYS A 1 358 ? -20.156 28.797 19.031 1 68.06 358 LYS A CA 1
ATOM 2649 C C . LYS A 1 358 ? -21.344 29.719 19.312 1 68.06 358 LYS A C 1
ATOM 2651 O O . LYS A 1 358 ? -21.281 30.922 19.031 1 68.06 358 LYS A O 1
ATOM 2656 N N . GLU A 1 359 ? -22.547 29.25 19.078 1 54.56 359 GLU A N 1
ATOM 2657 C CA . GLU A 1 359 ? -23.672 30.094 19.484 1 54.56 359 GLU A CA 1
ATOM 2658 C C . GLU A 1 359 ? -23.406 30.734 20.844 1 54.56 359 GLU A C 1
ATOM 2660 O O . GLU A 1 359 ? -22.875 30.094 21.75 1 54.56 359 GLU A O 1
ATOM 2665 N N . ALA A 1 360 ? -23.125 32 20.906 1 44.91 360 ALA A N 1
ATOM 2666 C CA . ALA A 1 360 ? -23.094 32.781 22.141 1 44.91 360 ALA A CA 1
ATOM 2667 C C . ALA A 1 360 ? -24.094 32.219 23.156 1 44.91 360 ALA A C 1
ATOM 2669 O O . ALA A 1 360 ? -25.234 31.938 22.828 1 44.91 360 ALA A O 1
ATOM 2670 N N . ALA A 1 361 ? -23.625 31.438 24.094 1 40.47 361 ALA A N 1
ATOM 2671 C CA . ALA A 1 361 ? -24.516 31.156 25.219 1 40.47 361 ALA A CA 1
ATOM 2672 C C . ALA A 1 361 ? -25.406 32.375 25.516 1 40.47 361 ALA A C 1
ATOM 2674 O O . ALA A 1 361 ? -24.922 33.469 25.703 1 40.47 361 ALA A O 1
ATOM 2675 N N . THR A 1 362 ? -26.547 32.531 24.953 1 36.62 362 THR A N 1
ATOM 2676 C CA . THR A 1 362 ? -27.469 33.5 25.5 1 36.62 362 THR A CA 1
ATOM 2677 C C . THR A 1 362 ? -27.344 33.562 27.016 1 36.62 362 THR A C 1
ATOM 2679 O O . THR A 1 362 ? -27.5 32.562 27.703 1 36.62 362 THR A O 1
ATOM 2682 N N . ALA A 1 363 ? -26.469 34.438 27.578 1 34.72 363 ALA A N 1
ATOM 2683 C CA . ALA A 1 363 ? -26.656 34.844 28.969 1 34.72 363 ALA A CA 1
ATOM 2684 C C . ALA A 1 363 ? -28.141 34.969 29.297 1 34.72 363 ALA A C 1
ATOM 2686 O O . ALA A 1 363 ? -28.812 35.875 28.781 1 34.72 363 ALA A O 1
ATOM 2687 N N . ALA A 1 364 ? -28.859 33.906 29.438 1 30.42 364 ALA A N 1
ATOM 2688 C CA . ALA A 1 364 ? -30.016 34.125 30.297 1 30.42 364 ALA A CA 1
ATOM 2689 C C . ALA A 1 364 ? -29.578 34.406 31.734 1 30.42 364 ALA A C 1
ATOM 2691 O O . ALA A 1 364 ? -28.641 33.75 32.25 1 30.42 364 ALA A O 1
ATOM 2692 N N . MET B 1 1 ? 92.375 -8.773 46.406 1 17.84 1 MET B N 1
ATOM 2693 C CA . MET B 1 1 ? 92.75 -7.375 46.656 1 17.84 1 MET B CA 1
ATOM 2694 C C . MET B 1 1 ? 91.688 -6.457 45.969 1 17.84 1 MET B C 1
ATOM 2696 O O . MET B 1 1 ? 91.188 -5.535 46.594 1 17.84 1 MET B O 1
ATOM 2700 N N . PRO B 1 2 ? 91.875 -6.262 44.656 1 18 2 PRO B N 1
ATOM 2701 C CA . PRO B 1 2 ? 92 -4.945 44 1 18 2 PRO B CA 1
ATOM 2702 C C . PRO B 1 2 ? 90.625 -4.281 43.812 1 18 2 PRO B C 1
ATOM 2704 O O . PRO B 1 2 ? 89.562 -4.949 43.875 1 18 2 PRO B O 1
ATOM 2707 N N . GLY B 1 3 ? 90.688 -3.082 43.125 1 18.33 3 GLY B N 1
ATOM 2708 C CA . GLY B 1 3 ? 90.25 -1.69 43.219 1 18.33 3 GLY B CA 1
ATOM 2709 C C . GLY B 1 3 ? 88.875 -1.427 42.594 1 18.33 3 GLY B C 1
ATOM 2710 O O . GLY B 1 3 ? 88.312 -2.309 41.938 1 18.33 3 GLY B O 1
ATOM 2711 N N . MET B 1 4 ? 88.688 -0.302 41.844 1 19.03 4 MET B N 1
ATOM 2712 C CA . MET B 1 4 ? 88 0.994 42 1 19.03 4 MET B CA 1
ATOM 2713 C C . MET B 1 4 ? 86.875 1.136 41.031 1 19.03 4 MET B C 1
ATOM 2715 O O . MET B 1 4 ? 85.812 1.601 41.406 1 19.03 4 MET B O 1
ATOM 2719 N N . PRO B 1 5 ? 87 1.005 39.562 1 19.2 5 PRO B N 1
ATOM 2720 C CA . PRO B 1 5 ? 86.75 2.178 38.75 1 19.2 5 PRO B CA 1
ATOM 2721 C C . PRO B 1 5 ? 85.25 2.312 38.406 1 19.2 5 PRO B C 1
ATOM 2723 O O . PRO B 1 5 ? 84.5 1.318 38.406 1 19.2 5 PRO B O 1
ATOM 2726 N N . VAL B 1 6 ? 84.562 3.656 38.219 1 19.78 6 VAL B N 1
ATOM 2727 C CA . VAL B 1 6 ? 83.438 4.578 38.281 1 19.78 6 VAL B CA 1
ATOM 2728 C C . VAL B 1 6 ? 82.75 4.586 36.938 1 19.78 6 VAL B C 1
ATOM 2730 O O . VAL B 1 6 ? 82.5 5.648 36.344 1 19.78 6 VAL B O 1
ATOM 2733 N N . LYS B 1 7 ? 82.625 3.604 36 1 17.5 7 LYS B N 1
ATOM 2734 C CA . LYS B 1 7 ? 82.5 3.76 34.562 1 17.5 7 LYS B CA 1
ATOM 2735 C C . LYS B 1 7 ? 81.125 4.344 34.188 1 17.5 7 LYS B C 1
ATOM 2737 O O . LYS B 1 7 ? 80.125 3.77 34.5 1 17.5 7 LYS B O 1
ATOM 2742 N N . PRO B 1 8 ? 80.875 5.629 33.562 1 18.09 8 PRO B N 1
ATOM 2743 C CA . PRO B 1 8 ? 79.812 6.672 33.562 1 18.09 8 PRO B CA 1
ATOM 2744 C C . PRO B 1 8 ? 78.562 6.277 32.812 1 18.09 8 PRO B C 1
ATOM 2746 O O . PRO B 1 8 ? 78.562 5.238 32.125 1 18.09 8 PRO B O 1
ATOM 2749 N N . ASN B 1 9 ? 77.688 7.418 32.094 1 17.17 9 ASN B N 1
ATOM 2750 C CA . ASN B 1 9 ? 76.5 8.25 32.156 1 17.17 9 ASN B CA 1
ATOM 2751 C C . ASN B 1 9 ? 75.625 8.086 30.938 1 17.17 9 ASN B C 1
ATOM 2753 O O . ASN B 1 9 ? 74.562 8.711 30.844 1 17.17 9 ASN B O 1
ATOM 2757 N N . LYS B 1 10 ? 76.062 7.566 29.719 1 17.12 10 LYS B N 1
ATOM 2758 C CA . LYS B 1 10 ? 75.75 8.117 28.406 1 17.12 10 LYS B CA 1
ATOM 2759 C C . LYS B 1 10 ? 74.25 7.883 28.078 1 17.12 10 LYS B C 1
ATOM 2761 O O . LYS B 1 10 ? 73.812 6.738 27.984 1 17.12 10 LYS B O 1
ATOM 2766 N N . LYS B 1 11 ? 73.312 8.859 28.344 1 19.23 11 LYS B N 1
ATOM 2767 C CA . LYS B 1 11 ? 71.875 9.039 28.375 1 19.23 11 LYS B CA 1
ATOM 2768 C C . LYS B 1 11 ? 71.25 8.984 26.969 1 19.23 11 LYS B C 1
ATOM 2770 O O . LYS B 1 11 ? 71.562 9.812 26.109 1 19.23 11 LYS B O 1
ATOM 2775 N N . ALA B 1 12 ? 70.875 7.84 26.344 1 17.11 12 ALA B N 1
ATOM 2776 C CA . ALA B 1 12 ? 70.5 7.375 25.016 1 17.11 12 ALA B CA 1
ATOM 2777 C C . ALA B 1 12 ? 69.25 8.094 24.531 1 17.11 12 ALA B C 1
ATOM 2779 O O . ALA B 1 12 ? 68.188 8.07 25.188 1 17.11 12 ALA B O 1
ATOM 2780 N N . SER B 1 13 ? 69.375 9.18 23.703 1 18.44 13 SER B N 1
ATOM 2781 C CA . SER B 1 13 ? 68.5 10.219 23.109 1 18.44 13 SER B CA 1
ATOM 2782 C C . SER B 1 13 ? 67.5 9.609 22.172 1 18.44 13 SER B C 1
ATOM 2784 O O . SER B 1 13 ? 66.75 10.336 21.453 1 18.44 13 SER B O 1
ATOM 2786 N N . GLY B 1 14 ? 66.812 8.492 22.5 1 17.69 14 GLY B N 1
ATOM 2787 C CA . GLY B 1 14 ? 66.125 7.711 21.5 1 17.69 14 GLY B CA 1
ATOM 2788 C C . GLY B 1 14 ? 65.062 8.5 20.75 1 17.69 14 GLY B C 1
ATOM 2789 O O . GLY B 1 14 ? 64.312 9.266 21.359 1 17.69 14 GLY B O 1
ATOM 2790 N N . GLY B 1 15 ? 65.375 8.898 19.547 1 17.66 15 GLY B N 1
ATOM 2791 C CA . GLY B 1 15 ? 64.875 9.742 18.469 1 17.66 15 GLY B CA 1
ATOM 2792 C C . GLY B 1 15 ? 63.406 9.555 18.203 1 17.66 15 GLY B C 1
ATOM 2793 O O . GLY B 1 15 ? 62.75 8.766 18.891 1 17.66 15 GLY B O 1
ATOM 2794 N N . GLY B 1 16 ? 63.062 9.367 16.906 1 17.44 16 GLY B N 1
ATOM 2795 C CA . GLY B 1 16 ? 62.312 10.094 15.883 1 17.44 16 GLY B CA 1
ATOM 2796 C C . GLY B 1 16 ? 60.906 9.602 15.695 1 17.44 16 GLY B C 1
ATOM 2797 O O . GLY B 1 16 ? 60.094 10.273 15.055 1 17.44 16 GLY B O 1
ATOM 2798 N N . LYS B 1 17 ? 60.562 8.328 15.938 1 17.56 17 LYS B N 1
ATOM 2799 C CA . LYS B 1 17 ? 59.688 7.715 14.93 1 17.56 17 LYS B CA 1
ATOM 2800 C C . LYS B 1 17 ? 58.281 8.281 15.008 1 17.56 17 LYS B C 1
ATOM 2802 O O . LYS B 1 17 ? 57.625 8.195 16.047 1 17.56 17 LYS B O 1
ATOM 2807 N N . LYS B 1 18 ? 57.938 9.32 14.227 1 17.14 18 LYS B N 1
ATOM 2808 C CA . LYS B 1 18 ? 56.719 10.078 14.094 1 17.14 18 LYS B CA 1
ATOM 2809 C C . LYS B 1 18 ? 55.562 9.188 13.633 1 17.14 18 LYS B C 1
ATOM 2811 O O . LYS B 1 18 ? 55.5 8.82 12.453 1 17.14 18 LYS B O 1
ATOM 2816 N N . LYS B 1 19 ? 55.406 7.98 14.062 1 17.44 19 LYS B N 1
ATOM 2817 C CA . LYS B 1 19 ? 54.406 7.184 13.344 1 17.44 19 LYS B CA 1
ATOM 2818 C C . LYS B 1 19 ? 53.062 7.883 13.328 1 17.44 19 LYS B C 1
ATOM 2820 O O . LYS B 1 19 ? 52.5 8.227 14.375 1 17.44 19 LYS B O 1
ATOM 2825 N N . LYS B 1 20 ? 52.844 8.656 12.281 1 18.44 20 LYS B N 1
ATOM 2826 C CA . LYS B 1 20 ? 51.594 9.367 11.984 1 18.44 20 LYS B CA 1
ATOM 2827 C C . LYS B 1 20 ? 50.406 8.414 11.984 1 18.44 20 LYS B C 1
ATOM 2829 O O . LYS B 1 20 ? 50.375 7.414 11.266 1 18.44 20 LYS B O 1
ATOM 2834 N N . LYS B 1 21 ? 49.688 8.195 13.031 1 20.05 21 LYS B N 1
ATOM 2835 C CA . LYS B 1 21 ? 48.562 7.316 13.344 1 20.05 21 LYS B CA 1
ATOM 2836 C C . LYS B 1 21 ? 47.375 7.621 12.453 1 20.05 21 LYS B C 1
ATOM 2838 O O . LYS B 1 21 ? 46.25 7.176 12.727 1 20.05 21 LYS B O 1
ATOM 2843 N N . GLY B 1 22 ? 47.562 8.148 11.188 1 19.42 22 GLY B N 1
ATOM 2844 C CA . GLY B 1 22 ? 46.281 8.648 10.688 1 19.42 22 GLY B CA 1
ATOM 2845 C C . GLY B 1 22 ? 45.219 7.57 10.586 1 19.42 22 GLY B C 1
ATOM 2846 O O . GLY B 1 22 ? 45.281 6.695 9.727 1 19.42 22 GLY B O 1
ATOM 2847 N N . ASP B 1 23 ? 44.906 6.688 11.539 1 21 23 ASP B N 1
ATOM 2848 C CA . ASP B 1 23 ? 44.094 5.484 11.336 1 21 23 ASP B CA 1
ATOM 2849 C C . ASP B 1 23 ? 42.688 5.84 10.867 1 21 23 ASP B C 1
ATOM 2851 O O . ASP B 1 23 ? 41.969 6.578 11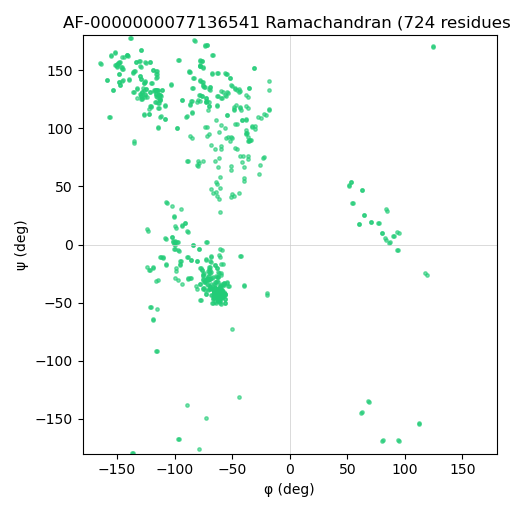.547 1 21 23 ASP B O 1
ATOM 2855 N N . GLY B 1 24 ? 42.562 6.238 9.578 1 21.83 24 GLY B N 1
ATOM 2856 C CA . GLY B 1 24 ? 41.312 6.484 8.898 1 21.83 24 GLY B CA 1
ATOM 2857 C C . GLY B 1 24 ? 40.25 5.43 9.188 1 21.83 24 GLY B C 1
ATOM 2858 O O . GLY B 1 24 ? 40.438 4.258 8.852 1 21.83 24 GLY B O 1
ATOM 2859 N N . ASP B 1 25 ? 39.594 5.422 10.359 1 23.28 25 ASP B N 1
ATOM 2860 C CA . ASP B 1 25 ? 38.562 4.496 10.844 1 23.28 25 ASP B CA 1
ATOM 2861 C C . ASP B 1 25 ? 37.438 4.359 9.836 1 23.28 25 ASP B C 1
ATOM 2863 O O . ASP B 1 25 ? 36.875 5.363 9.398 1 23.28 25 ASP B O 1
ATOM 2867 N N . GLY B 1 26 ? 37.594 3.412 8.914 1 23.23 26 GLY B N 1
ATOM 2868 C CA . GLY B 1 26 ? 36.625 2.895 7.949 1 23.23 26 GLY B CA 1
ATOM 2869 C C . GLY B 1 26 ? 35.25 2.695 8.531 1 23.23 26 GLY B C 1
ATOM 2870 O O . GLY B 1 26 ? 35.062 1.864 9.422 1 23.23 26 GLY B O 1
ATOM 2871 N N . LEU B 1 27 ? 34.531 3.783 8.836 1 25.45 27 LEU B N 1
ATOM 2872 C CA . LEU B 1 27 ? 33.188 3.74 9.359 1 25.45 27 LEU B CA 1
ATOM 2873 C C . LEU B 1 27 ? 32.312 2.783 8.539 1 25.45 27 LEU B C 1
ATOM 2875 O O . LEU B 1 27 ? 32.094 3.01 7.352 1 25.45 27 LEU B O 1
ATOM 2879 N N . GLY B 1 28 ? 32.375 1.492 8.828 1 23.53 28 GLY B N 1
ATOM 2880 C CA . GLY B 1 28 ? 31.656 0.343 8.312 1 23.53 28 GLY B CA 1
ATOM 2881 C C . GLY B 1 28 ? 30.172 0.571 8.227 1 23.53 28 GLY B C 1
ATOM 2882 O O . GLY B 1 28 ? 29.594 1.29 9.055 1 23.53 28 GLY B O 1
ATOM 2883 N N . VAL B 1 29 ? 29.594 0.471 7.035 1 27.48 29 VAL B N 1
ATOM 2884 C CA . VAL B 1 29 ? 28.266 0.521 6.43 1 27.48 29 VAL B CA 1
ATOM 2885 C C . VAL B 1 29 ? 27.312 -0.37 7.211 1 27.48 29 VAL B C 1
ATOM 2887 O O . VAL B 1 29 ? 27.188 -1.564 6.93 1 27.48 29 VAL B O 1
ATOM 2890 N N . GLY B 1 30 ? 27.328 -0.394 8.641 1 25.2 30 GLY B N 1
ATOM 2891 C CA . GLY B 1 30 ? 26.734 -1.396 9.516 1 25.2 30 GLY B CA 1
ATOM 2892 C C . GLY B 1 30 ? 25.219 -1.395 9.484 1 25.2 30 GLY B C 1
ATOM 2893 O O . GLY B 1 30 ? 24.578 -2.344 9.945 1 25.2 30 GLY B O 1
ATOM 2894 N N . GLY B 1 31 ? 24.641 -0.204 9.305 1 28.34 31 GLY B N 1
ATOM 2895 C CA . GLY B 1 31 ? 23.359 -0.085 9.984 1 28.34 31 GLY B CA 1
ATOM 2896 C C . GLY B 1 31 ? 22.281 -0.939 9.359 1 28.34 31 GLY B C 1
ATOM 2897 O O . GLY B 1 31 ? 21.125 -0.901 9.797 1 28.34 31 GLY B O 1
ATOM 2898 N N . MET B 1 32 ? 22.453 -1.37 8.078 1 29.22 32 MET B N 1
ATOM 2899 C CA . MET B 1 32 ? 21.438 -2.178 7.426 1 29.22 32 MET B CA 1
ATOM 2900 C C . MET B 1 32 ? 21.219 -3.49 8.172 1 29.22 32 MET B C 1
ATOM 2902 O O . MET B 1 32 ? 20.422 -4.332 7.738 1 29.22 32 MET B O 1
ATOM 2906 N N . MET B 1 33 ? 22.047 -3.752 9.281 1 28.27 33 MET B N 1
ATOM 2907 C CA . MET B 1 33 ? 22.203 -5.129 9.742 1 28.27 33 MET B CA 1
ATOM 2908 C C . MET B 1 33 ? 20.953 -5.594 10.492 1 28.27 33 MET B C 1
ATOM 2910 O O . MET B 1 33 ? 20.578 -6.766 10.414 1 28.27 33 MET B O 1
ATOM 2914 N N . ASN B 1 34 ? 20.312 -4.648 11.305 1 32.09 34 ASN B N 1
ATOM 2915 C CA . ASN B 1 34 ? 19.594 -5.309 12.391 1 32.09 34 ASN B CA 1
ATOM 2916 C C . ASN B 1 34 ? 18.234 -5.824 11.93 1 32.09 34 ASN B C 1
ATOM 2918 O O . ASN B 1 34 ? 17.625 -6.652 12.602 1 32.09 34 ASN B O 1
ATOM 2922 N N . VAL B 1 35 ? 17.594 -5.129 11.078 1 31.17 35 VAL B N 1
ATOM 2923 C CA . VAL B 1 35 ? 16.328 -5.676 10.625 1 31.17 35 VAL B CA 1
ATOM 2924 C C . VAL B 1 35 ? 16.547 -7.012 9.93 1 31.17 35 VAL B C 1
ATOM 2926 O O . VAL B 1 35 ? 15.602 -7.734 9.633 1 31.17 35 VAL B O 1
ATOM 2929 N N . LEU B 1 36 ? 17.844 -7.309 9.703 1 30.78 36 LEU B N 1
ATOM 2930 C CA . LEU B 1 36 ? 18.219 -8.609 9.148 1 30.78 36 LEU B CA 1
ATOM 2931 C C . LEU B 1 36 ? 18 -9.719 10.172 1 30.78 36 LEU B C 1
ATOM 2933 O O . LEU B 1 36 ? 18.047 -10.898 9.828 1 30.78 36 LEU B O 1
ATOM 2937 N N . ASP B 1 37 ? 17.953 -9.32 11.461 1 31.45 37 ASP B N 1
ATOM 2938 C CA . ASP B 1 37 ? 18.016 -10.406 12.43 1 31.45 37 ASP B CA 1
ATOM 2939 C C . ASP B 1 37 ? 16.672 -11.148 12.5 1 31.45 37 ASP B C 1
ATOM 2941 O O . ASP B 1 37 ? 16.594 -12.234 13.078 1 31.45 37 ASP B O 1
ATOM 2945 N N . SER B 1 38 ? 15.641 -10.336 12.398 1 31.09 38 SER B N 1
ATOM 2946 C CA . SER B 1 38 ? 14.398 -11.078 12.578 1 31.09 38 SER B CA 1
ATOM 2947 C C . SER B 1 38 ? 14.094 -11.961 11.367 1 31.09 38 SER B C 1
ATOM 2949 O O . SER B 1 38 ? 12.93 -12.164 11.023 1 31.09 38 SER B O 1
ATOM 2951 N N . ILE B 1 39 ? 14.914 -11.953 10.477 1 28.31 39 ILE B N 1
ATOM 2952 C CA . ILE B 1 39 ? 14.766 -13.102 9.594 1 28.31 39 ILE B CA 1
ATOM 2953 C C . ILE B 1 39 ? 14.711 -14.383 10.422 1 28.31 39 ILE B C 1
ATOM 2955 O O . ILE B 1 39 ? 15.711 -14.781 11.031 1 28.31 39 ILE B O 1
ATOM 2959 N N . LYS B 1 40 ? 13.68 -14.641 11.234 1 30.84 40 LYS B N 1
ATOM 2960 C CA . LYS B 1 40 ? 13.758 -16.016 11.68 1 30.84 40 LYS B CA 1
ATOM 2961 C C . LYS B 1 40 ? 14.625 -16.859 10.742 1 30.84 40 LYS B C 1
ATOM 2963 O O . LYS B 1 40 ? 14.445 -16.812 9.523 1 30.84 40 LYS B O 1
ATOM 2968 N N . LYS B 1 41 ? 15.742 -17.281 11.172 1 28.81 41 LYS B N 1
ATOM 2969 C CA . LYS B 1 41 ? 16.312 -18.453 10.5 1 28.81 41 LYS B CA 1
ATOM 2970 C C . LYS B 1 41 ? 15.219 -19.312 9.859 1 28.81 41 LYS B C 1
ATOM 2972 O O . LYS B 1 41 ? 14.438 -19.938 10.562 1 28.81 41 LYS B O 1
ATOM 2977 N N . GLY B 1 42 ? 14.555 -18.828 8.82 1 29.91 42 GLY B N 1
ATOM 2978 C CA . GLY B 1 42 ? 13.664 -19.719 8.094 1 29.91 42 GLY B CA 1
ATOM 2979 C C . GLY B 1 42 ? 13.938 -21.188 8.359 1 29.91 42 GLY B C 1
ATOM 2980 O O . GLY B 1 42 ? 15.016 -21.531 8.844 1 29.91 42 GLY B O 1
ATOM 2981 N N . ALA B 1 43 ? 12.82 -21.969 8.633 1 30.97 43 ALA B N 1
ATOM 2982 C CA . ALA B 1 43 ? 13.078 -23.406 8.508 1 30.97 43 ALA B CA 1
ATOM 2983 C C . ALA B 1 43 ? 14.242 -23.672 7.555 1 30.97 43 ALA B C 1
ATOM 2985 O O . ALA B 1 43 ? 14.383 -22.984 6.531 1 30.97 43 ALA B O 1
ATOM 2986 N N . PRO B 1 44 ? 15.414 -24.109 8.086 1 31.14 44 PRO B N 1
ATOM 2987 C CA . PRO B 1 44 ? 16.391 -24.516 7.074 1 31.14 44 PRO B CA 1
ATOM 2988 C C . PRO B 1 44 ? 15.75 -24.781 5.715 1 31.14 44 PRO B C 1
ATOM 2990 O O . PRO B 1 44 ? 14.578 -25.172 5.645 1 31.14 44 PRO B O 1
ATOM 2993 N N . ALA B 1 45 ? 16.125 -23.984 4.75 1 32.41 45 ALA B N 1
ATOM 2994 C CA . ALA B 1 45 ? 15.805 -24.609 3.467 1 32.41 45 ALA B CA 1
ATOM 2995 C C . ALA B 1 45 ? 15.695 -26.125 3.607 1 32.41 45 ALA B C 1
ATOM 2997 O O . ALA B 1 45 ? 16.625 -26.781 4.086 1 32.41 45 ALA B O 1
ATOM 2998 N N . VAL B 1 46 ? 14.617 -26.578 4.199 1 29.94 46 VAL B N 1
ATOM 2999 C CA . VAL B 1 46 ? 14.555 -28.031 4.121 1 29.94 46 VAL B CA 1
ATOM 3000 C C . VAL B 1 46 ? 15.133 -28.5 2.793 1 29.94 46 VAL B C 1
ATOM 3002 O O . VAL B 1 46 ? 14.664 -28.109 1.725 1 29.94 46 VAL B O 1
ATOM 3005 N N . PRO B 1 47 ? 16.422 -28.719 2.787 1 31.73 47 PRO B N 1
ATOM 3006 C CA . PRO B 1 47 ? 16.844 -29.375 1.544 1 31.73 47 PRO B CA 1
ATOM 3007 C C . PRO B 1 47 ? 15.836 -30.391 1.033 1 31.73 47 PRO B C 1
ATOM 3009 O O . PRO B 1 47 ? 15.258 -31.141 1.824 1 31.73 47 PRO B O 1
ATOM 3012 N N . GLY B 1 48 ? 14.984 -30 0.125 1 30.75 48 GLY B N 1
ATOM 3013 C CA . GLY B 1 48 ? 14.18 -31.047 -0.469 1 30.75 48 GLY B CA 1
ATOM 3014 C C . GLY B 1 48 ? 14.914 -32.375 -0.568 1 30.75 48 GLY B C 1
ATOM 3015 O O . GLY B 1 48 ? 16.109 -32.406 -0.852 1 30.75 48 GLY B O 1
ATOM 3016 N N . LEU B 1 49 ? 14.641 -33.25 0.3 1 29.3 49 LEU B N 1
ATOM 3017 C CA . LEU B 1 49 ? 15.078 -34.625 0.175 1 29.3 49 LEU B CA 1
ATOM 3018 C C . LEU B 1 49 ? 15 -35.094 -1.275 1 29.3 49 LEU B C 1
ATOM 3020 O O . LEU B 1 49 ? 13.945 -35.031 -1.901 1 29.3 49 LEU B O 1
ATOM 3024 N N . SER B 1 50 ? 16.094 -35 -1.989 1 30.61 50 SER B N 1
ATOM 3025 C CA . SER B 1 50 ? 16.281 -35.594 -3.305 1 30.61 50 SER B CA 1
ATOM 3026 C C . SER B 1 50 ? 15.883 -37.094 -3.297 1 30.61 50 SER B C 1
ATOM 3028 O O . SER B 1 50 ? 16.641 -37.938 -2.811 1 30.61 50 SER B O 1
ATOM 3030 N N . LYS B 1 51 ? 14.82 -37.5 -2.707 1 32.97 51 LYS B N 1
ATOM 3031 C CA . LYS B 1 51 ? 14.656 -38.906 -3.133 1 32.97 51 LYS B CA 1
ATOM 3032 C C . LYS B 1 51 ? 14.727 -39.031 -4.652 1 32.97 51 LYS B C 1
ATOM 3034 O O . LYS B 1 51 ? 14.414 -38.062 -5.371 1 32.97 51 LYS B O 1
ATOM 3039 N N . MET B 1 52 ? 15.43 -40.031 -5.207 1 32.16 52 MET B N 1
ATOM 3040 C CA . MET B 1 52 ? 15.695 -40.5 -6.566 1 32.16 52 MET B CA 1
ATOM 3041 C C . MET B 1 52 ? 14.422 -40.469 -7.406 1 32.16 52 MET B C 1
ATOM 3043 O O . MET B 1 52 ? 14.383 -41.062 -8.492 1 32.16 52 MET B O 1
ATOM 3047 N N . ASN B 1 53 ? 13.25 -40.25 -6.832 1 36.28 53 ASN B N 1
ATOM 3048 C CA . ASN B 1 53 ? 12.312 -40.125 -7.949 1 36.28 53 ASN B CA 1
ATOM 3049 C C . ASN B 1 53 ? 12.641 -38.938 -8.828 1 36.28 53 ASN B C 1
ATOM 3051 O O . ASN B 1 53 ? 13.125 -37.906 -8.336 1 36.28 53 ASN B O 1
ATOM 3055 N N . ALA B 1 54 ? 12.828 -38.906 -10.242 1 43.53 54 ALA B N 1
ATOM 3056 C CA . ALA B 1 54 ? 13.289 -37.969 -11.25 1 43.53 54 ALA B CA 1
ATOM 3057 C C . ALA B 1 54 ? 12.773 -36.562 -10.953 1 43.53 54 ALA B C 1
ATOM 3059 O O . ALA B 1 54 ? 11.617 -36.25 -11.234 1 43.53 54 ALA B O 1
ATOM 3060 N N . GLN B 1 55 ? 13 -36.094 -9.891 1 55.03 55 GLN B N 1
ATOM 3061 C CA . GLN B 1 55 ? 12.641 -34.688 -9.695 1 55.03 55 GLN B CA 1
ATOM 3062 C C . GLN B 1 55 ? 13.133 -33.844 -10.852 1 55.03 55 GLN B C 1
ATOM 3064 O O . GLN B 1 55 ? 14.32 -33.844 -11.18 1 55.03 55 GLN B O 1
ATOM 3069 N N . ARG B 1 56 ? 12.125 -33.469 -11.742 1 73.75 56 ARG B N 1
ATOM 3070 C CA . ARG B 1 56 ? 12.43 -32.938 -13.062 1 73.75 56 ARG B CA 1
ATOM 3071 C C . ARG B 1 56 ? 12.961 -31.516 -12.969 1 73.75 56 ARG B C 1
ATOM 3073 O O . ARG B 1 56 ? 13.953 -31.172 -13.609 1 73.75 56 ARG B O 1
ATOM 3080 N N . TYR B 1 57 ? 12.445 -30.609 -11.859 1 90.88 57 TYR B N 1
ATOM 3081 C CA . TYR B 1 57 ? 12.914 -29.234 -11.883 1 90.88 57 TYR B CA 1
ATOM 3082 C C . TYR B 1 57 ? 13.461 -28.812 -10.523 1 90.88 57 TYR B C 1
ATOM 3084 O O . TYR B 1 57 ? 12.82 -29.062 -9.492 1 90.88 57 TYR B O 1
ATOM 3092 N N . ALA B 1 58 ? 14.672 -28.328 -10.391 1 95.06 58 ALA B N 1
ATOM 3093 C CA . ALA B 1 58 ? 15.164 -27.703 -9.164 1 95.06 58 ALA B CA 1
ATOM 3094 C C . ALA B 1 58 ? 14.359 -26.453 -8.828 1 95.06 58 ALA B C 1
ATOM 3096 O O . ALA B 1 58 ? 13.906 -25.734 -9.727 1 95.06 58 ALA B O 1
ATOM 3097 N N . TRP B 1 59 ? 14.195 -26.172 -7.5 1 97.5 59 TRP B N 1
ATOM 3098 C CA . TRP B 1 59 ? 13.406 -25.016 -7.098 1 97.5 59 TRP B CA 1
ATOM 3099 C C . TRP B 1 59 ? 13.883 -24.469 -5.758 1 97.5 59 TRP B C 1
ATOM 3101 O O . TRP B 1 59 ? 14.711 -25.078 -5.086 1 97.5 59 TRP B O 1
ATOM 3111 N N . GLY B 1 60 ? 13.469 -23.297 -5.438 1 98.31 60 GLY B N 1
ATOM 3112 C CA . GLY B 1 60 ? 13.711 -22.641 -4.16 1 98.31 60 GLY B CA 1
ATOM 3113 C C . GLY B 1 60 ? 12.609 -21.688 -3.764 1 98.31 60 GLY B C 1
ATOM 3114 O O . GLY B 1 60 ? 11.859 -21.203 -4.617 1 98.31 60 GLY B O 1
ATOM 3115 N N . ALA B 1 61 ? 12.469 -21.5 -2.443 1 98.62 61 ALA B N 1
ATOM 3116 C CA . ALA B 1 61 ? 11.484 -20.547 -1.926 1 98.62 61 ALA B CA 1
ATOM 3117 C C . ALA B 1 61 ? 12.07 -19.703 -0.795 1 98.62 61 ALA B C 1
ATOM 3119 O O . ALA B 1 61 ? 12.992 -20.156 -0.099 1 98.62 61 ALA B O 1
ATOM 3120 N N . ALA B 1 62 ? 11.641 -18.516 -0.684 1 98.69 62 ALA B N 1
ATOM 3121 C CA . ALA B 1 62 ? 12.016 -17.609 0.401 1 98.69 62 ALA B CA 1
ATOM 3122 C C . ALA B 1 62 ? 10.844 -16.703 0.786 1 98.69 62 ALA B C 1
ATOM 3124 O O . ALA B 1 62 ? 9.938 -16.484 -0.017 1 98.69 62 ALA B O 1
ATOM 3125 N N . GLU B 1 63 ? 10.797 -16.281 2.027 1 98.44 63 GLU B N 1
ATOM 3126 C CA . GLU B 1 63 ? 9.742 -15.391 2.494 1 98.44 63 GLU B CA 1
ATOM 3127 C C . GLU B 1 63 ? 10.242 -14.469 3.6 1 98.44 63 GLU B C 1
ATOM 3129 O O . GLU B 1 63 ? 11.266 -14.742 4.23 1 98.44 63 GLU B O 1
ATOM 3134 N N . ALA B 1 64 ? 9.633 -13.352 3.785 1 97.5 64 ALA B N 1
ATOM 3135 C CA . ALA B 1 64 ? 9.891 -12.406 4.871 1 97.5 64 ALA B CA 1
ATOM 3136 C C . ALA B 1 64 ? 8.617 -11.672 5.273 1 97.5 64 ALA B C 1
ATOM 3138 O O . ALA B 1 64 ? 7.77 -11.375 4.43 1 97.5 64 ALA B O 1
ATOM 3139 N N . THR B 1 65 ? 8.555 -11.383 6.535 1 95.44 65 THR B N 1
ATOM 3140 C CA . THR B 1 65 ? 7.352 -10.742 7.059 1 95.44 65 THR B CA 1
ATOM 3141 C C . THR B 1 65 ? 7.305 -9.266 6.652 1 95.44 65 THR B C 1
ATOM 3143 O O . THR B 1 65 ? 6.223 -8.688 6.52 1 95.44 65 THR B O 1
ATOM 3146 N N . GLY B 1 66 ? 8.484 -8.656 6.379 1 91.25 66 GLY B N 1
ATOM 3147 C CA . GLY B 1 66 ? 8.516 -7.215 6.176 1 91.25 66 GLY B CA 1
ATOM 3148 C C . GLY B 1 66 ? 8.078 -6.43 7.398 1 91.25 66 GLY B C 1
ATOM 3149 O O . GLY B 1 66 ? 8.352 -6.832 8.531 1 91.25 66 GLY B O 1
ATOM 3150 N N . PRO B 1 67 ? 7.402 -5.297 7.203 1 87.38 67 PRO B N 1
ATOM 3151 C CA . PRO B 1 67 ? 7.023 -4.449 8.336 1 87.38 67 PRO B CA 1
ATOM 3152 C C . PRO B 1 67 ? 5.73 -4.91 9.008 1 87.38 67 PRO B C 1
ATOM 3154 O O . PRO B 1 67 ? 5.258 -4.266 9.953 1 87.38 67 PRO B O 1
ATOM 3157 N N . ARG B 1 68 ? 5.164 -5.938 8.5 1 91 68 ARG B N 1
ATOM 3158 C CA . ARG B 1 68 ? 3.908 -6.441 9.039 1 91 68 ARG B CA 1
ATOM 3159 C C . ARG B 1 68 ? 4.141 -7.195 10.344 1 91 68 ARG B C 1
ATOM 3161 O O . ARG B 1 68 ? 5.258 -7.637 10.625 1 91 68 ARG B O 1
ATOM 3168 N N . GLU B 1 69 ? 3.045 -7.301 11.172 1 87.56 69 GLU B N 1
ATOM 3169 C CA . GLU B 1 69 ? 3.129 -7.988 12.453 1 87.56 69 GLU B CA 1
ATOM 3170 C C . GLU B 1 69 ? 3.27 -9.5 12.266 1 87.56 69 GLU B C 1
ATOM 3172 O O . GLU B 1 69 ? 3.99 -10.156 13.016 1 87.56 69 GLU B O 1
ATOM 3177 N N . TYR B 1 70 ? 2.547 -10.039 11.273 1 91.44 70 TYR B N 1
ATOM 3178 C CA . TYR B 1 70 ? 2.568 -11.484 11.062 1 91.44 70 TYR B CA 1
ATOM 3179 C C . TYR B 1 70 ? 2.578 -11.828 9.578 1 91.44 70 TYR B C 1
ATOM 3181 O O . TYR B 1 70 ? 2.297 -10.969 8.742 1 91.44 70 TYR B O 1
ATOM 3189 N N . MET B 1 71 ? 2.955 -13.055 9.312 1 95.5 71 MET B N 1
ATOM 3190 C CA . MET B 1 71 ? 3.006 -13.562 7.945 1 95.5 71 MET B CA 1
ATOM 3191 C C . MET B 1 71 ? 1.646 -14.109 7.516 1 95.5 71 MET B C 1
ATOM 3193 O O . MET B 1 71 ? 1.112 -15.023 8.148 1 95.5 71 MET B O 1
ATOM 3197 N N . GLU B 1 72 ? 1.14 -13.508 6.453 1 96.31 72 GLU B N 1
ATOM 3198 C CA . GLU B 1 72 ? -0.139 -13.977 5.926 1 96.31 72 GLU B CA 1
ATOM 3199 C C . GLU B 1 72 ? 0.041 -14.68 4.586 1 96.31 72 GLU B C 1
ATOM 3201 O O . GLU B 1 72 ? -0.878 -15.336 4.098 1 96.31 72 GLU B O 1
ATOM 3206 N N . ASP B 1 73 ? 1.219 -14.562 4.016 1 98.19 73 ASP B N 1
ATOM 3207 C CA . ASP B 1 73 ? 1.521 -15.234 2.756 1 98.19 73 ASP B CA 1
ATOM 3208 C C . ASP B 1 73 ? 1.821 -16.719 2.984 1 98.19 73 ASP B C 1
ATOM 3210 O O . ASP B 1 73 ? 2.23 -17.109 4.078 1 98.19 73 ASP B O 1
ATOM 3214 N N . ALA B 1 74 ? 1.594 -17.469 1.985 1 98.56 74 ALA B N 1
ATOM 3215 C CA . ALA B 1 74 ? 1.956 -18.875 1.991 1 98.56 74 ALA B CA 1
ATOM 3216 C C . ALA B 1 74 ? 2.396 -19.344 0.604 1 98.56 74 ALA B C 1
ATOM 3218 O O . ALA B 1 74 ? 2.209 -18.625 -0.382 1 98.56 74 ALA B O 1
ATOM 3219 N N . TRP B 1 75 ? 3.066 -20.422 0.553 1 98.56 75 TRP B N 1
ATOM 3220 C CA . TRP B 1 75 ? 3.453 -21.062 -0.702 1 98.56 75 TRP B CA 1
ATOM 3221 C C . TRP B 1 75 ? 3.492 -22.578 -0.553 1 98.56 75 TRP B C 1
ATOM 3223 O O . TRP B 1 75 ? 3.568 -23.094 0.563 1 98.56 75 TRP B O 1
ATOM 3233 N N . VAL B 1 76 ? 3.371 -23.297 -1.661 1 98 76 VAL B N 1
ATOM 3234 C CA . VAL B 1 76 ? 3.463 -24.766 -1.665 1 98 76 VAL B CA 1
ATOM 3235 C C . VAL B 1 76 ? 4.062 -25.234 -2.986 1 98 76 VAL B C 1
ATOM 3237 O O . VAL B 1 76 ? 3.822 -24.641 -4.035 1 98 76 VAL B O 1
ATOM 3240 N N . VAL B 1 77 ? 4.895 -26.203 -2.924 1 97.31 77 VAL B N 1
ATOM 3241 C CA . VAL B 1 77 ? 5.469 -26.859 -4.09 1 97.31 77 VAL B CA 1
ATOM 3242 C C . VAL B 1 77 ? 5.23 -28.359 -4.004 1 97.31 77 VAL B C 1
ATOM 3244 O O . VAL B 1 77 ? 5.391 -28.969 -2.939 1 97.31 77 VAL B O 1
ATOM 3247 N N . LYS B 1 78 ? 4.703 -28.891 -5.082 1 95 78 LYS B N 1
ATOM 3248 C CA . LYS B 1 78 ? 4.57 -30.328 -5.262 1 95 78 LYS B CA 1
ATOM 3249 C C . LYS B 1 78 ? 5.285 -30.797 -6.527 1 95 78 LYS B C 1
ATOM 3251 O O . LYS B 1 78 ? 4.793 -30.578 -7.637 1 95 78 LYS B O 1
ATOM 3256 N N . GLU B 1 79 ? 6.328 -31.531 -6.34 1 90.81 79 GLU B N 1
ATOM 3257 C CA . GLU B 1 79 ? 7.191 -31.906 -7.457 1 90.81 79 GLU B CA 1
ATOM 3258 C C . GLU B 1 79 ? 6.539 -32.969 -8.328 1 90.81 79 GLU B C 1
ATOM 3260 O O . GLU B 1 79 ? 6.832 -33.094 -9.516 1 90.81 79 GLU B O 1
ATOM 3265 N N . THR B 1 80 ? 5.738 -33.812 -7.656 1 81.5 80 THR B N 1
ATOM 3266 C CA . THR B 1 80 ? 5.078 -34.906 -8.352 1 81.5 80 THR B CA 1
ATOM 3267 C C . THR B 1 80 ? 3.656 -35.125 -7.828 1 81.5 80 THR B C 1
ATOM 3269 O O . THR B 1 80 ? 3.24 -34.438 -6.883 1 81.5 80 THR B O 1
ATOM 3272 N N . GLY B 1 81 ? 2.885 -35.844 -8.641 1 71.56 81 GLY B N 1
ATOM 3273 C CA . GLY B 1 81 ? 1.596 -36.25 -8.102 1 71.56 81 GLY B CA 1
ATOM 3274 C C . GLY B 1 81 ? 0.423 -35.719 -8.891 1 71.56 81 GLY B C 1
ATOM 3275 O O . GLY B 1 81 ? -0.687 -36.25 -8.82 1 71.56 81 GLY B O 1
ATOM 3276 N N . LEU B 1 82 ? 0.617 -34.625 -9.562 1 75.56 82 LEU B N 1
ATOM 3277 C CA . LEU B 1 82 ? -0.487 -34.125 -10.375 1 75.56 82 LEU B CA 1
ATOM 3278 C C . LEU B 1 82 ? -0.66 -34.938 -11.641 1 75.56 82 LEU B C 1
ATOM 3280 O O . LEU B 1 82 ? 0.324 -35.375 -12.242 1 75.56 82 LEU B O 1
ATOM 3284 N N . GLY B 1 83 ? -1.881 -35.188 -11.883 1 70.25 83 GLY B N 1
ATOM 3285 C CA . GLY B 1 83 ? -2.152 -35.875 -13.141 1 70.25 83 GLY B CA 1
ATOM 3286 C C . GLY B 1 83 ? -1.44 -35.25 -14.328 1 70.25 83 GLY B C 1
ATOM 3287 O O . GLY B 1 83 ? -1.326 -34.031 -14.414 1 70.25 83 GLY B O 1
ATOM 3288 N N . GLY B 1 84 ? -0.827 -36.062 -15.18 1 71.38 84 GLY B N 1
ATOM 3289 C CA . GLY B 1 84 ? -0.154 -35.625 -16.391 1 71.38 84 GLY B CA 1
ATOM 3290 C C . GLY B 1 84 ? 1.328 -35.375 -16.188 1 71.38 84 GLY B C 1
ATOM 3291 O O . GLY B 1 84 ? 2.033 -34.969 -17.125 1 71.38 84 GLY B O 1
ATOM 3292 N N . GLY B 1 85 ? 1.801 -35.5 -14.891 1 79.75 85 GLY B N 1
ATOM 3293 C CA . GLY B 1 85 ? 3.223 -35.375 -14.609 1 79.75 85 GLY B CA 1
ATOM 3294 C C . GLY B 1 85 ? 3.684 -33.938 -14.438 1 79.75 85 GLY B C 1
ATOM 3295 O O . GLY B 1 85 ? 4.809 -33.594 -14.805 1 79.75 85 GLY B O 1
ATOM 3296 N N . TYR B 1 86 ? 2.795 -33.062 -13.977 1 87.75 86 TYR B N 1
ATOM 3297 C CA . TYR B 1 86 ? 3.121 -31.656 -13.844 1 87.75 86 TYR B CA 1
ATOM 3298 C C . TYR B 1 86 ? 3.838 -31.375 -12.531 1 87.75 86 TYR B C 1
ATOM 3300 O O . TYR B 1 86 ? 3.496 -31.953 -11.492 1 87.75 86 TYR B O 1
ATOM 3308 N N . PHE B 1 87 ? 4.902 -30.594 -12.617 1 92.88 87 PHE B N 1
ATOM 3309 C CA . PHE B 1 87 ? 5.414 -29.859 -11.461 1 92.88 87 PHE B CA 1
ATOM 3310 C C . PHE B 1 87 ? 4.453 -28.75 -11.047 1 92.88 87 PHE B C 1
ATOM 3312 O O . PHE B 1 87 ? 3.898 -28.062 -11.898 1 92.88 87 PHE B O 1
ATOM 3319 N N . PHE B 1 88 ? 4.184 -28.688 -9.719 1 95.94 88 PHE B N 1
ATOM 3320 C CA . PHE B 1 88 ? 3.201 -27.719 -9.25 1 95.94 88 PHE B CA 1
ATOM 3321 C C . PHE B 1 88 ? 3.822 -26.766 -8.234 1 95.94 88 PHE B C 1
ATOM 3323 O O . PHE B 1 88 ? 4.527 -27.203 -7.32 1 95.94 88 PHE B O 1
ATOM 3330 N N . ALA B 1 89 ? 3.639 -25.5 -8.398 1 98.19 89 ALA B N 1
ATOM 3331 C CA . ALA B 1 89 ? 4.012 -24.469 -7.43 1 98.19 89 ALA B CA 1
ATOM 3332 C C . ALA B 1 89 ? 2.939 -23.391 -7.34 1 98.19 89 ALA B C 1
ATOM 3334 O O . ALA B 1 89 ? 2.34 -23.016 -8.352 1 98.19 89 ALA B O 1
ATOM 3335 N N . SER B 1 90 ? 2.719 -22.906 -6.117 1 98.69 90 SER B N 1
ATOM 3336 C CA . SER B 1 90 ? 1.699 -21.891 -5.914 1 98.69 90 SER B CA 1
ATOM 3337 C C . SER B 1 90 ? 2.111 -20.906 -4.82 1 98.69 90 SER B C 1
ATOM 3339 O O . SER B 1 90 ? 2.736 -21.297 -3.832 1 98.69 90 SER B O 1
ATOM 3341 N N . VAL B 1 91 ? 1.817 -19.641 -5.039 1 98.88 91 VAL B N 1
ATOM 3342 C CA . VAL B 1 91 ? 1.98 -18.594 -4.047 1 98.88 91 VAL B CA 1
ATOM 3343 C C . VAL B 1 91 ? 0.617 -18 -3.686 1 98.88 91 VAL B C 1
ATOM 3345 O O . VAL B 1 91 ? -0.205 -17.734 -4.562 1 98.88 91 VAL B O 1
ATOM 3348 N N . MET B 1 92 ? 0.368 -17.859 -2.396 1 98.81 92 MET B N 1
ATOM 3349 C CA . MET B 1 92 ? -0.874 -17.312 -1.85 1 98.81 92 MET B CA 1
ATOM 3350 C C . MET B 1 92 ? -0.603 -16.078 -1.006 1 98.81 92 MET B C 1
ATOM 3352 O O . MET B 1 92 ? 0.143 -16.141 -0.027 1 98.81 92 MET B O 1
ATOM 3356 N N . ASP B 1 93 ? -1.148 -15.008 -1.395 1 98.56 93 ASP B N 1
ATOM 3357 C CA . ASP B 1 93 ? -1.085 -13.766 -0.631 1 98.56 93 ASP B CA 1
ATOM 3358 C C . ASP B 1 93 ? -2.355 -13.562 0.19 1 98.56 93 ASP B C 1
ATOM 3360 O O . ASP B 1 93 ? -3.363 -13.07 -0.327 1 98.56 93 ASP B O 1
ATOM 3364 N N . GLY B 1 94 ? -2.221 -13.883 1.44 1 97.88 94 GLY B N 1
ATOM 3365 C CA . GLY B 1 94 ? -3.369 -13.773 2.326 1 97.88 94 GLY B CA 1
ATOM 3366 C C . GLY B 1 94 ? -3.656 -12.352 2.762 1 97.88 94 GLY B C 1
ATOM 3367 O O . GLY B 1 94 ? -2.74 -11.539 2.877 1 97.88 94 GLY B O 1
ATOM 3368 N N . HIS B 1 95 ? -4.871 -12.078 3.076 1 95.75 95 HIS B N 1
ATOM 3369 C CA . HIS B 1 95 ? -5.301 -10.805 3.646 1 95.75 95 HIS B CA 1
ATOM 3370 C C . HIS B 1 95 ? -6.457 -11 4.621 1 95.75 95 HIS B C 1
ATOM 3372 O O . HIS B 1 95 ? -7.246 -11.938 4.477 1 95.75 95 HIS B O 1
ATOM 3378 N N . GLY B 1 96 ? -6.559 -10.133 5.551 1 91.88 96 GLY B N 1
ATOM 3379 C CA . GLY B 1 96 ? -7.586 -10.258 6.57 1 91.88 96 GLY B CA 1
ATOM 3380 C C . GLY B 1 96 ? -7.332 -11.398 7.539 1 91.88 96 GLY B C 1
ATOM 3381 O O . GLY B 1 96 ? -8.266 -11.906 8.164 1 91.88 96 GLY B O 1
ATOM 3382 N N . GLY B 1 97 ? -6.152 -11.852 7.613 1 92.12 97 GLY B N 1
ATOM 3383 C CA . GLY B 1 97 ? -5.742 -13 8.406 1 92.12 97 GLY B CA 1
ATOM 3384 C C . GLY B 1 97 ? -5.035 -14.062 7.586 1 92.12 97 GLY B C 1
ATOM 3385 O O . GLY B 1 97 ? -5.117 -14.062 6.355 1 92.12 97 GLY B O 1
ATOM 3386 N N . ALA B 1 98 ? -4.473 -15.023 8.273 1 95.19 98 ALA B N 1
ATOM 3387 C CA . ALA B 1 98 ? -3.652 -16.016 7.578 1 95.19 98 ALA B CA 1
ATOM 3388 C C . ALA B 1 98 ? -4.434 -17.297 7.336 1 95.19 98 ALA B C 1
ATOM 3390 O O . ALA B 1 98 ? -3.912 -18.25 6.738 1 95.19 98 ALA B O 1
ATOM 3391 N N . ALA B 1 99 ? -5.641 -17.344 7.684 1 96.69 99 ALA B N 1
ATOM 3392 C CA . ALA B 1 99 ? -6.391 -18.609 7.66 1 96.69 99 ALA B CA 1
ATOM 3393 C C . ALA B 1 99 ? -6.609 -19.078 6.23 1 96.69 99 ALA B C 1
ATOM 3395 O O . ALA B 1 99 ? -6.469 -20.281 5.941 1 96.69 99 ALA B O 1
ATOM 3396 N N . SER B 1 100 ? -6.957 -18.188 5.375 1 98.31 100 SER B N 1
ATOM 3397 C CA . SER B 1 100 ? -7.266 -18.578 4 1 98.31 100 SER B CA 1
ATOM 3398 C C . SER B 1 100 ? -6.023 -19.094 3.283 1 98.31 100 SER B C 1
ATOM 3400 O O . SER B 1 100 ? -6.062 -20.141 2.648 1 98.31 100 SER B O 1
ATOM 3402 N N . SER B 1 101 ? -4.957 -18.359 3.34 1 98.56 101 SER B N 1
ATOM 3403 C CA . SER B 1 101 ? -3.729 -18.797 2.682 1 98.56 101 SER B CA 1
ATOM 3404 C C . SER B 1 101 ? -3.213 -20.094 3.277 1 98.56 101 SER B C 1
ATOM 3406 O O . SER B 1 101 ? -2.73 -20.969 2.553 1 98.56 101 SER B O 1
ATOM 3408 N N . ALA B 1 102 ? -3.328 -20.25 4.598 1 97.75 102 ALA B N 1
ATOM 3409 C CA . ALA B 1 102 ? -2.914 -21.484 5.258 1 97.75 102 ALA B CA 1
ATOM 3410 C C . ALA B 1 102 ? -3.744 -22.672 4.77 1 97.75 102 ALA B C 1
ATOM 3412 O O . ALA B 1 102 ? -3.207 -23.75 4.512 1 97.75 102 ALA B O 1
ATOM 3413 N N . TYR B 1 103 ? -4.988 -22.469 4.684 1 98.5 103 TYR B N 1
ATOM 3414 C CA . TYR B 1 103 ? -5.867 -23.516 4.191 1 98.5 103 TYR B CA 1
ATOM 3415 C C . TYR B 1 103 ? -5.492 -23.922 2.771 1 98.5 103 TYR B C 1
ATOM 3417 O O . TYR B 1 103 ? -5.43 -25.125 2.457 1 98.5 103 TYR B O 1
ATOM 3425 N N . LEU B 1 104 ? -5.367 -22.969 1.898 1 98.62 104 LEU B N 1
ATOM 3426 C CA . LEU B 1 104 ? -5.031 -23.25 0.507 1 98.62 104 LEU B CA 1
ATOM 3427 C C . LEU B 1 104 ? -3.701 -23.984 0.408 1 98.62 104 LEU B C 1
ATOM 3429 O O . LEU B 1 104 ? -3.559 -24.922 -0.392 1 98.62 104 LEU B O 1
ATOM 3433 N N . ARG B 1 105 ? -2.729 -23.547 1.165 1 98.44 105 ARG B N 1
ATOM 3434 C CA . ARG B 1 105 ? -1.43 -24.219 1.173 1 98.44 105 ARG B CA 1
ATOM 3435 C C . ARG B 1 105 ? -1.584 -25.703 1.443 1 98.44 105 ARG B C 1
ATOM 3437 O O . ARG B 1 105 ? -0.93 -26.531 0.8 1 98.44 105 ARG B O 1
ATOM 3444 N N . GLU B 1 106 ? -2.496 -26.031 2.256 1 97.75 106 GLU B N 1
ATOM 3445 C CA . GLU B 1 106 ? -2.645 -27.406 2.721 1 97.75 106 GLU B CA 1
ATOM 3446 C C . GLU B 1 106 ? -3.543 -28.203 1.788 1 97.75 106 GLU B C 1
ATOM 3448 O O . GLU B 1 106 ? -3.359 -29.422 1.627 1 97.75 106 GLU B O 1
ATOM 3453 N N . ASN B 1 107 ? -4.488 -27.547 1.14 1 97.31 107 ASN B N 1
ATOM 3454 C CA . ASN B 1 107 ? -5.574 -28.328 0.554 1 97.31 107 ASN B CA 1
ATOM 3455 C C . ASN B 1 107 ? -5.672 -28.109 -0.953 1 97.31 107 ASN B C 1
ATOM 3457 O O . ASN B 1 107 ? -6.273 -28.906 -1.664 1 97.31 107 ASN B O 1
ATOM 3461 N N . LEU B 1 108 ? -5.172 -27.031 -1.467 1 97.12 108 LEU B N 1
ATOM 3462 C CA . LEU B 1 108 ? -5.402 -26.656 -2.854 1 97.12 108 LEU B CA 1
ATOM 3463 C C . LEU B 1 108 ? -4.961 -27.75 -3.807 1 97.12 108 LEU B C 1
ATOM 3465 O O . LEU B 1 108 ? -5.695 -28.109 -4.73 1 97.12 108 LEU B O 1
ATOM 3469 N N . PHE B 1 109 ? -3.779 -28.281 -3.586 1 94.88 109 PHE B N 1
ATOM 3470 C CA . PHE B 1 109 ? -3.203 -29.266 -4.48 1 94.88 109 PHE B CA 1
ATOM 3471 C C . PHE B 1 109 ? -4.141 -30.469 -4.641 1 94.88 109 PHE B C 1
ATOM 3473 O O . PHE B 1 109 ? -4.43 -30.891 -5.762 1 94.88 109 PHE B O 1
ATOM 3480 N N . SER B 1 110 ? -4.582 -31 -3.537 1 93.19 110 SER B N 1
ATOM 3481 C CA . SER B 1 110 ? -5.449 -32.188 -3.574 1 93.19 110 SER B CA 1
ATOM 3482 C C . SER B 1 110 ? -6.758 -31.875 -4.293 1 93.19 110 SER B C 1
ATOM 3484 O O . SER B 1 110 ? -7.258 -32.719 -5.059 1 93.19 110 SER B O 1
ATOM 3486 N N . LEU B 1 111 ? -7.27 -30.719 -4.082 1 92.62 111 LEU B N 1
ATOM 3487 C CA . LEU B 1 111 ? -8.531 -30.328 -4.699 1 92.62 111 LEU B CA 1
ATOM 3488 C C . LEU B 1 111 ? -8.367 -30.141 -6.203 1 92.62 111 LEU B C 1
ATOM 3490 O O . LEU B 1 111 ? -9.273 -30.484 -6.977 1 92.62 111 LEU B O 1
ATOM 3494 N N . LEU B 1 112 ? -7.254 -29.641 -6.617 1 92.31 112 LEU B N 1
ATOM 3495 C CA . LEU B 1 112 ? -6.98 -29.484 -8.039 1 92.31 112 LEU B CA 1
ATOM 3496 C C . LEU B 1 112 ? -6.715 -30.828 -8.695 1 92.31 112 LEU B C 1
ATOM 3498 O O . LEU B 1 112 ? -7.168 -31.078 -9.82 1 92.31 112 LEU B O 1
ATOM 3502 N N . ASP B 1 113 ? -5.957 -31.641 -8.008 1 89.69 113 ASP B N 1
ATOM 3503 C CA . ASP B 1 113 ? -5.609 -32.938 -8.547 1 89.69 113 ASP B CA 1
ATOM 3504 C C . ASP B 1 113 ? -6.863 -33.75 -8.867 1 89.69 113 ASP B C 1
ATOM 3506 O O . ASP B 1 113 ? -6.883 -34.531 -9.828 1 89.69 113 ASP B O 1
ATOM 3510 N N . GLU B 1 114 ? -7.867 -33.562 -8.094 1 87.75 114 GLU B N 1
ATOM 3511 C CA . GLU B 1 114 ? -9.125 -34.281 -8.297 1 87.75 114 GLU B CA 1
ATOM 3512 C C . GLU B 1 114 ? -9.797 -33.844 -9.602 1 87.75 114 GLU B C 1
ATOM 3514 O O . GLU B 1 114 ? -10.539 -34.625 -10.211 1 87.75 114 GLU B O 1
ATOM 3519 N N . LYS B 1 115 ? -9.555 -32.656 -10 1 86.88 115 LYS B N 1
ATOM 3520 C CA . LYS B 1 115 ? -10.273 -32.094 -11.141 1 86.88 115 LYS B CA 1
ATOM 3521 C C . LYS B 1 115 ? -9.438 -32.188 -12.414 1 86.88 115 LYS B C 1
ATOM 3523 O O . LYS B 1 115 ? -9.969 -32.062 -13.523 1 86.88 115 LYS B O 1
ATOM 3528 N N . ILE B 1 116 ? -8.172 -32.281 -12.266 1 82.19 116 ILE B N 1
ATOM 3529 C CA . ILE B 1 116 ? -7.281 -32.344 -13.422 1 82.19 116 ILE B CA 1
ATOM 3530 C C . ILE B 1 116 ? -7.293 -33.75 -14.016 1 82.19 116 ILE B C 1
ATOM 3532 O O . ILE B 1 116 ? -7.121 -34.75 -13.289 1 82.19 116 ILE B O 1
ATOM 3536 N N . PRO B 1 117 ? -7.629 -33.781 -15.32 1 74.5 117 PRO B N 1
ATOM 3537 C CA . PRO B 1 117 ? -7.691 -35.094 -15.961 1 74.5 117 PRO B CA 1
ATOM 3538 C C . PRO B 1 117 ? -6.402 -35.906 -15.797 1 74.5 117 PRO B C 1
ATOM 3540 O O . PRO B 1 117 ? -5.309 -35.344 -15.844 1 74.5 117 PRO B O 1
ATOM 3543 N N . LYS B 1 118 ? -6.637 -37.125 -15.375 1 67.12 118 LYS B N 1
ATOM 3544 C CA . LYS B 1 118 ? -5.496 -38.031 -15.234 1 67.12 118 LYS B CA 1
ATOM 3545 C C . LYS B 1 118 ? -5.066 -38.594 -16.578 1 67.12 118 LYS B C 1
ATOM 3547 O O . LYS B 1 118 ? -5.895 -39.094 -17.344 1 67.12 118 LYS B O 1
ATOM 3552 N N . PHE B 1 119 ? -4.508 -37.75 -17.406 1 54.62 119 PHE B N 1
ATOM 3553 C CA . PHE B 1 119 ? -4.137 -38.344 -18.688 1 54.62 119 PHE B CA 1
ATOM 3554 C C . PHE B 1 119 ? -3.371 -39.656 -18.469 1 54.62 119 PHE B C 1
ATOM 3556 O O . PHE B 1 119 ? -2.602 -39.781 -17.516 1 54.62 119 PHE B O 1
ATOM 3563 N N . GLY B 1 120 ? -3.91 -40.719 -18.906 1 45 120 GLY B N 1
ATOM 3564 C CA . GLY B 1 120 ? -3.184 -42 -18.844 1 45 120 GLY B CA 1
ATOM 3565 C C . GLY B 1 120 ? -1.744 -41.875 -19.312 1 45 120 GLY B C 1
ATOM 3566 O O . GLY B 1 120 ? -1.393 -40.938 -20.031 1 45 120 GLY B O 1
ATOM 3567 N N . ALA B 1 121 ? -0.742 -42.438 -18.562 1 43.34 121 ALA B N 1
ATOM 3568 C CA . ALA B 1 121 ? 0.673 -42.5 -18.922 1 43.34 121 ALA B CA 1
ATOM 3569 C C . ALA B 1 121 ? 0.869 -42.312 -20.422 1 43.34 121 ALA B C 1
ATOM 3571 O O . ALA B 1 121 ? 1.836 -41.688 -20.859 1 43.34 121 ALA B O 1
ATOM 3572 N N . GLY B 1 122 ? 0.095 -42.906 -21.297 1 40.88 122 GLY B N 1
ATOM 3573 C CA . GLY B 1 122 ? 0.24 -43.062 -22.734 1 40.88 122 GLY B CA 1
ATOM 3574 C C . GLY B 1 122 ? -0.477 -41.969 -23.5 1 40.88 122 GLY B C 1
ATOM 3575 O O . GLY B 1 122 ? -0.324 -41.844 -24.719 1 40.88 122 GLY B O 1
ATOM 3576 N N . GLU B 1 123 ? -1.528 -41.5 -23.047 1 46.06 123 GLU B N 1
ATOM 3577 C CA . GLU B 1 123 ? -2.283 -40.562 -23.891 1 46.06 123 GLU B CA 1
ATOM 3578 C C . GLU B 1 123 ? -1.758 -39.125 -23.75 1 46.06 123 GLU B C 1
ATOM 3580 O O . GLU B 1 123 ? -1.621 -38.625 -22.625 1 46.06 123 GLU B O 1
ATOM 3585 N N . GLY B 1 124 ? -0.871 -38.75 -24.547 1 47.31 124 GLY B N 1
ATOM 3586 C CA . GLY B 1 124 ? -0.208 -37.469 -24.656 1 47.31 124 GLY B CA 1
ATOM 3587 C C . GLY B 1 124 ? -1.157 -36.281 -24.516 1 47.31 124 GLY B C 1
ATOM 3588 O O . GLY B 1 124 ? -2.363 -36.406 -24.734 1 47.31 124 GLY B O 1
ATOM 3589 N N . THR B 1 125 ? -1.023 -35.469 -23.5 1 54.97 125 THR B N 1
ATOM 3590 C CA . THR B 1 125 ? -1.721 -34.188 -23.516 1 54.97 125 THR B CA 1
ATOM 3591 C C . THR B 1 125 ? -1.753 -33.594 -24.938 1 54.97 125 THR B C 1
ATOM 3593 O O . THR B 1 125 ? -0.778 -33.719 -25.672 1 54.97 125 THR B O 1
ATOM 3596 N N . PRO B 1 126 ? -3.016 -33.438 -25.469 1 55.69 126 PRO B N 1
ATOM 3597 C CA . PRO B 1 126 ? -2.918 -32.781 -26.781 1 55.69 126 PRO B CA 1
ATOM 3598 C C . PRO B 1 126 ? -1.793 -31.75 -26.844 1 55.69 126 PRO B C 1
ATOM 3600 O O . PRO B 1 126 ? -1.382 -31.203 -25.812 1 55.69 126 PRO B O 1
ATOM 3603 N N . GLY B 1 127 ? -1.026 -31.812 -27.969 1 53.91 127 GLY B N 1
ATOM 3604 C CA . GLY B 1 127 ? 0.113 -30.953 -28.25 1 53.91 127 GLY B CA 1
ATOM 3605 C C . GLY B 1 127 ? -0.02 -29.562 -27.656 1 53.91 127 GLY B C 1
ATOM 3606 O O . GLY B 1 127 ? -1.09 -29.203 -27.156 1 53.91 127 GLY B O 1
ATOM 3607 N N . ALA B 1 128 ? 1.074 -29.031 -27.391 1 53.5 128 ALA B N 1
ATOM 3608 C CA . ALA B 1 128 ? 1.169 -27.656 -26.891 1 53.5 128 ALA B CA 1
ATOM 3609 C C . ALA B 1 128 ? 0.147 -26.766 -27.578 1 53.5 128 ALA B C 1
ATOM 3611 O O . ALA B 1 128 ? -0.045 -26.844 -28.797 1 53.5 128 ALA B O 1
ATOM 3612 N N . VAL B 1 129 ? -0.884 -26.375 -26.891 1 55.53 129 VAL B N 1
ATOM 3613 C CA . VAL B 1 129 ? -1.835 -25.406 -27.422 1 55.53 129 VAL B CA 1
ATOM 3614 C C . VAL B 1 129 ? -1.098 -24.141 -27.828 1 55.53 129 VAL B C 1
ATOM 3616 O O . VAL B 1 129 ? -0.13 -23.734 -27.188 1 55.53 129 VAL B O 1
ATOM 3619 N N . PRO B 1 130 ? -1.298 -23.703 -29.031 1 53.09 130 PRO B N 1
ATOM 3620 C CA . PRO B 1 130 ? -0.683 -22.438 -29.453 1 53.09 130 PRO B CA 1
ATOM 3621 C C . PRO B 1 130 ? -0.79 -21.359 -28.391 1 53.09 130 PRO B C 1
ATOM 3623 O O . PRO B 1 130 ? -1.758 -21.328 -27.625 1 53.09 130 PRO B O 1
ATOM 3626 N N . ASP B 1 131 ? 0.317 -20.75 -28.156 1 52 131 ASP B N 1
ATOM 3627 C CA . ASP B 1 131 ? 0.356 -19.562 -27.328 1 52 131 ASP B CA 1
ATOM 3628 C C . ASP B 1 131 ? -0.877 -18.688 -27.547 1 52 131 ASP B C 1
ATOM 3630 O O . ASP B 1 131 ? -1.282 -18.469 -28.703 1 52 131 ASP B O 1
ATOM 3634 N N . GLY B 1 132 ? -1.5 -18.391 -26.531 1 51.22 132 GLY B N 1
ATOM 3635 C CA . GLY B 1 132 ? -2.602 -17.453 -26.688 1 51.22 132 GLY B CA 1
ATOM 3636 C C . GLY B 1 132 ? -3.945 -18.125 -26.859 1 51.22 132 GLY B C 1
ATOM 3637 O O . GLY B 1 132 ? -4.883 -17.547 -27.406 1 51.22 132 GLY B O 1
ATOM 3638 N N . THR B 1 133 ? -3.924 -19.422 -26.625 1 55.44 133 THR B N 1
ATOM 3639 C CA . THR B 1 133 ? -5.246 -20.016 -26.766 1 55.44 133 THR B CA 1
ATOM 3640 C C . THR B 1 133 ? -6.266 -19.297 -25.891 1 55.44 133 THR B C 1
ATOM 3642 O O . THR B 1 133 ? -6.043 -19.109 -24.688 1 55.44 133 THR B O 1
ATOM 3645 N N . PRO B 1 134 ? -7.137 -18.625 -26.609 1 54 134 PRO B N 1
ATOM 3646 C CA . PRO B 1 134 ? -8.102 -17.734 -25.953 1 54 134 PRO B CA 1
ATOM 3647 C C . PRO B 1 134 ? -8.648 -18.328 -24.656 1 54 134 PRO B C 1
ATOM 3649 O O . PRO B 1 134 ? -8.891 -17.594 -23.688 1 54 134 PRO B O 1
ATOM 3652 N N . ASP B 1 135 ? -8.844 -19.656 -24.609 1 63.5 135 ASP B N 1
ATOM 3653 C CA . ASP B 1 135 ? -9.586 -20.172 -23.453 1 63.5 135 ASP B CA 1
ATOM 3654 C C . ASP B 1 135 ? -8.633 -20.719 -22.391 1 63.5 135 ASP B C 1
ATOM 3656 O O . ASP B 1 135 ? -9.078 -21.266 -21.375 1 63.5 135 ASP B O 1
ATOM 3660 N N . GLY B 1 136 ? -7.395 -20.438 -22.453 1 69.38 136 GLY B N 1
ATOM 3661 C CA . GLY B 1 136 ? -6.426 -20.781 -21.422 1 69.38 136 GLY B CA 1
ATOM 3662 C C . GLY B 1 136 ? -5.836 -22.172 -21.594 1 69.38 136 GLY B C 1
ATOM 3663 O O . GLY B 1 136 ? -5.062 -22.625 -20.75 1 69.38 136 GLY B O 1
ATOM 3664 N N . GLY B 1 137 ? -6.258 -22.844 -22.672 1 77.44 137 GLY B N 1
ATOM 3665 C CA . GLY B 1 137 ? -5.641 -24.109 -22.984 1 77.44 137 GLY B CA 1
ATOM 3666 C C . GLY B 1 137 ? -6.391 -25.312 -22.422 1 77.44 137 GLY B C 1
ATOM 3667 O O . GLY B 1 137 ? -7.539 -25.172 -21.984 1 77.44 137 GLY B O 1
ATOM 3668 N N . TYR B 1 138 ? -5.828 -26.453 -22.438 1 76.12 138 TYR B N 1
ATOM 3669 C CA . TYR B 1 138 ? -6.445 -27.75 -22.172 1 76.12 138 TYR B CA 1
ATOM 3670 C C . TYR B 1 138 ? -6.918 -27.844 -20.734 1 76.12 138 TYR B C 1
ATOM 3672 O O . TYR B 1 138 ? -7.973 -28.422 -20.453 1 76.12 138 TYR B O 1
ATOM 3680 N N . LEU B 1 139 ? -6.16 -27.141 -19.844 1 86.69 139 LEU B N 1
ATOM 3681 C CA . LEU B 1 139 ? -6.441 -27.328 -18.438 1 86.69 139 LEU B CA 1
ATOM 3682 C C . LEU B 1 139 ? -7.328 -26.219 -17.891 1 86.69 139 LEU B C 1
ATOM 3684 O O . LEU B 1 139 ? -7.719 -26.234 -16.734 1 86.69 139 LEU B O 1
ATOM 3688 N N . ALA B 1 140 ? -7.734 -25.328 -18.719 1 90.69 140 ALA B N 1
ATOM 3689 C CA . ALA B 1 140 ? -8.422 -24.125 -18.266 1 90.69 140 ALA B CA 1
ATOM 3690 C C . ALA B 1 140 ? -9.711 -24.469 -17.531 1 90.69 140 ALA B C 1
ATOM 3692 O O . ALA B 1 140 ? -9.945 -24 -16.406 1 90.69 140 ALA B O 1
ATOM 3693 N N . LYS B 1 141 ? -10.477 -25.312 -18.109 1 89.88 141 LYS B N 1
ATOM 3694 C CA . LYS B 1 141 ? -11.758 -25.672 -17.5 1 89.88 141 LYS B CA 1
ATOM 3695 C C . LYS B 1 141 ? -11.555 -26.406 -16.172 1 89.88 141 LYS B C 1
ATOM 3697 O O . LYS B 1 141 ? -12.25 -26.125 -15.195 1 89.88 141 LYS B O 1
ATOM 3702 N N . SER B 1 142 ? -10.609 -27.312 -16.172 1 90.19 142 SER B N 1
ATOM 3703 C CA . SER B 1 142 ? -10.344 -28.078 -14.953 1 90.19 142 SER B CA 1
ATOM 3704 C C . SER B 1 142 ? -9.836 -27.172 -13.828 1 90.19 142 SER B C 1
ATOM 3706 O O . SER B 1 142 ? -10.227 -27.344 -12.672 1 90.19 142 SER B O 1
ATOM 3708 N N . LEU B 1 143 ? -9 -26.25 -14.172 1 94.25 143 LEU B N 1
ATOM 3709 C CA . LEU B 1 143 ? -8.453 -25.344 -13.164 1 94.25 143 LEU B CA 1
ATOM 3710 C C . LEU B 1 143 ? -9.531 -24.422 -12.633 1 94.25 143 LEU B C 1
ATOM 3712 O O . LEU B 1 143 ? -9.594 -24.156 -11.43 1 94.25 143 LEU B O 1
ATOM 3716 N N . LYS B 1 144 ? -10.398 -24 -13.5 1 95.12 144 LYS B N 1
ATOM 3717 C CA . LYS B 1 144 ? -11.508 -23.141 -13.078 1 95.12 144 LYS B CA 1
ATOM 3718 C C . LYS B 1 144 ? -12.438 -23.875 -12.117 1 95.12 144 LYS B C 1
ATOM 3720 O O . LYS B 1 144 ? -12.781 -23.359 -11.055 1 95.12 144 LYS B O 1
ATOM 3725 N N . THR B 1 145 ? -12.75 -25.062 -12.469 1 94.5 145 THR B N 1
ATOM 3726 C CA . THR B 1 145 ? -13.617 -25.875 -11.633 1 94.5 145 THR B CA 1
ATOM 3727 C C . THR B 1 145 ? -12.938 -26.203 -10.305 1 94.5 145 THR B C 1
ATOM 3729 O O . THR B 1 145 ? -13.578 -26.188 -9.25 1 94.5 145 THR B O 1
ATOM 3732 N N . GLY B 1 146 ? -11.664 -26.5 -10.414 1 95.25 146 GLY B N 1
ATOM 3733 C CA . GLY B 1 146 ? -10.906 -26.781 -9.211 1 95.25 146 GLY B CA 1
ATOM 3734 C C . GLY B 1 146 ? -10.82 -25.609 -8.258 1 95.25 146 GLY B C 1
ATOM 3735 O O . GLY B 1 146 ? -10.977 -25.766 -7.047 1 95.25 146 GLY B O 1
ATOM 3736 N N . PHE B 1 147 ? -10.586 -24.406 -8.805 1 97.94 147 PHE B N 1
ATOM 3737 C CA . PHE B 1 147 ? -10.516 -23.203 -7.984 1 97.94 147 PHE B CA 1
ATOM 3738 C C . PHE B 1 147 ? -11.867 -22.906 -7.348 1 97.94 147 PHE B C 1
ATOM 3740 O O . PHE B 1 147 ? -11.93 -22.547 -6.168 1 97.94 147 PHE B O 1
ATOM 3747 N N . ASP B 1 148 ? -12.938 -23.094 -8.094 1 96.81 148 ASP B N 1
ATOM 3748 C CA . ASP B 1 148 ? -14.281 -22.875 -7.559 1 96.81 148 ASP B CA 1
ATOM 3749 C C . ASP B 1 148 ? -14.555 -23.828 -6.391 1 96.81 148 ASP B C 1
ATOM 3751 O O . ASP B 1 148 ? -15.055 -23.406 -5.348 1 96.81 148 ASP B O 1
ATOM 3755 N N . ALA B 1 149 ? -14.211 -25.062 -6.582 1 96.38 149 ALA B N 1
ATOM 3756 C CA . ALA B 1 149 ? -14.422 -26.062 -5.535 1 96.38 149 ALA B CA 1
ATOM 3757 C C . ALA B 1 149 ? -13.586 -25.75 -4.301 1 96.38 149 ALA B C 1
ATOM 3759 O O . ALA B 1 149 ? -14.055 -25.891 -3.17 1 96.38 149 ALA B O 1
ATOM 3760 N N . ALA B 1 150 ? -12.383 -25.359 -4.566 1 98 150 ALA B N 1
ATOM 3761 C CA . ALA B 1 150 ? -11.492 -25.016 -3.461 1 98 150 ALA B CA 1
ATOM 3762 C C . ALA B 1 150 ? -12.031 -23.844 -2.668 1 98 150 ALA B C 1
ATOM 3764 O O . ALA B 1 150 ? -11.938 -23.812 -1.438 1 98 150 ALA B O 1
ATOM 3765 N N . ASP B 1 151 ? -12.602 -22.859 -3.35 1 98.56 151 ASP B N 1
ATOM 3766 C CA . ASP B 1 151 ? -13.156 -21.672 -2.686 1 98.56 151 ASP B CA 1
ATOM 3767 C C . ASP B 1 151 ? -14.359 -22.047 -1.818 1 98.56 151 ASP B C 1
ATOM 3769 O O . ASP B 1 151 ? -14.492 -21.562 -0.695 1 98.56 151 ASP B O 1
ATOM 3773 N N . GLU B 1 152 ? -15.18 -22.906 -2.338 1 97.44 152 GLU B N 1
ATOM 3774 C CA . GLU B 1 152 ? -16.344 -23.375 -1.574 1 97.44 152 GLU B CA 1
ATOM 3775 C C . GLU B 1 152 ? -15.914 -24.062 -0.282 1 97.44 152 GLU B C 1
ATOM 3777 O O . GLU B 1 152 ? -16.453 -23.781 0.786 1 97.44 152 GLU B O 1
ATOM 3782 N N . SER B 1 153 ? -14.945 -24.906 -0.427 1 97.62 153 SER B N 1
ATOM 3783 C CA . SER B 1 153 ? -14.43 -25.625 0.735 1 97.62 153 SER B CA 1
ATOM 3784 C C . SER B 1 153 ? -13.773 -24.688 1.729 1 97.62 153 SER B C 1
ATOM 3786 O O . SER B 1 153 ? -13.93 -24.844 2.943 1 97.62 153 SER B O 1
ATOM 3788 N N . LEU B 1 154 ? -13.039 -23.734 1.23 1 98.38 154 LEU B N 1
ATOM 3789 C CA . LEU B 1 154 ? -12.367 -22.75 2.072 1 98.38 154 LEU B CA 1
ATOM 3790 C C . LEU B 1 154 ? -13.391 -21.922 2.857 1 98.38 154 LEU B C 1
ATOM 3792 O O . LEU B 1 154 ? -13.227 -21.719 4.062 1 98.38 154 LEU B O 1
ATOM 3796 N N . ILE B 1 155 ? -14.391 -21.438 2.154 1 97.69 155 ILE B N 1
ATOM 3797 C CA . ILE B 1 155 ? -15.398 -20.594 2.785 1 97.69 155 ILE B CA 1
ATOM 3798 C C . ILE B 1 155 ? -16.062 -21.359 3.926 1 97.69 155 ILE B C 1
ATOM 3800 O O . ILE B 1 155 ? -16.281 -20.812 5.008 1 97.69 155 ILE B O 1
ATOM 3804 N N . ASP B 1 156 ? -16.312 -22.641 3.699 1 96.44 156 ASP B N 1
ATOM 3805 C CA . ASP B 1 156 ? -16.875 -23.484 4.758 1 96.44 156 ASP B CA 1
ATOM 3806 C C . ASP B 1 156 ? -15.922 -23.578 5.941 1 96.44 156 ASP B C 1
ATOM 3808 O O . ASP B 1 156 ? -16.344 -23.5 7.098 1 96.44 156 ASP B O 1
ATOM 3812 N N . HIS B 1 157 ? -14.727 -23.719 5.609 1 96.31 157 HIS B N 1
ATOM 3813 C CA . HIS B 1 157 ? -13.703 -23.875 6.645 1 96.31 157 HIS B CA 1
ATOM 3814 C C . HIS B 1 157 ? -13.586 -22.609 7.492 1 96.31 157 HIS B C 1
ATOM 3816 O O . HIS B 1 157 ? -13.641 -22.688 8.727 1 96.31 157 HIS B O 1
ATOM 3822 N N . ILE B 1 158 ? -13.477 -21.438 6.859 1 93.88 158 ILE B N 1
ATOM 3823 C CA . ILE B 1 158 ? -13.211 -20.203 7.609 1 93.88 158 ILE B CA 1
ATOM 3824 C C . ILE B 1 158 ? -14.477 -19.766 8.328 1 93.88 158 ILE B C 1
ATOM 3826 O O . ILE B 1 158 ? -14.406 -19.094 9.367 1 93.88 158 ILE B O 1
ATOM 3830 N N . ALA B 1 159 ? -15.609 -20.109 7.828 1 92.81 159 ALA B N 1
ATOM 3831 C CA . ALA B 1 159 ? -16.859 -19.859 8.539 1 92.81 159 ALA B CA 1
ATOM 3832 C C . ALA B 1 159 ? -16.875 -20.547 9.898 1 92.81 159 ALA B C 1
ATOM 3834 O O . ALA B 1 159 ? -17.391 -19.984 10.875 1 92.81 159 ALA B O 1
ATOM 3835 N N . ARG B 1 160 ? -16.281 -21.672 10 1 93.31 160 ARG B N 1
ATOM 3836 C CA . ARG B 1 160 ? -16.234 -22.453 11.234 1 93.31 160 ARG B CA 1
ATOM 3837 C C . ARG B 1 160 ? -15.25 -21.844 12.227 1 93.31 160 ARG B C 1
ATOM 3839 O O . ARG B 1 160 ? -15.406 -21.984 13.438 1 93.31 160 ARG B O 1
ATOM 3846 N N . LEU B 1 161 ? -14.234 -21.203 11.75 1 92.38 161 LEU B N 1
ATOM 3847 C CA . LEU B 1 161 ? -13.234 -20.578 12.617 1 92.38 161 LEU B CA 1
ATOM 3848 C C . LEU B 1 161 ? -13.812 -19.359 13.312 1 92.38 161 LEU B C 1
ATOM 3850 O O . LEU B 1 161 ? -13.422 -19.031 14.438 1 92.38 161 LEU B O 1
ATOM 3854 N N . GLY B 1 162 ? -14.719 -18.719 12.664 1 85.81 162 GLY B N 1
ATOM 3855 C CA . GLY B 1 162 ? -15.328 -17.531 13.25 1 85.81 162 GLY B CA 1
ATOM 3856 C C . GLY B 1 162 ? -14.484 -16.281 13.102 1 85.81 162 GLY B C 1
ATOM 3857 O O . GLY B 1 162 ? -13.547 -16.25 12.297 1 85.81 162 GLY B O 1
ATOM 3858 N N . GLU B 1 163 ? -14.859 -15.219 13.789 1 81.69 163 GLU B N 1
ATOM 3859 C CA . GLU B 1 163 ? -14.164 -13.938 13.719 1 81.69 163 GLU B CA 1
ATOM 3860 C C . GLU B 1 163 ? -12.836 -13.992 14.469 1 81.69 163 GLU B C 1
ATOM 3862 O O . GLU B 1 163 ? -12.742 -14.617 15.531 1 81.69 163 GLU B O 1
ATOM 3867 N N . PRO B 1 164 ? -11.781 -13.453 13.875 1 81.56 164 PRO B N 1
ATOM 3868 C CA . PRO B 1 164 ? -11.82 -12.617 12.672 1 81.56 164 PRO B CA 1
ATOM 3869 C C . PRO B 1 164 ? -11.453 -13.391 11.406 1 81.56 164 PRO B C 1
ATOM 3871 O O . PRO B 1 164 ? -11.547 -12.844 10.297 1 81.56 164 PRO B O 1
ATOM 3874 N N . GLU B 1 165 ? -11.18 -14.602 11.492 1 86.88 165 GLU B N 1
ATOM 3875 C CA . GLU B 1 165 ? -10.625 -15.391 10.398 1 86.88 165 GLU B CA 1
ATOM 3876 C C . GLU B 1 165 ? -11.648 -15.602 9.289 1 86.88 165 GLU B C 1
ATOM 3878 O O . GLU B 1 165 ? -11.289 -15.812 8.125 1 86.88 165 GLU B O 1
ATOM 3883 N N . CYS B 1 166 ? -12.883 -15.508 9.625 1 88.81 166 CYS B N 1
ATOM 3884 C CA . CYS B 1 166 ? -13.938 -15.781 8.656 1 88.81 166 CYS B CA 1
ATOM 3885 C C . CYS B 1 166 ? -13.977 -14.711 7.574 1 88.81 166 CYS B C 1
ATOM 3887 O O . CYS B 1 166 ? -14.625 -14.891 6.539 1 88.81 166 CYS B O 1
ATOM 3889 N N . TRP B 1 167 ? -13.25 -13.594 7.734 1 89.12 167 TRP B N 1
ATOM 3890 C CA . TRP B 1 167 ? -13.242 -12.5 6.773 1 89.12 167 TRP B CA 1
ATOM 3891 C C . TRP B 1 167 ? -11.992 -12.547 5.902 1 89.12 167 TRP B C 1
ATOM 3893 O O . TRP B 1 167 ? -11.812 -11.711 5.012 1 89.12 167 TRP B O 1
ATOM 3903 N N . SER B 1 168 ? -11.227 -13.555 6.152 1 95.62 168 SER B N 1
ATOM 3904 C CA . SER B 1 168 ? -9.945 -13.625 5.453 1 95.62 168 SER B CA 1
ATOM 3905 C C . SER B 1 168 ? -10.133 -14.039 4 1 95.62 168 SER B C 1
ATOM 3907 O O . SER B 1 168 ? -11.148 -14.633 3.643 1 95.62 168 SER B O 1
ATOM 3909 N N . GLY B 1 169 ? -9.242 -13.625 3.176 1 98.12 169 GLY B N 1
ATOM 3910 C CA . GLY B 1 169 ? -9.094 -14.055 1.795 1 98.12 169 GLY B CA 1
ATOM 3911 C C . GLY B 1 169 ? -7.652 -14.273 1.392 1 98.12 169 GLY B C 1
ATOM 3912 O O . GLY B 1 169 ? -6.742 -14.102 2.205 1 98.12 169 GLY B O 1
ATOM 3913 N N . SER B 1 170 ? -7.508 -14.711 0.151 1 98.81 170 SER B N 1
ATOM 3914 C CA . SER B 1 170 ? -6.16 -14.938 -0.361 1 98.81 170 SER B CA 1
ATOM 3915 C C . SER B 1 170 ? -6.137 -14.922 -1.886 1 98.81 170 SER B C 1
ATOM 3917 O O . SER B 1 170 ? -7.066 -15.414 -2.531 1 98.81 170 SER B O 1
ATOM 3919 N N . THR B 1 171 ? -5.062 -14.336 -2.354 1 98.81 171 THR B N 1
ATOM 3920 C CA . THR B 1 171 ? -4.758 -14.602 -3.754 1 98.81 171 THR B CA 1
ATOM 3921 C C . THR B 1 171 ? -4.254 -16.031 -3.938 1 98.81 171 THR B C 1
ATOM 3923 O O . THR B 1 171 ? -4.086 -16.766 -2.961 1 98.81 171 THR B O 1
ATOM 3926 N N . CYS B 1 172 ? -4.109 -16.438 -5.176 1 98.88 172 CYS B N 1
ATOM 3927 C CA . CYS B 1 172 ? -3.514 -17.734 -5.5 1 98.88 172 CYS B CA 1
ATOM 3928 C C . CYS B 1 172 ? -2.955 -17.734 -6.918 1 98.88 172 CYS B C 1
ATOM 3930 O O . CYS B 1 172 ? -3.711 -17.656 -7.887 1 98.88 172 CYS B O 1
ATOM 3932 N N . THR B 1 173 ? -1.728 -17.75 -6.996 1 98.88 173 THR B N 1
ATOM 3933 C CA . THR B 1 173 ? -1.041 -17.891 -8.273 1 98.88 173 THR B CA 1
ATOM 3934 C C . THR B 1 173 ? -0.335 -19.234 -8.367 1 98.88 173 THR B C 1
ATOM 3936 O O . THR B 1 173 ? 0.67 -19.469 -7.695 1 98.88 173 THR B O 1
ATOM 3939 N N . SER B 1 174 ? -0.876 -20.094 -9.242 1 98.38 174 SER B N 1
ATOM 3940 C CA . SER B 1 174 ? -0.365 -21.453 -9.391 1 98.38 174 SER B CA 1
ATOM 3941 C C . SER B 1 174 ? 0.221 -21.688 -10.781 1 98.38 174 SER B C 1
ATOM 3943 O O . SER B 1 174 ? -0.32 -21.188 -11.773 1 98.38 174 SER B O 1
ATOM 3945 N N . VAL B 1 175 ? 1.283 -22.453 -10.789 1 97.75 175 VAL B N 1
ATOM 3946 C CA . VAL B 1 175 ? 1.866 -22.828 -12.07 1 97.75 175 VAL B CA 1
ATOM 3947 C C . VAL B 1 175 ? 2.004 -24.344 -12.148 1 97.75 175 VAL B C 1
ATOM 3949 O O . VAL B 1 175 ? 2.309 -25 -11.148 1 97.75 175 VAL B O 1
ATOM 3952 N N . LEU B 1 176 ? 1.709 -24.859 -13.281 1 93.81 176 LEU B N 1
ATOM 3953 C CA . LEU B 1 176 ? 1.955 -26.234 -13.672 1 93.81 176 LEU B CA 1
ATOM 3954 C C . LEU B 1 176 ? 2.994 -26.312 -14.789 1 93.81 176 LEU B C 1
ATOM 3956 O O . LEU B 1 176 ? 2.838 -25.672 -15.828 1 93.81 176 LEU B O 1
ATOM 3960 N N . VAL B 1 177 ? 4.066 -27.109 -14.523 1 92.94 177 VAL B N 1
ATOM 3961 C CA . VAL B 1 177 ? 5.168 -27.141 -15.477 1 92.94 177 VAL B CA 1
ATOM 3962 C C . VAL B 1 177 ? 5.438 -28.578 -15.906 1 92.94 177 VAL B C 1
ATOM 3964 O O . VAL B 1 177 ? 5.465 -29.484 -15.07 1 92.94 177 VAL B O 1
ATOM 3967 N N . ARG B 1 178 ? 5.598 -28.812 -17.125 1 86.94 178 ARG B N 1
ATOM 3968 C CA . ARG B 1 178 ? 6.141 -30.031 -17.719 1 86.94 178 ARG B CA 1
ATOM 3969 C C . ARG B 1 178 ? 7.121 -29.703 -18.828 1 86.94 178 ARG B C 1
ATOM 3971 O O . ARG B 1 178 ? 7.406 -28.531 -19.094 1 86.94 178 ARG B O 1
ATOM 3978 N N . ASP B 1 179 ? 7.656 -30.641 -19.438 1 84.38 179 ASP B N 1
ATOM 3979 C CA . ASP B 1 179 ? 8.742 -30.422 -20.391 1 84.38 179 ASP B CA 1
ATOM 3980 C C . ASP B 1 179 ? 8.242 -29.688 -21.625 1 84.38 179 ASP B C 1
ATOM 3982 O O . ASP B 1 179 ? 9.016 -29 -22.297 1 84.38 179 ASP B O 1
ATOM 3986 N N . ASP B 1 180 ? 7.008 -29.781 -21.875 1 84.81 180 ASP B N 1
ATOM 3987 C CA . ASP B 1 180 ? 6.543 -29.219 -23.141 1 84.81 180 ASP B CA 1
ATOM 3988 C C . ASP B 1 180 ? 5.754 -27.922 -22.922 1 84.81 180 ASP B C 1
ATOM 3990 O O . ASP B 1 180 ? 5.539 -27.156 -23.844 1 84.81 180 ASP B O 1
ATOM 3994 N N . ARG B 1 181 ? 5.258 -27.625 -21.609 1 89.75 181 ARG B N 1
ATOM 3995 C CA . ARG B 1 181 ? 4.418 -26.438 -21.438 1 89.75 181 ARG B CA 1
ATOM 3996 C C . ARG B 1 181 ? 4.48 -25.922 -20.016 1 89.75 181 ARG B C 1
ATOM 3998 O O . ARG B 1 181 ? 4.883 -26.641 -19.094 1 89.75 181 ARG B O 1
ATOM 4005 N N . VAL B 1 182 ? 4.066 -24.719 -19.875 1 93.19 182 VAL B N 1
ATOM 4006 C CA . VAL B 1 182 ? 3.814 -24.047 -18.594 1 93.19 182 VAL B CA 1
ATOM 4007 C C . VAL B 1 182 ? 2.389 -23.5 -18.578 1 93.19 182 VAL B C 1
ATOM 4009 O O . VAL B 1 182 ? 1.947 -22.859 -19.531 1 93.19 182 VAL B O 1
ATOM 4012 N N . VAL B 1 183 ? 1.675 -23.859 -17.562 1 93.62 183 VAL B N 1
ATOM 4013 C CA . VAL B 1 183 ? 0.321 -23.359 -17.359 1 93.62 183 VAL B CA 1
ATOM 4014 C C . VAL B 1 183 ? 0.264 -22.516 -16.094 1 93.62 183 VAL B C 1
ATOM 4016 O O . VAL B 1 183 ? 0.725 -22.953 -15.031 1 93.62 183 VAL B O 1
ATOM 4019 N N . ALA B 1 184 ? -0.249 -21.297 -16.203 1 97.31 184 ALA B N 1
ATOM 4020 C CA . ALA B 1 184 ? -0.441 -20.422 -15.039 1 97.31 184 ALA B CA 1
ATOM 4021 C C . ALA B 1 184 ? -1.924 -20.172 -14.789 1 97.31 184 ALA B C 1
ATOM 4023 O O . ALA B 1 184 ? -2.672 -19.859 -15.719 1 97.31 184 ALA B O 1
ATOM 4024 N N . ALA B 1 185 ? -2.355 -20.375 -13.625 1 97.62 185 ALA B N 1
ATOM 4025 C CA . ALA B 1 185 ? -3.689 -20.016 -13.148 1 97.62 185 ALA B CA 1
ATOM 4026 C C . ALA B 1 185 ? -3.613 -18.984 -12.039 1 97.62 185 ALA B C 1
ATOM 4028 O O . ALA B 1 185 ? -3.016 -19.219 -10.992 1 97.62 185 ALA B O 1
ATOM 4029 N N . ASN B 1 186 ? -4.293 -17.828 -12.258 1 98.44 186 ASN B N 1
ATOM 4030 C CA . ASN B 1 186 ? -4.074 -16.703 -11.359 1 98.44 186 ASN B CA 1
ATOM 4031 C C . ASN B 1 186 ? -5.391 -16.156 -10.82 1 98.44 186 ASN B C 1
ATOM 4033 O O . ASN B 1 186 ? -6.344 -15.961 -11.578 1 98.44 186 ASN B O 1
ATOM 4037 N N . VAL B 1 187 ? -5.41 -15.992 -9.539 1 98.56 187 VAL B N 1
ATOM 4038 C CA . VAL B 1 187 ? -6.414 -15.227 -8.805 1 98.56 187 VAL B CA 1
ATOM 4039 C C . VAL B 1 187 ? -5.727 -14.195 -7.918 1 98.56 187 VAL B C 1
ATOM 4041 O O . VAL B 1 187 ? -5.082 -14.555 -6.926 1 98.56 187 VAL B O 1
ATOM 4044 N N . GLY B 1 188 ? -5.902 -12.883 -8.266 1 98.62 188 GLY B N 1
ATOM 4045 C CA . GLY B 1 188 ? -5.297 -11.852 -7.438 1 98.62 188 GLY B CA 1
ATOM 4046 C C . GLY B 1 188 ? -4.18 -11.102 -8.141 1 98.62 188 GLY B C 1
ATOM 4047 O O . GLY B 1 188 ? -4.211 -10.93 -9.359 1 98.62 188 GLY B O 1
ATOM 4048 N N . ASP B 1 189 ? -3.264 -10.555 -7.305 1 98.38 189 ASP B N 1
ATOM 4049 C CA . ASP B 1 189 ? -2.264 -9.672 -7.891 1 98.38 189 ASP B CA 1
ATOM 4050 C C . ASP B 1 189 ? -0.85 -10.156 -7.574 1 98.38 189 ASP B C 1
ATOM 4052 O O . ASP B 1 189 ? 0.108 -9.383 -7.645 1 98.38 189 ASP B O 1
ATOM 4056 N N . SER B 1 190 ? -0.75 -11.422 -7.074 1 98.69 190 SER B N 1
ATOM 4057 C CA . SER B 1 190 ? 0.54 -12.086 -7.207 1 98.69 190 SER B CA 1
ATOM 4058 C C . SER B 1 190 ? 0.856 -12.391 -8.664 1 98.69 190 SER B C 1
ATOM 4060 O O . SER B 1 190 ? -0.024 -12.32 -9.523 1 98.69 190 SER B O 1
ATOM 4062 N N . ARG B 1 191 ? 2.225 -12.688 -8.953 1 98.75 191 ARG B N 1
ATOM 4063 C CA . ARG B 1 191 ? 2.559 -12.859 -10.359 1 98.75 191 ARG B CA 1
ATOM 4064 C C . ARG B 1 191 ? 3.439 -14.086 -10.57 1 98.75 191 ARG B C 1
ATOM 4066 O O . ARG B 1 191 ? 4.176 -14.492 -9.664 1 98.75 191 ARG B O 1
ATOM 4073 N N . ALA B 1 192 ? 3.264 -14.656 -11.719 1 98.88 192 ALA B N 1
ATOM 4074 C CA . ALA B 1 192 ? 4.211 -15.617 -12.289 1 98.88 192 ALA B CA 1
ATOM 4075 C C . ALA B 1 192 ? 4.887 -15.047 -13.531 1 98.88 192 ALA B C 1
ATOM 4077 O O . ALA B 1 192 ? 4.215 -14.625 -14.477 1 98.88 192 ALA B O 1
ATOM 4078 N N . VAL B 1 193 ? 6.199 -15.039 -13.516 1 98.81 193 VAL B N 1
ATOM 4079 C CA . VAL B 1 193 ? 6.984 -14.469 -14.609 1 98.81 193 VAL B CA 1
ATOM 4080 C C . VAL B 1 193 ? 8.031 -15.477 -15.086 1 98.81 193 VAL B C 1
ATOM 4082 O O . VAL B 1 193 ? 8.812 -15.992 -14.281 1 98.81 193 VAL B O 1
ATOM 4085 N N . LEU B 1 194 ? 7.996 -15.742 -16.391 1 98.56 194 LEU B N 1
ATOM 4086 C CA . LEU B 1 194 ? 9 -16.609 -17.016 1 98.56 194 LEU B CA 1
ATOM 4087 C C . LEU B 1 194 ? 10.148 -15.773 -17.578 1 98.56 194 LEU B C 1
ATOM 4089 O O . LEU B 1 194 ? 9.922 -14.797 -18.297 1 98.56 194 LEU B O 1
ATOM 4093 N N . ILE B 1 195 ? 11.336 -16.078 -17.156 1 98.44 195 ILE B N 1
ATOM 4094 C CA . ILE B 1 195 ? 12.516 -15.477 -17.766 1 98.44 195 ILE B CA 1
ATOM 4095 C C . ILE B 1 195 ? 12.984 -16.328 -18.953 1 98.44 195 ILE B C 1
ATOM 4097 O O . ILE B 1 195 ? 13.438 -17.453 -18.766 1 98.44 195 ILE B O 1
ATOM 4101 N N . ARG B 1 196 ? 12.836 -15.812 -20.109 1 97 196 ARG B N 1
ATOM 4102 C CA . ARG B 1 196 ? 13.227 -16.453 -21.359 1 97 196 ARG B CA 1
ATOM 4103 C C . ARG B 1 196 ? 14.227 -15.602 -22.141 1 97 196 ARG B C 1
ATOM 4105 O O . ARG B 1 196 ? 13.914 -14.469 -22.516 1 97 196 ARG B O 1
ATOM 4112 N N . LYS B 1 197 ? 15.445 -16.078 -22.359 1 95.31 197 LYS B N 1
ATOM 4113 C CA . LYS B 1 197 ? 16.516 -15.344 -23.016 1 95.31 197 LYS B CA 1
ATOM 4114 C C . LYS B 1 197 ? 16.781 -14.008 -22.328 1 95.31 197 LYS B C 1
ATOM 4116 O O . LYS B 1 197 ? 16.875 -12.969 -23 1 95.31 197 LYS B O 1
ATOM 4121 N N . GLY B 1 198 ? 16.641 -14.023 -21.062 1 95.25 198 GLY B N 1
ATOM 4122 C CA . GLY B 1 198 ? 16.953 -12.844 -20.266 1 95.25 198 GLY B CA 1
ATOM 4123 C C . GLY B 1 198 ? 15.82 -11.844 -20.219 1 95.25 198 GLY B C 1
ATOM 4124 O O . GLY B 1 198 ? 15.945 -10.797 -19.578 1 95.25 198 GLY B O 1
ATOM 4125 N N . LYS B 1 199 ? 14.727 -12.195 -20.766 1 97.25 199 LYS B N 1
ATOM 4126 C CA . LYS B 1 199 ? 13.594 -11.281 -20.797 1 97.25 199 LYS B CA 1
ATOM 4127 C C . LYS B 1 199 ? 12.414 -11.836 -20 1 97.25 199 LYS B C 1
ATOM 4129 O O . LYS B 1 199 ? 12.195 -13.047 -19.969 1 97.25 199 LYS B O 1
ATOM 4134 N N . ALA B 1 200 ? 11.68 -10.875 -19.453 1 98 200 ALA B N 1
ATOM 4135 C CA . ALA B 1 200 ? 10.531 -11.266 -18.641 1 98 200 ALA B CA 1
ATOM 4136 C C . ALA B 1 200 ? 9.297 -11.5 -19.5 1 98 200 ALA B C 1
ATOM 4138 O O . ALA B 1 200 ? 8.93 -10.648 -20.312 1 98 200 ALA B O 1
ATOM 4139 N N . LEU B 1 201 ? 8.742 -12.672 -19.406 1 97.56 201 LEU B N 1
ATOM 4140 C CA . LEU B 1 201 ? 7.438 -12.992 -19.969 1 97.56 201 LEU B CA 1
ATOM 4141 C C . LEU B 1 201 ? 6.395 -13.156 -18.875 1 97.56 201 LEU B C 1
ATOM 4143 O O . LEU B 1 201 ? 6.414 -14.148 -18.141 1 97.56 201 LEU B O 1
ATOM 4147 N N . GLU B 1 202 ? 5.496 -12.188 -18.766 1 97.56 202 GLU B N 1
ATOM 4148 C CA . GLU B 1 202 ? 4.457 -12.25 -17.75 1 97.56 202 GLU B CA 1
ATOM 4149 C C . GLU B 1 202 ? 3.414 -13.312 -18.078 1 97.56 202 GLU B C 1
ATOM 4151 O O . GLU B 1 202 ? 2.801 -13.273 -19.156 1 97.56 202 GLU B O 1
ATOM 4156 N N . LEU B 1 203 ? 3.195 -14.234 -17.188 1 97.38 203 LEU B N 1
ATOM 4157 C CA . LEU B 1 203 ? 2.211 -15.289 -17.391 1 97.38 203 LEU B CA 1
ATOM 4158 C C . LEU B 1 203 ? 0.878 -14.93 -16.75 1 97.38 203 LEU B C 1
ATOM 4160 O O . LEU B 1 203 ? -0.138 -15.578 -17 1 97.38 203 LEU B O 1
ATOM 4164 N N . THR B 1 204 ? 0.873 -13.898 -15.883 1 97.69 204 THR B N 1
ATOM 4165 C CA . THR B 1 204 ? -0.331 -13.469 -15.18 1 97.69 204 THR B CA 1
ATOM 4166 C C . THR B 1 204 ? -0.521 -11.961 -15.305 1 97.69 204 THR B C 1
ATOM 4168 O O . THR B 1 204 ? 0.422 -11.234 -15.625 1 97.69 204 THR B O 1
ATOM 4171 N N . ALA B 1 205 ? -1.715 -11.57 -15.133 1 96.56 205 ALA B N 1
ATOM 4172 C CA . ALA B 1 205 ? -2.059 -10.156 -15.016 1 96.56 205 ALA B CA 1
ATOM 4173 C C . ALA B 1 205 ? -2.688 -9.859 -13.656 1 96.56 205 ALA B C 1
ATOM 4175 O O . ALA B 1 205 ? -3.371 -10.711 -13.078 1 96.56 205 ALA B O 1
ATOM 4176 N N . ASP B 1 206 ? -2.473 -8.664 -13.211 1 97.56 206 ASP B N 1
ATOM 4177 C CA . ASP B 1 206 ? -2.961 -8.273 -11.891 1 97.56 206 ASP B CA 1
ATOM 4178 C C . ASP B 1 206 ? -4.477 -8.086 -11.898 1 97.56 206 ASP B C 1
ATOM 4180 O O . ASP B 1 206 ? -5 -7.289 -12.68 1 97.56 206 ASP B O 1
ATOM 4184 N N . HIS B 1 207 ? -5.102 -8.773 -11.008 1 98.38 207 HIS B N 1
ATOM 4185 C CA . HIS B 1 207 ? -6.539 -8.578 -10.852 1 98.38 207 HIS B CA 1
ATOM 4186 C C . HIS B 1 207 ? -6.836 -7.469 -9.852 1 98.38 207 HIS B C 1
ATOM 4188 O O . HIS B 1 207 ? -7.359 -7.727 -8.766 1 98.38 207 HIS B O 1
ATOM 4194 N N . ARG B 1 208 ? -6.586 -6.277 -10.227 1 97.12 208 ARG B N 1
ATOM 4195 C CA . ARG B 1 208 ? -6.91 -5.059 -9.492 1 97.12 208 ARG B CA 1
ATOM 4196 C C . ARG B 1 208 ? -7.832 -4.156 -10.312 1 97.12 208 ARG B C 1
ATOM 4198 O O . ARG B 1 208 ? -7.656 -4.02 -11.523 1 97.12 208 ARG B O 1
ATOM 4205 N N . PRO B 1 209 ? -8.812 -3.555 -9.695 1 96.94 209 PRO B N 1
ATOM 4206 C CA . PRO B 1 209 ? -9.711 -2.678 -10.453 1 96.94 209 PRO B CA 1
ATOM 4207 C C . PRO B 1 209 ? -9.117 -1.292 -10.688 1 96.94 209 PRO B C 1
ATOM 4209 O O . PRO B 1 209 ? -9.633 -0.297 -10.172 1 96.94 209 PRO B O 1
ATOM 4212 N N . LEU B 1 210 ? -8.109 -1.301 -11.484 1 92.19 210 LEU B N 1
ATOM 4213 C CA . LEU B 1 210 ? -7.398 -0.075 -11.836 1 92.19 210 LEU B CA 1
ATOM 4214 C C . LEU B 1 210 ? -7.629 0.281 -13.305 1 92.19 210 LEU B C 1
ATOM 4216 O O . LEU B 1 210 ? -7.41 -0.55 -14.188 1 92.19 210 LEU B O 1
ATOM 4220 N N . GLY B 1 211 ? -7.949 1.508 -13.602 1 89.44 211 GLY B N 1
ATOM 4221 C CA . GLY B 1 211 ? -8.25 1.949 -14.953 1 89.44 211 GLY B CA 1
ATOM 4222 C C . GLY B 1 211 ? -7.023 2.039 -15.836 1 89.44 211 GLY B C 1
ATOM 4223 O O . GLY B 1 211 ? -7.141 2.09 -17.062 1 89.44 211 GLY B O 1
ATOM 4224 N N . SER B 1 212 ? -5.875 1.97 -15.273 1 86.19 212 SER B N 1
ATOM 4225 C CA . SER B 1 212 ? -4.637 2.238 -16 1 86.19 212 SER B CA 1
ATOM 4226 C C . SER B 1 212 ? -4.199 1.026 -16.812 1 86.19 212 SER B C 1
ATOM 4228 O O . SER B 1 212 ? -3.332 1.136 -17.688 1 86.19 212 SER B O 1
ATOM 4230 N N . SER B 1 213 ? -4.75 -0.189 -16.578 1 90.19 213 SER B N 1
ATOM 4231 C CA . SER B 1 213 ? -4.359 -1.392 -17.312 1 90.19 213 SER B CA 1
ATOM 4232 C C . SER B 1 213 ? -5.555 -2.012 -18.031 1 90.19 213 SER B C 1
ATOM 4234 O O . SER B 1 213 ? -6.703 -1.794 -17.641 1 90.19 213 SER B O 1
ATOM 4236 N N . VAL B 1 214 ? -5.289 -2.775 -19.047 1 94.06 214 VAL B N 1
ATOM 4237 C CA . VAL B 1 214 ? -6.332 -3.451 -19.812 1 94.06 214 VAL B CA 1
ATOM 4238 C C . VAL B 1 214 ? -7.078 -4.434 -18.906 1 94.06 214 VAL B C 1
ATOM 4240 O O . VAL B 1 214 ? -8.312 -4.434 -18.859 1 94.06 214 VAL B O 1
ATOM 4243 N N . THR B 1 215 ? -6.363 -5.227 -18.188 1 95.81 215 THR B N 1
ATOM 4244 C CA . THR B 1 215 ? -6.977 -6.184 -17.266 1 95.81 215 THR B CA 1
ATOM 4245 C C . THR B 1 215 ? -7.766 -5.465 -16.188 1 95.81 215 THR B C 1
ATOM 4247 O O . THR B 1 215 ? -8.852 -5.898 -15.805 1 95.81 215 THR B O 1
ATOM 4250 N N . GLY B 1 216 ? -7.203 -4.402 -15.68 1 96.88 216 GLY B N 1
ATOM 4251 C CA . GLY B 1 216 ? -7.902 -3.621 -14.672 1 96.88 216 GLY B CA 1
ATOM 4252 C C . GLY B 1 216 ? -9.25 -3.113 -15.133 1 96.88 216 GLY B C 1
ATOM 4253 O O . GLY B 1 216 ? -10.234 -3.184 -14.398 1 96.88 216 GLY B O 1
ATOM 4254 N N . ARG B 1 217 ? -9.305 -2.646 -16.344 1 96.88 217 ARG B N 1
ATOM 4255 C CA . ARG B 1 217 ? -10.562 -2.158 -16.906 1 96.88 217 ARG B CA 1
ATOM 4256 C C . ARG B 1 217 ? -11.555 -3.297 -17.094 1 96.88 217 ARG B C 1
ATOM 4258 O O . ARG B 1 217 ? -12.75 -3.129 -16.844 1 96.88 217 ARG B O 1
ATOM 4265 N N . GLN B 1 218 ? -11.062 -4.41 -17.5 1 97.44 218 GLN B N 1
ATOM 4266 C CA . GLN B 1 218 ? -11.93 -5.578 -17.656 1 97.44 218 GLN B CA 1
ATOM 4267 C C . GLN B 1 218 ? -12.516 -6.016 -16.312 1 97.44 218 GLN B C 1
ATOM 4269 O O . GLN B 1 218 ? -13.688 -6.387 -16.25 1 97.44 218 GLN B O 1
ATOM 4274 N N . GLU B 1 219 ? -11.695 -5.973 -15.32 1 98.12 219 GLU B N 1
ATOM 4275 C CA . GLU B 1 219 ? -12.156 -6.332 -13.984 1 98.12 219 GLU B CA 1
ATOM 4276 C C . GLU B 1 219 ? -13.195 -5.336 -13.477 1 98.12 219 GLU B C 1
ATOM 4278 O O . GLU B 1 219 ? -14.195 -5.727 -12.867 1 98.12 219 GLU B O 1
ATOM 4283 N N . MET B 1 220 ? -12.945 -4.066 -13.719 1 98 220 MET B N 1
ATOM 4284 C CA . MET B 1 220 ? -13.914 -3.045 -13.344 1 98 220 MET B CA 1
ATOM 4285 C C . MET B 1 220 ? -15.258 -3.289 -14.016 1 98 220 MET B C 1
ATOM 4287 O O . MET B 1 220 ? -16.312 -3.184 -13.383 1 98 220 MET B O 1
ATOM 4291 N N . ASP B 1 221 ? -15.211 -3.604 -15.281 1 98.06 221 ASP B N 1
ATOM 4292 C CA . ASP B 1 221 ? -16.422 -3.902 -16.031 1 98.06 221 ASP B CA 1
ATOM 4293 C C . ASP B 1 221 ? -17.156 -5.105 -15.438 1 98.06 221 ASP B C 1
ATOM 4295 O O . ASP B 1 221 ? -18.375 -5.086 -15.289 1 98.06 221 ASP B O 1
ATOM 4299 N N . ARG B 1 222 ? -16.438 -6.09 -15.148 1 97.81 222 ARG B N 1
ATOM 4300 C CA . ARG B 1 222 ? -17.031 -7.289 -14.562 1 97.81 222 ARG B CA 1
ATOM 4301 C C . ARG B 1 222 ? -17.719 -6.973 -13.242 1 97.81 222 ARG B C 1
ATOM 4303 O O . ARG B 1 222 ? -18.828 -7.449 -12.984 1 97.81 222 ARG B O 1
ATOM 4310 N N . ILE B 1 223 ? -17.062 -6.168 -12.367 1 98.38 223 ILE B N 1
ATOM 4311 C CA . ILE B 1 223 ? -17.609 -5.766 -11.07 1 98.38 223 ILE B CA 1
ATOM 4312 C C . ILE B 1 223 ? -18.906 -4.988 -11.273 1 98.38 223 ILE B C 1
ATOM 4314 O O . ILE B 1 223 ? -19.906 -5.238 -10.594 1 98.38 223 ILE B O 1
ATOM 4318 N N . THR B 1 224 ? -18.891 -4.113 -12.219 1 97.81 224 THR B N 1
ATOM 4319 C CA . THR B 1 224 ? -20.078 -3.305 -12.516 1 97.81 224 THR B CA 1
ATOM 4320 C C . THR B 1 224 ? -21.219 -4.18 -13.008 1 97.81 224 THR B C 1
ATOM 4322 O O . THR B 1 224 ? -22.359 -4.008 -12.586 1 97.81 224 THR B O 1
ATOM 4325 N N . ARG B 1 225 ? -20.953 -5.098 -13.867 1 97.94 225 ARG B N 1
ATOM 4326 C CA . ARG B 1 225 ? -21.969 -6.004 -14.391 1 97.94 225 ARG B CA 1
ATOM 4327 C C . ARG B 1 225 ? -22.562 -6.859 -13.281 1 97.94 225 ARG B C 1
ATOM 4329 O O . ARG B 1 225 ? -23.734 -7.25 -13.344 1 97.94 225 ARG B O 1
ATOM 4336 N N . ALA B 1 226 ? -21.781 -7.086 -12.281 1 98.19 226 ALA B N 1
ATOM 4337 C CA . ALA B 1 226 ? -22.25 -7.863 -11.133 1 98.19 226 ALA B CA 1
ATOM 4338 C C . ALA B 1 226 ? -23.109 -7.016 -10.203 1 98.19 226 ALA B C 1
ATOM 4340 O O . ALA B 1 226 ? -23.625 -7.516 -9.203 1 98.19 226 ALA B O 1
ATOM 4341 N N . GLY B 1 227 ? -23.234 -5.703 -10.531 1 98.06 227 GLY B N 1
ATOM 4342 C CA . GLY B 1 227 ? -24.016 -4.793 -9.703 1 98.06 227 GLY B CA 1
ATOM 4343 C C . GLY B 1 227 ? -23.188 -4.125 -8.617 1 98.06 227 GLY B C 1
ATOM 4344 O O . GLY B 1 227 ? -23.75 -3.564 -7.668 1 98.06 227 GLY B O 1
ATOM 4345 N N . GLY B 1 228 ? -21.891 -4.332 -8.664 1 97.75 228 GLY B N 1
ATOM 4346 C CA . GLY B 1 228 ? -21.016 -3.719 -7.684 1 97.75 228 GLY B CA 1
ATOM 4347 C C . GLY B 1 228 ? -20.375 -2.428 -8.172 1 97.75 228 GLY B C 1
ATOM 4348 O O . GLY B 1 228 ? -20.906 -1.782 -9.086 1 97.75 228 GLY B O 1
ATOM 4349 N N . TRP B 1 229 ? -19.375 -1.971 -7.426 1 96.56 229 TRP B N 1
ATOM 4350 C CA . TRP B 1 229 ? -18.641 -0.77 -7.809 1 96.56 229 TRP B CA 1
ATOM 4351 C C . TRP B 1 229 ? -17.188 -0.843 -7.332 1 96.56 229 TRP B C 1
ATOM 4353 O O . TRP B 1 229 ? -16.844 -1.711 -6.531 1 96.56 229 TRP B O 1
ATOM 4363 N N . SER B 1 230 ? -16.438 -0.147 -7.988 1 95.06 230 SER B N 1
ATOM 4364 C CA . SER B 1 230 ? -15.062 0.054 -7.559 1 95.06 230 SER B CA 1
ATOM 4365 C C . SER B 1 230 ? -14.734 1.538 -7.441 1 95.06 230 SER B C 1
ATOM 4367 O O . SER B 1 230 ? -15.211 2.352 -8.234 1 95.06 230 SER B O 1
ATOM 4369 N N . VAL B 1 231 ? -13.992 1.854 -6.418 1 91.06 231 VAL B N 1
ATOM 4370 C CA . VAL B 1 231 ? -13.57 3.232 -6.207 1 91.06 231 VAL B CA 1
ATOM 4371 C C . VAL B 1 231 ? -12.188 3.25 -5.551 1 91.06 231 VAL B C 1
ATOM 4373 O O . VAL B 1 231 ? -11.906 2.445 -4.66 1 91.06 231 VAL B O 1
ATOM 4376 N N . GLY B 1 232 ? -11.305 4.137 -6.031 1 85.88 232 GLY B N 1
ATO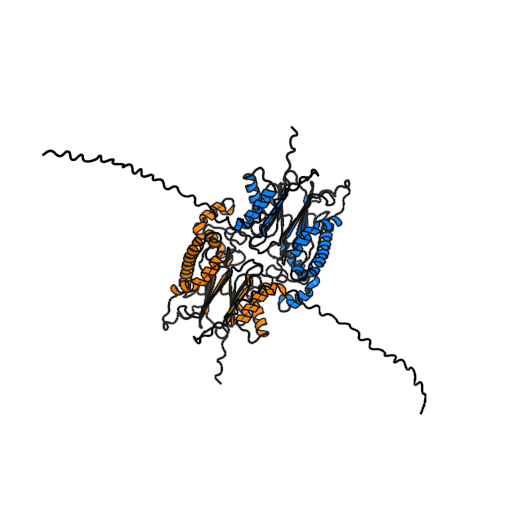M 4377 C CA . GLY B 1 232 ? -9.961 4.211 -5.477 1 85.88 232 GLY B CA 1
ATOM 4378 C C . GLY B 1 232 ? -9.148 2.953 -5.711 1 85.88 232 GLY B C 1
ATOM 4379 O O . GLY B 1 232 ? -8.305 2.59 -4.887 1 85.88 232 GLY B O 1
ATOM 4380 N N . GLY B 1 233 ? -9.508 2.23 -6.75 1 91.94 233 GLY B N 1
ATOM 4381 C CA . GLY B 1 233 ? -8.797 1.007 -7.082 1 91.94 233 GLY B CA 1
ATOM 4382 C C . GLY B 1 233 ? -9.172 -0.161 -6.188 1 91.94 233 GLY B C 1
ATOM 4383 O O . GLY B 1 233 ? -8.398 -1.11 -6.047 1 91.94 233 GLY B O 1
ATOM 4384 N N . ARG B 1 234 ? -10.289 0.016 -5.562 1 94.94 234 ARG B N 1
ATOM 4385 C CA . ARG B 1 234 ? -10.711 -1.01 -4.617 1 94.94 234 ARG B CA 1
ATOM 4386 C C . ARG B 1 234 ? -12.148 -1.447 -4.891 1 94.94 234 ARG B C 1
ATOM 4388 O O . ARG B 1 234 ? -13.008 -0.618 -5.195 1 94.94 234 ARG B O 1
ATOM 4395 N N . VAL B 1 235 ? -12.391 -2.762 -4.719 1 97.5 235 VAL B N 1
ATOM 4396 C CA . VAL B 1 235 ? -13.742 -3.311 -4.859 1 97.5 235 VAL B CA 1
ATOM 4397 C C . VAL B 1 235 ? -14.609 -2.844 -3.695 1 97.5 235 VAL B C 1
ATOM 4399 O O . VAL B 1 235 ? -14.273 -3.061 -2.531 1 97.5 235 VAL B O 1
ATOM 4402 N N . CYS B 1 236 ? -15.68 -2.109 -4.02 1 95.62 236 CYS B N 1
ATOM 4403 C CA . CYS B 1 236 ? -16.594 -1.528 -3.049 1 95.62 236 CYS B CA 1
ATOM 4404 C C . CYS B 1 236 ? -15.875 -0.563 -2.119 1 95.62 236 CYS B C 1
ATOM 4406 O O . CYS B 1 236 ? -16.312 -0.335 -0.99 1 95.62 236 CYS B O 1
ATOM 4408 N N . GLY B 1 237 ? -14.75 -0.181 -2.574 1 92.75 237 GLY B N 1
ATOM 4409 C CA . GLY B 1 237 ? -13.945 0.738 -1.786 1 92.75 237 GLY B CA 1
ATOM 4410 C C . GLY B 1 237 ? -13.172 0.054 -0.672 1 92.75 237 GLY B C 1
ATOM 4411 O O . GLY B 1 237 ? -12.586 0.719 0.184 1 92.75 237 GLY B O 1
ATOM 4412 N N . ILE B 1 238 ? -13.156 -1.234 -0.673 1 94.38 238 ILE B N 1
ATOM 4413 C CA . ILE B 1 238 ? -12.641 -1.952 0.486 1 94.38 238 ILE B CA 1
ATOM 4414 C C . ILE B 1 238 ? -11.461 -2.832 0.065 1 94.38 238 ILE B C 1
ATOM 4416 O O . ILE B 1 238 ? -10.352 -2.682 0.578 1 94.38 238 ILE B O 1
ATOM 4420 N N . LEU B 1 239 ? -11.641 -3.666 -0.919 1 95.88 239 LEU B N 1
ATOM 4421 C CA . LEU B 1 239 ? -10.664 -4.703 -1.237 1 95.88 239 LEU B CA 1
ATOM 4422 C C . LEU B 1 239 ? -9.844 -4.32 -2.463 1 95.88 239 LEU B C 1
ATOM 4424 O O . LEU B 1 239 ? -10.398 -3.912 -3.486 1 95.88 239 LEU B O 1
ATOM 4428 N N . ALA B 1 240 ? -8.578 -4.566 -2.379 1 95.12 240 ALA B N 1
ATOM 4429 C CA . ALA B 1 240 ? -7.672 -4.078 -3.418 1 95.12 240 ALA B CA 1
ATOM 4430 C C . ALA B 1 240 ? -7.602 -5.059 -4.586 1 95.12 240 ALA B C 1
ATOM 4432 O O . ALA B 1 240 ? -7.09 -4.723 -5.656 1 95.12 240 ALA B O 1
ATOM 4433 N N . VAL B 1 241 ? -8.109 -6.309 -4.434 1 98.19 241 VAL B N 1
ATOM 4434 C CA . VAL B 1 241 ? -8.086 -7.285 -5.516 1 98.19 241 VAL B CA 1
ATOM 4435 C C . VAL B 1 241 ? -9.516 -7.625 -5.934 1 98.19 241 VAL B C 1
ATOM 4437 O O . VAL B 1 241 ? -10.422 -7.676 -5.094 1 98.19 241 VAL B O 1
ATOM 4440 N N . SER B 1 242 ? -9.688 -7.902 -7.219 1 98.56 242 SER B N 1
ATOM 4441 C CA . SER B 1 242 ? -11.016 -8.172 -7.762 1 98.56 242 SER B CA 1
ATOM 4442 C C . SER B 1 242 ? -11.297 -9.672 -7.824 1 98.56 242 SER B C 1
ATOM 4444 O O . SER B 1 242 ? -12.445 -10.086 -7.996 1 98.56 242 SER B O 1
ATOM 4446 N N . ARG B 1 243 ? -10.281 -10.477 -7.738 1 98.69 243 ARG B N 1
ATOM 4447 C CA . ARG B 1 243 ? -10.422 -11.922 -7.617 1 98.69 243 ARG B CA 1
ATOM 4448 C C . ARG B 1 243 ? -9.641 -12.453 -6.418 1 98.69 243 ARG B C 1
ATOM 4450 O O . ARG B 1 243 ? -8.531 -11.984 -6.133 1 98.69 243 ARG B O 1
ATOM 4457 N N . ALA B 1 244 ? -10.289 -13.281 -5.703 1 98.81 244 ALA B N 1
ATOM 4458 C CA . ALA B 1 244 ? -9.672 -13.852 -4.512 1 98.81 244 ALA B CA 1
ATOM 4459 C C . ALA B 1 244 ? -10.453 -15.07 -4.027 1 98.81 244 ALA B C 1
ATOM 4461 O O . ALA B 1 244 ? -11.633 -15.227 -4.344 1 98.81 244 ALA B O 1
ATOM 4462 N N . PHE B 1 245 ? -9.766 -15.922 -3.311 1 98.75 245 PHE B N 1
ATOM 4463 C CA . PHE B 1 245 ? -10.414 -16.953 -2.504 1 98.75 245 PHE B CA 1
ATOM 4464 C C . PHE B 1 245 ? -10.953 -16.359 -1.208 1 98.75 245 PHE B C 1
ATOM 4466 O O . PHE B 1 245 ? -10.445 -15.344 -0.726 1 98.75 245 PHE B O 1
ATOM 4473 N N . GLY B 1 246 ? -11.938 -17.062 -0.621 1 98.38 246 GLY B N 1
ATOM 4474 C CA . GLY B 1 246 ? -12.492 -16.562 0.627 1 98.38 246 GLY B CA 1
ATOM 4475 C C . GLY B 1 246 ? -13.289 -15.289 0.456 1 98.38 246 GLY B C 1
ATOM 4476 O O . GLY B 1 246 ? -14.188 -15.219 -0.387 1 98.38 246 GLY B O 1
ATOM 4477 N N . ASP B 1 247 ? -13.055 -14.328 1.357 1 97 247 ASP B N 1
ATOM 4478 C CA . ASP B 1 247 ? -13.727 -13.039 1.265 1 97 247 ASP B CA 1
ATOM 4479 C C . ASP B 1 247 ? -15.242 -13.211 1.179 1 97 247 ASP B C 1
ATOM 4481 O O . ASP B 1 247 ? -15.883 -12.664 0.28 1 97 247 ASP B O 1
ATOM 4485 N N . TYR B 1 248 ? -15.68 -13.914 2.146 1 96.25 248 TYR B N 1
ATOM 4486 C CA . TYR B 1 248 ? -17.094 -14.258 2.195 1 96.25 248 TYR B CA 1
ATOM 4487 C C . TYR B 1 248 ? -17.969 -13.008 2.123 1 96.25 248 TYR B C 1
ATOM 4489 O O . TYR B 1 248 ? -19.047 -13.031 1.541 1 96.25 248 TYR B O 1
ATOM 4497 N N . GLU B 1 249 ? -17.531 -11.914 2.65 1 95.12 249 GLU B N 1
ATOM 4498 C CA . GLU B 1 249 ? -18.281 -10.664 2.707 1 95.12 249 GLU B CA 1
ATOM 4499 C C . GLU B 1 249 ? -18.641 -10.172 1.309 1 95.12 249 GLU B C 1
ATOM 4501 O O . GLU B 1 249 ? -19.641 -9.477 1.127 1 95.12 249 GLU B O 1
ATOM 4506 N N . PHE B 1 250 ? -17.906 -10.516 0.306 1 97.31 250 PHE B N 1
ATOM 4507 C CA . PHE B 1 250 ? -18.141 -10.062 -1.061 1 97.31 250 PHE B CA 1
ATOM 4508 C C . PHE B 1 250 ? -18.859 -11.133 -1.869 1 97.31 250 PHE B C 1
ATOM 4510 O O . PHE B 1 250 ? -19.141 -10.945 -3.057 1 97.31 250 PHE B O 1
ATOM 4517 N N . LYS B 1 251 ? -19.062 -12.242 -1.274 1 96.88 251 LYS B N 1
ATOM 4518 C CA . LYS B 1 251 ? -19.719 -13.375 -1.921 1 96.88 251 LYS B CA 1
ATOM 4519 C C . LYS B 1 251 ? -21.047 -13.703 -1.246 1 96.88 251 LYS B C 1
ATOM 4521 O O . LYS B 1 251 ? -22.031 -12.992 -1.441 1 96.88 251 LYS B O 1
ATOM 4526 N N . GLY B 1 252 ? -21.062 -14.57 -0.286 1 94.56 252 GLY B N 1
ATOM 4527 C CA . GLY B 1 252 ? -22.297 -14.922 0.396 1 94.56 252 GLY B CA 1
ATOM 4528 C C . GLY B 1 252 ? -22.812 -13.82 1.291 1 94.56 252 GLY B C 1
ATOM 4529 O O . GLY B 1 252 ? -24.016 -13.727 1.531 1 94.56 252 GLY B O 1
ATOM 4530 N N . GLY B 1 253 ? -21.922 -13.039 1.812 1 94.81 253 GLY B N 1
ATOM 4531 C CA . GLY B 1 253 ? -22.281 -11.984 2.738 1 94.81 253 GLY B CA 1
ATOM 4532 C C . GLY B 1 253 ? -22.5 -10.641 2.059 1 94.81 253 GLY B C 1
ATOM 4533 O O . GLY B 1 253 ? -22.562 -9.609 2.723 1 94.81 253 GLY B O 1
ATOM 4534 N N . ARG B 1 254 ? -22.656 -10.586 0.812 1 95.31 254 ARG B N 1
ATOM 4535 C CA . ARG B 1 254 ? -22.594 -9.352 0.036 1 95.31 254 ARG B CA 1
ATOM 4536 C C . ARG B 1 254 ? -23.797 -8.461 0.319 1 95.31 254 ARG B C 1
ATOM 4538 O O . ARG B 1 254 ? -23.703 -7.234 0.238 1 95.31 254 ARG B O 1
ATOM 4545 N N . PHE B 1 255 ? -24.953 -9.008 0.712 1 95.5 255 PHE B N 1
ATOM 4546 C CA . PHE B 1 255 ? -26.109 -8.172 0.999 1 95.5 255 PHE B CA 1
ATOM 4547 C C . PHE B 1 255 ? -25.984 -7.504 2.361 1 95.5 255 PHE B C 1
ATOM 4549 O O . PHE B 1 255 ? -26.438 -6.371 2.549 1 95.5 255 PHE B O 1
ATOM 4556 N N . ASP B 1 256 ? -25.375 -8.219 3.262 1 94.38 256 ASP B N 1
ATOM 4557 C CA . ASP B 1 256 ? -25.047 -7.586 4.535 1 94.38 256 ASP B CA 1
ATOM 4558 C C . ASP B 1 256 ? -24.031 -6.453 4.34 1 94.38 256 ASP B C 1
ATOM 4560 O O . ASP B 1 256 ? -24.125 -5.414 4.996 1 94.38 256 ASP B O 1
ATOM 4564 N N . LEU B 1 257 ? -23.109 -6.723 3.477 1 93.75 257 LEU B N 1
ATOM 4565 C CA . LEU B 1 257 ? -22.125 -5.691 3.143 1 93.75 257 LEU B CA 1
ATOM 4566 C C . LEU B 1 257 ? -22.812 -4.445 2.6 1 93.75 257 LEU B C 1
ATOM 4568 O O . LEU B 1 257 ? -22.5 -3.326 3.004 1 93.75 257 LEU B O 1
ATOM 4572 N N . LEU B 1 258 ? -23.75 -4.625 1.722 1 94.19 258 LEU B N 1
ATOM 4573 C CA . LEU B 1 258 ? -24.484 -3.512 1.138 1 94.19 258 LEU B CA 1
ATOM 4574 C C . LEU B 1 258 ? -25.234 -2.73 2.215 1 94.19 258 LEU B C 1
ATOM 4576 O O . LEU B 1 258 ? -25.25 -1.499 2.189 1 94.19 258 LEU B O 1
ATOM 4580 N N . ASN B 1 259 ? -25.812 -3.404 3.111 1 92.56 259 ASN B N 1
ATOM 4581 C CA . ASN B 1 259 ? -26.531 -2.756 4.211 1 92.56 259 ASN B CA 1
ATOM 4582 C C . ASN B 1 259 ? -25.578 -1.944 5.086 1 92.56 259 ASN B C 1
ATOM 4584 O O . ASN B 1 259 ? -25.906 -0.825 5.488 1 92.56 259 ASN B O 1
ATOM 4588 N N . ASP B 1 260 ? -24.484 -2.574 5.316 1 89.75 260 ASP B N 1
ATOM 4589 C CA . ASP B 1 260 ? -23.484 -1.925 6.168 1 89.75 260 ASP B CA 1
ATOM 4590 C C . ASP B 1 260 ? -22.984 -0.633 5.531 1 89.75 260 ASP B C 1
ATOM 4592 O O . ASP B 1 260 ? -22.641 0.317 6.238 1 89.75 260 ASP B O 1
ATOM 4596 N N . LEU B 1 261 ? -22.953 -0.647 4.207 1 90.12 261 LEU B N 1
ATOM 4597 C CA . LEU B 1 261 ? -22.406 0.494 3.482 1 90.12 261 LEU B CA 1
ATOM 4598 C C . LEU B 1 261 ? -23.531 1.384 2.951 1 90.12 261 LEU B C 1
ATOM 4600 O O . LEU B 1 261 ? -23.328 2.137 1.994 1 90.12 261 LEU B O 1
ATOM 4604 N N . SER B 1 262 ? -24.625 1.347 3.514 1 86 262 SER B N 1
ATOM 4605 C CA . SER B 1 262 ? -25.828 1.984 3.002 1 86 262 SER B CA 1
ATOM 4606 C C . SER B 1 262 ? -25.672 3.5 2.941 1 86 262 SER B C 1
ATOM 4608 O O . SER B 1 262 ? -26.359 4.172 2.174 1 86 262 SER B O 1
ATOM 4610 N N . GLU B 1 263 ? -24.75 3.979 3.68 1 78.69 263 GLU B N 1
ATOM 4611 C CA . GLU B 1 263 ? -24.594 5.43 3.721 1 78.69 263 GLU B CA 1
ATOM 4612 C C . GLU B 1 263 ? -23.641 5.906 2.629 1 78.69 263 GLU B C 1
ATOM 4614 O O . GLU B 1 263 ? -23.547 7.105 2.355 1 78.69 263 GLU B O 1
ATOM 4619 N N . GLU B 1 264 ? -22.984 4.949 2.027 1 84.31 264 GLU B N 1
ATOM 4620 C CA . GLU B 1 264 ? -22.094 5.293 0.929 1 84.31 264 GLU B CA 1
ATOM 4621 C C . GLU B 1 264 ? -22.859 5.551 -0.358 1 84.31 264 GLU B C 1
ATOM 4623 O O . GLU B 1 264 ? -23.688 4.73 -0.771 1 84.31 264 GLU B O 1
ATOM 4628 N N . PRO B 1 265 ? -22.625 6.645 -1.008 1 84.06 265 PRO B N 1
ATOM 4629 C CA . PRO B 1 265 ? -23.391 7.008 -2.201 1 84.06 265 PRO B CA 1
ATOM 4630 C C . PRO B 1 265 ? -23.328 5.938 -3.289 1 84.06 265 PRO B C 1
ATOM 4632 O O . PRO B 1 265 ? -24.344 5.617 -3.904 1 84.06 265 PRO B O 1
ATOM 4635 N N . LEU B 1 266 ? -22.234 5.398 -3.535 1 88.75 266 LEU B N 1
ATOM 4636 C CA . LEU B 1 266 ? -22.094 4.406 -4.594 1 88.75 266 LEU B CA 1
ATOM 4637 C C . LEU B 1 266 ? -22.781 3.102 -4.211 1 88.75 266 LEU B C 1
ATOM 4639 O O . LEU B 1 266 ? -23.266 2.375 -5.082 1 88.75 266 LEU B O 1
ATOM 4643 N N . ALA B 1 267 ? -22.797 2.859 -2.924 1 90.88 267 ALA B N 1
ATOM 4644 C CA . ALA B 1 267 ? -23.453 1.647 -2.438 1 90.88 267 ALA B CA 1
ATOM 4645 C C . ALA B 1 267 ? -24.969 1.729 -2.623 1 90.88 267 ALA B C 1
ATOM 4647 O O . ALA B 1 267 ? -25.625 0.71 -2.83 1 90.88 267 ALA B O 1
ATOM 4648 N N . LYS B 1 268 ? -25.5 2.932 -2.572 1 89.88 268 LYS B N 1
ATOM 4649 C CA . LYS B 1 268 ? -26.938 3.135 -2.697 1 89.88 268 LYS B CA 1
ATOM 4650 C C . LYS B 1 268 ? -27.438 2.689 -4.066 1 89.88 268 LYS B C 1
ATOM 4652 O O . LYS B 1 268 ? -28.578 2.238 -4.203 1 89.88 268 LYS B O 1
ATOM 4657 N N . LYS B 1 269 ? -26.609 2.738 -5.035 1 92.19 269 LYS B N 1
ATOM 4658 C CA . LYS B 1 269 ? -26.984 2.395 -6.402 1 92.19 269 LYS B CA 1
ATOM 4659 C C . LYS B 1 269 ? -26.625 0.952 -6.734 1 92.19 269 LYS B C 1
ATOM 4661 O O . LYS B 1 269 ? -26.969 0.444 -7.801 1 92.19 269 LYS B O 1
ATOM 4666 N N . ALA B 1 270 ? -25.969 0.314 -5.824 1 96.38 270 ALA B N 1
ATOM 4667 C CA . ALA B 1 270 ? -25.453 -1.028 -6.074 1 96.38 270 ALA B CA 1
ATOM 4668 C C . ALA B 1 270 ? -26.5 -2.09 -5.73 1 96.38 270 ALA B C 1
ATOM 4670 O O . ALA B 1 270 ? -27.344 -1.884 -4.852 1 96.38 270 ALA B O 1
ATOM 4671 N N . THR B 1 271 ? -26.422 -3.211 -6.465 1 97.12 271 THR B N 1
ATOM 4672 C CA . THR B 1 271 ? -27.344 -4.312 -6.191 1 97.12 271 THR B CA 1
ATOM 4673 C C . THR B 1 271 ? -26.578 -5.543 -5.703 1 97.12 271 THR B C 1
ATOM 4675 O O . THR B 1 271 ? -27.125 -6.371 -4.977 1 97.12 271 THR B O 1
ATOM 4678 N N . LEU B 1 272 ? -25.375 -5.676 -6.18 1 97.5 272 LEU B N 1
ATOM 4679 C CA . LEU B 1 272 ? -24.578 -6.863 -5.934 1 97.5 272 LEU B CA 1
ATOM 4680 C C . LEU B 1 272 ? -25.344 -8.133 -6.289 1 97.5 272 LEU B C 1
ATOM 4682 O O . LEU B 1 272 ? -25.422 -9.062 -5.488 1 97.5 272 LEU B O 1
ATOM 4686 N N . ALA B 1 273 ? -25.875 -8.086 -7.508 1 97.94 273 ALA B N 1
ATOM 4687 C CA . ALA B 1 273 ? -26.641 -9.227 -8 1 97.94 273 ALA B CA 1
ATOM 4688 C C . ALA B 1 273 ? -25.766 -10.484 -8.055 1 97.94 273 ALA B C 1
ATOM 4690 O O . ALA B 1 273 ? -26.266 -11.594 -7.859 1 97.94 273 ALA B O 1
ATOM 4691 N N . GLU B 1 274 ? -24.547 -10.32 -8.375 1 98.06 274 GLU B N 1
ATOM 4692 C CA . GLU B 1 274 ? -23.516 -11.352 -8.32 1 98.06 274 GLU B CA 1
ATOM 4693 C C . GLU B 1 274 ? -22.328 -10.914 -7.469 1 98.06 274 GLU B C 1
ATOM 4695 O O . GLU B 1 274 ? -22.156 -9.719 -7.219 1 98.06 274 GLU B O 1
ATOM 4700 N N . PRO B 1 275 ? -21.594 -11.867 -6.953 1 98.19 275 PRO B N 1
ATOM 4701 C CA . PRO B 1 275 ? -20.422 -11.477 -6.16 1 98.19 275 PRO B CA 1
ATOM 4702 C C . PRO B 1 275 ? -19.438 -10.609 -6.945 1 98.19 275 PRO B C 1
ATOM 4704 O O . PRO B 1 275 ? -19.047 -10.977 -8.055 1 98.19 275 PRO B O 1
ATOM 4707 N N . PRO B 1 276 ? -19.031 -9.547 -6.379 1 98.38 276 PRO B N 1
ATOM 4708 C CA . PRO B 1 276 ? -18.062 -8.695 -7.07 1 98.38 276 PRO B CA 1
ATOM 4709 C C . PRO B 1 276 ? -16.641 -9.242 -7.008 1 98.38 276 PRO B C 1
ATOM 4711 O O . PRO B 1 276 ? -15.773 -8.812 -7.773 1 98.38 276 PRO B O 1
ATOM 4714 N N . VAL B 1 277 ? -16.344 -10.109 -6.074 1 98.56 277 VAL B N 1
ATOM 4715 C CA . VAL B 1 277 ? -15.07 -10.82 -5.957 1 98.56 277 VAL B CA 1
ATOM 4716 C C . VAL B 1 277 ? -15.281 -12.305 -6.227 1 98.56 277 VAL B C 1
ATOM 4718 O O . VAL B 1 277 ? -16.172 -12.93 -5.641 1 98.56 277 VAL B O 1
ATOM 4721 N N . VAL B 1 278 ? -14.477 -12.867 -7.137 1 98.56 278 VAL B N 1
ATOM 4722 C CA . VAL B 1 278 ? -14.688 -14.25 -7.543 1 98.56 278 VAL B CA 1
ATOM 4723 C C . VAL B 1 278 ? -13.375 -15.016 -7.461 1 98.56 278 VAL B C 1
ATOM 4725 O O . VAL B 1 278 ? -12.297 -14.422 -7.535 1 98.56 278 VAL B O 1
ATOM 4728 N N . PRO B 1 279 ? -13.445 -16.297 -7.266 1 98.5 279 PRO B N 1
ATOM 4729 C CA . PRO B 1 279 ? -12.242 -17.141 -7.234 1 98.5 279 PRO B CA 1
ATOM 4730 C C . PRO B 1 279 ? -11.859 -17.672 -8.617 1 98.5 279 PRO B C 1
ATOM 4732 O O . PRO B 1 279 ? -10.992 -18.547 -8.727 1 98.5 279 PRO B O 1
ATOM 4735 N N . THR B 1 280 ? -12.469 -17.141 -9.703 1 97.31 280 THR B N 1
ATOM 4736 C CA . THR B 1 280 ? -12.234 -17.641 -11.055 1 97.31 280 THR B CA 1
ATOM 4737 C C . THR B 1 280 ? -10.852 -17.234 -11.555 1 97.31 280 THR B C 1
ATOM 4739 O O . THR B 1 280 ? -10.562 -16.047 -11.688 1 97.31 280 THR B O 1
ATOM 4742 N N . PRO B 1 281 ? -10.047 -18.203 -11.922 1 97.94 281 PRO B N 1
ATOM 4743 C CA . PRO B 1 281 ? -8.695 -17.844 -12.344 1 97.94 281 PRO B CA 1
ATOM 4744 C C . PRO B 1 281 ? -8.625 -17.422 -13.812 1 97.94 281 PRO B C 1
ATOM 4746 O O . PRO B 1 281 ? -9.414 -17.922 -14.633 1 97.94 281 PRO B O 1
ATOM 4749 N N . ALA B 1 282 ? -7.777 -16.453 -14.086 1 96.94 282 ALA B N 1
ATOM 4750 C CA . ALA B 1 282 ? -7.273 -16.312 -15.445 1 96.94 282 ALA B CA 1
ATOM 4751 C C . ALA B 1 282 ? -6.199 -17.375 -15.734 1 96.94 282 ALA B C 1
ATOM 4753 O O . ALA B 1 282 ? -5.254 -17.531 -14.969 1 96.94 282 ALA B O 1
ATOM 4754 N N . VAL B 1 283 ? -6.398 -18.125 -16.859 1 96.12 283 VAL B N 1
ATOM 4755 C CA . VAL B 1 283 ? -5.473 -19.203 -17.172 1 96.12 283 VAL B CA 1
ATOM 4756 C C . VAL B 1 283 ? -4.715 -18.891 -18.453 1 96.12 283 VAL B C 1
ATOM 4758 O O . VAL B 1 283 ? -5.309 -18.422 -19.438 1 96.12 283 VAL B O 1
ATOM 4761 N N . LYS B 1 284 ? -3.432 -19.062 -18.391 1 94.06 284 LYS B N 1
ATOM 4762 C CA . LYS B 1 284 ? -2.568 -18.906 -19.562 1 94.06 284 LYS B CA 1
ATOM 4763 C C . LYS B 1 284 ? -1.652 -20.109 -19.734 1 94.06 284 LYS B C 1
ATOM 4765 O O . LYS B 1 284 ? -1.032 -20.562 -18.781 1 94.06 284 LYS B O 1
ATOM 4770 N N . GLU B 1 285 ? -1.643 -20.641 -20.922 1 92.69 285 GLU B N 1
ATOM 4771 C CA . GLU B 1 285 ? -0.756 -21.75 -21.281 1 92.69 285 GLU B CA 1
ATOM 4772 C C . GLU B 1 285 ? 0.227 -21.344 -22.375 1 92.69 285 GLU B C 1
ATOM 4774 O O . GLU B 1 285 ? -0.157 -20.703 -23.359 1 92.69 285 GLU B O 1
ATOM 4779 N N . ILE B 1 286 ? 1.512 -21.703 -22.109 1 91.56 286 ILE B N 1
ATOM 4780 C CA . ILE B 1 286 ? 2.502 -21.422 -23.141 1 91.56 286 ILE B CA 1
ATOM 4781 C C . ILE B 1 286 ? 3.377 -22.656 -23.359 1 91.56 286 ILE B C 1
ATOM 4783 O O . ILE B 1 286 ? 3.525 -23.484 -22.469 1 91.56 286 ILE B O 1
ATOM 4787 N N . ALA B 1 287 ? 3.938 -22.688 -24.531 1 90.25 287 ALA B N 1
ATOM 4788 C CA . ALA B 1 287 ? 4.891 -23.75 -24.828 1 90.25 287 ALA B CA 1
ATOM 4789 C C . ALA B 1 287 ? 6.234 -23.484 -24.141 1 90.25 287 ALA B C 1
ATOM 4791 O O . ALA B 1 287 ? 6.719 -22.344 -24.141 1 90.25 287 ALA B O 1
ATOM 4792 N N . ARG B 1 288 ? 6.781 -24.531 -23.641 1 90.44 288 ARG B N 1
ATOM 4793 C CA . ARG B 1 288 ? 8.133 -24.438 -23.094 1 90.44 288 ARG B CA 1
ATOM 4794 C C . ARG B 1 288 ? 9.172 -24.438 -24.219 1 90.44 288 ARG B C 1
ATOM 4796 O O . ARG B 1 288 ? 9.016 -25.141 -25.219 1 90.44 288 ARG B O 1
ATOM 4803 N N . ASP B 1 289 ? 10.148 -23.641 -24 1 91.25 289 ASP B N 1
ATOM 4804 C CA . ASP B 1 289 ? 11.344 -23.672 -24.828 1 91.25 289 ASP B CA 1
ATOM 4805 C C . ASP B 1 289 ? 12.562 -24.109 -24.016 1 91.25 289 ASP B C 1
ATOM 4807 O O . ASP B 1 289 ? 13.172 -23.297 -23.328 1 91.25 289 ASP B O 1
ATOM 4811 N N . ALA B 1 290 ? 12.969 -25.359 -24.125 1 88.19 290 ALA B N 1
ATOM 4812 C CA . ALA B 1 290 ? 14.008 -25.969 -23.297 1 88.19 290 ALA B CA 1
ATOM 4813 C C . ALA B 1 290 ? 15.344 -25.25 -23.5 1 88.19 290 ALA B C 1
ATOM 4815 O O . ALA B 1 290 ? 16.203 -25.266 -22.609 1 88.19 290 ALA B O 1
ATOM 4816 N N . GLU B 1 291 ? 15.492 -24.594 -24.641 1 91.19 291 GLU B N 1
ATOM 4817 C CA . GLU B 1 291 ? 16.781 -23.984 -24.953 1 91.19 291 GLU B CA 1
ATOM 4818 C C . GLU B 1 291 ? 16.875 -22.578 -24.359 1 91.19 291 GLU B C 1
ATOM 4820 O O . GLU B 1 291 ? 17.969 -22.109 -24.016 1 91.19 291 GLU B O 1
ATOM 4825 N N . THR B 1 292 ? 15.727 -21.922 -24.219 1 94.88 292 THR B N 1
ATOM 4826 C CA . THR B 1 292 ? 15.82 -20.5 -23.938 1 94.88 292 THR B CA 1
ATOM 4827 C C . THR B 1 292 ? 15.18 -20.172 -22.594 1 94.88 292 THR B C 1
ATOM 4829 O O . THR B 1 292 ? 15.438 -19.109 -22.031 1 94.88 292 THR B O 1
ATOM 4832 N N . ASP B 1 293 ? 14.297 -21.094 -22.078 1 96.56 293 ASP B N 1
ATOM 4833 C CA . ASP B 1 293 ? 13.68 -20.844 -20.781 1 96.56 293 ASP B CA 1
ATOM 4834 C C . ASP B 1 293 ? 14.711 -20.953 -19.656 1 96.56 293 ASP B C 1
ATOM 4836 O O . ASP B 1 293 ? 15.539 -21.859 -19.656 1 96.56 293 ASP B O 1
ATOM 4840 N N . GLU B 1 294 ? 14.703 -20.031 -18.734 1 96.69 294 GLU B N 1
ATOM 4841 C CA . GLU B 1 294 ? 15.719 -20.031 -17.688 1 96.69 294 GLU B CA 1
ATOM 4842 C C . GLU B 1 294 ? 15.086 -20.188 -16.312 1 96.69 294 GLU B C 1
ATOM 4844 O O . GLU B 1 294 ? 15.336 -21.172 -15.617 1 96.69 294 GLU B O 1
ATOM 4849 N N . TRP B 1 295 ? 14.289 -19.203 -15.898 1 98.12 295 TRP B N 1
ATOM 4850 C CA . TRP B 1 295 ? 13.719 -19.172 -14.555 1 98.12 295 TRP B CA 1
ATOM 4851 C C . TRP B 1 295 ? 12.211 -18.922 -14.602 1 98.12 295 TRP B C 1
ATOM 4853 O O . TRP B 1 295 ? 11.727 -18.172 -15.453 1 98.12 295 TRP B O 1
ATOM 4863 N N . LEU B 1 296 ? 11.516 -19.531 -13.703 1 98.62 296 LEU B N 1
ATOM 4864 C CA . LEU B 1 296 ? 10.125 -19.188 -13.414 1 98.62 296 LEU B CA 1
ATOM 4865 C C . LEU B 1 296 ? 9.984 -18.609 -12.008 1 98.62 296 LEU B C 1
ATOM 4867 O O . LEU B 1 296 ? 10.289 -19.297 -11.023 1 98.62 296 LEU B O 1
ATOM 4871 N N . VAL B 1 297 ? 9.547 -17.359 -11.93 1 98.94 297 VAL B N 1
ATOM 4872 C CA . VAL B 1 297 ? 9.414 -16.672 -10.648 1 98.94 297 VAL B CA 1
ATOM 4873 C C . VAL B 1 297 ? 7.934 -16.516 -10.297 1 98.94 297 VAL B C 1
ATOM 4875 O O . VAL B 1 297 ? 7.168 -15.922 -11.07 1 98.94 297 VAL B O 1
ATOM 4878 N N . ILE B 1 298 ? 7.496 -17.047 -9.211 1 98.94 298 ILE B N 1
ATOM 4879 C CA . ILE B 1 298 ? 6.16 -16.859 -8.648 1 98.94 298 ILE B CA 1
ATOM 4880 C C . ILE B 1 298 ? 6.262 -16.125 -7.316 1 98.94 298 ILE B C 1
ATOM 4882 O O . ILE B 1 298 ? 6.938 -16.578 -6.395 1 98.94 298 ILE B O 1
ATOM 4886 N N . ALA B 1 299 ? 5.586 -14.938 -7.219 1 98.94 299 ALA B N 1
ATOM 4887 C CA . ALA B 1 299 ? 5.797 -14.156 -6.004 1 98.94 299 ALA B CA 1
ATOM 4888 C C . ALA B 1 299 ? 4.57 -13.32 -5.672 1 98.94 299 ALA B C 1
ATOM 4890 O O . ALA B 1 299 ? 3.77 -13 -6.555 1 98.94 299 ALA B O 1
ATOM 4891 N N . SER B 1 300 ? 4.441 -13.023 -4.406 1 98.81 300 SER B N 1
ATOM 4892 C CA . SER B 1 300 ? 3.375 -12.141 -3.941 1 98.81 300 SER B CA 1
ATOM 4893 C C . SER B 1 300 ? 3.654 -10.688 -4.32 1 98.81 300 SER B C 1
ATOM 4895 O O . SER B 1 300 ? 4.742 -10.367 -4.805 1 98.81 300 SER B O 1
ATOM 4897 N N . ASP B 1 301 ? 2.662 -9.844 -4.105 1 97.81 301 ASP B N 1
ATOM 4898 C CA . ASP B 1 301 ? 2.77 -8.438 -4.48 1 97.81 301 ASP B CA 1
ATOM 4899 C C . ASP B 1 301 ? 3.857 -7.73 -3.676 1 97.81 301 ASP B C 1
ATOM 4901 O O . ASP B 1 301 ? 4.395 -6.707 -4.105 1 97.81 301 ASP B O 1
ATOM 4905 N N . GLY B 1 302 ? 4.281 -8.344 -2.535 1 97.75 302 GLY B N 1
ATOM 4906 C CA . GLY B 1 302 ? 5.383 -7.781 -1.77 1 97.75 302 GLY B CA 1
ATOM 4907 C C . GLY B 1 302 ? 6.656 -7.633 -2.582 1 97.75 302 GLY B C 1
ATOM 4908 O O . GLY B 1 302 ? 7.461 -6.734 -2.322 1 97.75 302 GLY B O 1
ATOM 4909 N N . LEU B 1 303 ? 6.883 -8.523 -3.479 1 98.19 303 LEU B N 1
ATOM 4910 C CA . LEU B 1 303 ? 8 -8.375 -4.402 1 98.19 303 LEU B CA 1
ATOM 4911 C C . LEU B 1 303 ? 7.668 -7.371 -5.5 1 98.19 303 LEU B C 1
ATOM 4913 O O . LEU B 1 303 ? 8.438 -6.438 -5.75 1 98.19 303 LEU B O 1
ATOM 4917 N N . TRP B 1 304 ? 6.547 -7.508 -6.066 1 97.06 304 TRP B N 1
ATOM 4918 C CA . TRP B 1 304 ? 6.223 -6.844 -7.324 1 97.06 304 TRP B CA 1
ATOM 4919 C C . TRP B 1 304 ? 5.914 -5.367 -7.094 1 97.06 304 TRP B C 1
ATOM 4921 O O . TRP B 1 304 ? 6 -4.559 -8.023 1 97.06 304 TRP B O 1
ATOM 4931 N N . ASP B 1 305 ? 5.551 -5.031 -5.902 1 93.62 305 ASP B N 1
ATOM 4932 C CA . ASP B 1 305 ? 5.34 -3.625 -5.57 1 93.62 305 ASP B CA 1
ATOM 4933 C C . ASP B 1 305 ? 6.66 -2.857 -5.574 1 93.62 305 ASP B C 1
ATOM 4935 O O . ASP B 1 305 ? 6.668 -1.626 -5.602 1 93.62 305 ASP B O 1
ATOM 4939 N N . THR B 1 306 ? 7.781 -3.572 -5.566 1 93.25 306 THR B N 1
ATOM 4940 C CA . THR B 1 306 ? 9.086 -2.916 -5.477 1 93.25 306 THR B CA 1
ATOM 4941 C C . THR B 1 306 ? 9.867 -3.086 -6.777 1 93.25 306 THR B C 1
ATOM 4943 O O . THR B 1 306 ? 10.922 -2.479 -6.953 1 93.25 306 THR B O 1
ATOM 4946 N N . VAL B 1 307 ? 9.344 -3.955 -7.648 1 92.88 307 VAL B N 1
ATOM 4947 C CA . VAL B 1 307 ? 10.062 -4.207 -8.898 1 92.88 307 VAL B CA 1
ATOM 4948 C C . VAL B 1 307 ? 9.078 -4.656 -9.977 1 92.88 307 VAL B C 1
ATOM 4950 O O . VAL B 1 307 ? 8.195 -5.48 -9.711 1 92.88 307 VAL B O 1
ATOM 4953 N N . ASN B 1 308 ? 9.18 -4.09 -11.109 1 92 308 ASN B N 1
ATOM 4954 C CA . ASN B 1 308 ? 8.367 -4.625 -12.195 1 92 308 ASN B CA 1
ATOM 4955 C C . ASN B 1 308 ? 9.031 -5.836 -12.852 1 92 308 ASN B C 1
ATOM 4957 O O . ASN B 1 308 ? 10.18 -6.16 -12.539 1 92 308 ASN B O 1
ATOM 4961 N N . SER B 1 309 ? 8.344 -6.465 -13.797 1 96.25 309 SER B N 1
ATOM 4962 C CA . SER B 1 309 ? 8.797 -7.727 -14.367 1 96.25 309 SER B CA 1
ATOM 4963 C C . SER B 1 309 ? 10.094 -7.539 -15.156 1 96.25 309 SER B C 1
ATOM 4965 O O . SER B 1 309 ? 11 -8.375 -15.078 1 96.25 309 SER B O 1
ATOM 4967 N N . THR B 1 310 ? 10.203 -6.449 -15.906 1 94.12 310 THR B N 1
ATOM 4968 C CA . THR B 1 310 ? 11.383 -6.191 -16.719 1 94.12 310 THR B CA 1
ATOM 4969 C C . THR B 1 310 ? 12.609 -5.957 -15.836 1 94.12 310 THR B C 1
ATOM 4971 O O . THR B 1 310 ? 13.664 -6.547 -16.062 1 94.12 310 THR B O 1
ATOM 4974 N N . ALA B 1 311 ? 12.438 -5.148 -14.82 1 91.38 311 ALA B N 1
ATOM 4975 C CA . ALA B 1 311 ? 13.531 -4.883 -13.883 1 91.38 311 ALA B CA 1
ATOM 4976 C C . ALA B 1 311 ? 13.906 -6.145 -13.109 1 91.38 311 ALA B C 1
ATOM 4978 O O . ALA B 1 311 ? 15.078 -6.352 -12.789 1 91.38 311 ALA B O 1
ATOM 4979 N N . CYS B 1 312 ? 12.945 -6.938 -12.836 1 96 312 CYS B N 1
ATOM 4980 C CA . CYS B 1 312 ? 13.211 -8.211 -12.164 1 96 312 CYS B CA 1
ATOM 4981 C C . CYS B 1 312 ? 14.109 -9.094 -13.023 1 96 312 CYS B C 1
ATOM 4983 O O . CYS B 1 312 ? 15.07 -9.68 -12.523 1 96 312 CYS B O 1
ATOM 4985 N N . ALA B 1 313 ? 13.836 -9.172 -14.328 1 97.12 313 ALA B N 1
ATOM 4986 C CA . ALA B 1 313 ? 14.664 -9.953 -15.234 1 97.12 313 ALA B CA 1
ATOM 4987 C C . ALA B 1 313 ? 16.094 -9.43 -15.258 1 97.12 313 ALA B C 1
ATOM 4989 O O . ALA B 1 313 ? 17.047 -10.211 -15.227 1 97.12 313 ALA B O 1
ATOM 4990 N N . THR B 1 314 ? 16.219 -8.148 -15.281 1 94 314 THR B N 1
ATOM 4991 C CA . THR B 1 314 ? 17.531 -7.523 -15.273 1 94 314 THR B CA 1
ATOM 4992 C C . THR B 1 314 ? 18.281 -7.863 -13.992 1 94 314 THR B C 1
ATOM 4994 O O . THR B 1 314 ? 19.469 -8.211 -14.031 1 94 314 THR B O 1
ATOM 4997 N N . PHE B 1 315 ? 17.609 -7.793 -12.953 1 95.31 315 PHE B N 1
ATOM 4998 C CA . PHE B 1 315 ? 18.219 -8.117 -11.664 1 95.31 315 PHE B CA 1
ATOM 4999 C C . PHE B 1 315 ? 18.703 -9.562 -11.641 1 95.31 315 PHE B C 1
ATOM 5001 O O . PHE B 1 315 ? 19.812 -9.844 -11.188 1 95.31 315 PHE B O 1
ATOM 5008 N N . ILE B 1 316 ? 17.828 -10.484 -12.102 1 97.38 316 ILE B N 1
ATOM 5009 C CA . ILE B 1 316 ? 18.172 -11.898 -12.133 1 97.38 316 ILE B CA 1
ATOM 5010 C C . ILE B 1 316 ? 19.422 -12.109 -12.992 1 97.38 316 ILE B C 1
ATOM 5012 O O . ILE B 1 316 ? 20.328 -12.844 -12.609 1 97.38 316 ILE B O 1
ATOM 5016 N N . SER B 1 317 ? 19.453 -11.477 -14.133 1 95.44 317 SER B N 1
ATOM 5017 C CA . SER B 1 317 ? 20.625 -11.57 -15.016 1 95.44 317 SER B CA 1
ATOM 5018 C C . SER B 1 317 ? 21.891 -11.117 -14.305 1 95.44 317 SER B C 1
ATOM 5020 O O . SER B 1 317 ? 22.938 -11.773 -14.406 1 95.44 317 SER B O 1
ATOM 5022 N N . GLN B 1 318 ? 21.781 -10.102 -13.609 1 93.62 318 GLN B N 1
ATOM 5023 C CA . GLN B 1 318 ? 22.922 -9.57 -12.883 1 93.62 318 GLN B CA 1
ATOM 5024 C C . GLN B 1 318 ? 23.375 -10.531 -11.781 1 93.62 318 GLN B C 1
ATOM 5026 O O . GLN B 1 318 ? 24.562 -10.773 -11.617 1 93.62 318 GLN B O 1
ATOM 5031 N N . GLU B 1 319 ? 22.438 -11.031 -11.016 1 94.5 319 GLU B N 1
ATOM 5032 C CA . GLU B 1 319 ? 22.75 -11.977 -9.953 1 94.5 319 GLU B CA 1
ATOM 5033 C C . GLU B 1 319 ? 23.438 -13.219 -10.5 1 94.5 319 GLU B C 1
ATOM 5035 O O . GLU B 1 319 ? 24.359 -13.75 -9.891 1 94.5 319 GLU B O 1
ATOM 5040 N N . CYS B 1 320 ? 22.984 -13.648 -11.625 1 95.12 320 CYS B N 1
ATOM 5041 C CA . CYS B 1 320 ? 23.547 -14.852 -12.234 1 95.12 320 CYS B CA 1
ATOM 5042 C C . CYS B 1 320 ? 24.938 -14.594 -12.766 1 95.12 320 CYS B C 1
ATOM 5044 O O . CYS B 1 320 ? 25.781 -15.492 -12.781 1 95.12 320 CYS B O 1
ATOM 5046 N N . LYS B 1 321 ? 25.188 -13.375 -13.266 1 93.25 321 LYS B N 1
ATOM 5047 C CA . LYS B 1 321 ? 26.531 -13.016 -13.719 1 93.25 321 LYS B CA 1
ATOM 5048 C C . LYS B 1 321 ? 27.516 -13.008 -12.547 1 93.25 321 LYS B C 1
ATOM 5050 O O . LYS B 1 321 ? 28.656 -13.445 -12.695 1 93.25 321 LYS B O 1
ATOM 5055 N N . LYS B 1 322 ? 27.031 -12.57 -11.461 1 92.19 322 LYS B N 1
ATOM 5056 C CA . LYS B 1 322 ? 27.859 -12.531 -10.258 1 92.19 322 LYS B CA 1
ATOM 5057 C C . LYS B 1 322 ? 28.109 -13.93 -9.719 1 92.19 322 LYS B C 1
ATOM 5059 O O . LYS B 1 322 ? 29.141 -14.188 -9.102 1 92.19 322 LYS B O 1
ATOM 5064 N N . ASN B 1 323 ? 27.156 -14.836 -9.953 1 92.81 323 ASN B N 1
ATOM 5065 C CA . ASN B 1 323 ? 27.219 -16.219 -9.469 1 92.81 323 ASN B CA 1
ATOM 5066 C C . ASN B 1 323 ? 26.812 -17.203 -10.555 1 92.81 323 ASN B C 1
ATOM 5068 O O . ASN B 1 323 ? 25.672 -17.688 -10.562 1 92.81 323 ASN B O 1
ATOM 5072 N N . PRO B 1 324 ? 27.688 -17.688 -11.383 1 88.25 324 PRO B N 1
ATOM 5073 C CA . PRO B 1 324 ? 27.375 -18.578 -12.508 1 88.25 324 PRO B CA 1
ATOM 5074 C C . PRO B 1 324 ? 26.703 -19.875 -12.055 1 88.25 324 PRO B C 1
ATOM 5076 O O . PRO B 1 324 ? 25.953 -20.484 -12.828 1 88.25 324 PRO B O 1
ATOM 5079 N N . GLY B 1 325 ? 26.781 -20.219 -10.797 1 91.44 325 GLY B N 1
ATOM 5080 C CA . GLY B 1 325 ? 26.125 -21.422 -10.266 1 91.44 325 GLY B CA 1
ATOM 5081 C C . GLY B 1 325 ? 24.906 -21.109 -9.422 1 91.44 325 GLY B C 1
ATOM 5082 O O . GLY B 1 325 ? 24.562 -21.875 -8.516 1 91.44 325 GLY B O 1
ATOM 5083 N N . MET B 1 326 ? 24.297 -20.109 -9.891 1 93.56 326 MET B N 1
ATOM 5084 C CA . MET B 1 326 ? 23.141 -19.656 -9.117 1 93.56 326 MET B CA 1
ATOM 5085 C C . MET B 1 326 ? 22.109 -20.766 -8.977 1 93.56 326 MET B C 1
ATOM 5087 O O . MET B 1 326 ? 21.734 -21.406 -9.961 1 93.56 326 MET B O 1
ATOM 5091 N N . ARG B 1 327 ? 21.734 -21.062 -7.738 1 96.62 327 ARG B N 1
ATOM 5092 C CA . ARG B 1 327 ? 20.688 -22.031 -7.445 1 96.62 327 ARG B CA 1
ATOM 5093 C C . ARG B 1 327 ? 19.344 -21.328 -7.23 1 96.62 327 ARG B C 1
ATOM 5095 O O . ARG B 1 327 ? 19.297 -20.141 -6.895 1 96.62 327 ARG B O 1
ATOM 5102 N N . ALA B 1 328 ? 18.312 -22.094 -7.395 1 97.75 328 ALA B N 1
ATOM 5103 C CA . ALA B 1 328 ? 16.969 -21.531 -7.293 1 97.75 328 ALA B CA 1
ATOM 5104 C C . ALA B 1 328 ? 16.719 -20.969 -5.895 1 97.75 328 ALA B C 1
ATOM 5106 O O . ALA B 1 328 ? 16.078 -19.922 -5.746 1 97.75 328 ALA B O 1
ATOM 5107 N N . ASP B 1 329 ? 17.172 -21.656 -4.898 1 97.69 329 ASP B N 1
ATOM 5108 C CA . ASP B 1 329 ? 16.969 -21.203 -3.525 1 97.69 329 ASP B CA 1
ATOM 5109 C C . ASP B 1 329 ? 17.703 -19.906 -3.256 1 97.69 329 ASP B C 1
ATOM 5111 O O . ASP B 1 329 ? 17.172 -18.984 -2.637 1 97.69 329 ASP B O 1
ATOM 5115 N N . ALA B 1 330 ? 18.906 -19.812 -3.758 1 97.94 330 ALA B N 1
ATOM 5116 C CA . ALA B 1 330 ? 19.688 -18.594 -3.6 1 97.94 330 ALA B CA 1
ATOM 5117 C C . ALA B 1 330 ? 19.047 -17.422 -4.332 1 97.94 330 ALA B C 1
ATOM 5119 O O . ALA B 1 330 ? 19.062 -16.297 -3.842 1 97.94 330 ALA B O 1
ATOM 5120 N N . LEU B 1 331 ? 18.547 -17.719 -5.492 1 98.31 331 LEU B N 1
ATOM 5121 C CA . LEU B 1 331 ? 17.891 -16.656 -6.254 1 98.31 331 LEU B CA 1
ATOM 5122 C C . LEU B 1 331 ? 16.625 -16.188 -5.543 1 98.31 331 LEU B C 1
ATOM 5124 O O . LEU B 1 331 ? 16.359 -14.984 -5.484 1 98.31 331 LEU B O 1
ATOM 5128 N N . ALA B 1 332 ? 15.836 -17.094 -5.02 1 98.75 332 ALA B N 1
ATOM 5129 C CA . ALA B 1 332 ? 14.656 -16.734 -4.254 1 98.75 332 ALA B CA 1
ATOM 5130 C C . ALA B 1 332 ? 15.016 -15.82 -3.08 1 98.75 332 ALA B C 1
ATOM 5132 O O . ALA B 1 332 ? 14.367 -14.805 -2.846 1 98.75 332 ALA B O 1
ATOM 5133 N N . ASP B 1 333 ? 16.078 -16.172 -2.422 1 98.38 333 ASP B N 1
ATOM 5134 C CA . ASP B 1 333 ? 16.562 -15.367 -1.298 1 98.38 333 ASP B CA 1
ATOM 5135 C C . ASP B 1 333 ? 16.969 -13.969 -1.751 1 98.38 333 ASP B C 1
ATOM 5137 O O . ASP B 1 333 ? 16.656 -12.984 -1.084 1 98.38 333 ASP B O 1
ATOM 5141 N N . ALA B 1 334 ? 17.672 -13.906 -2.826 1 97.81 334 ALA B N 1
ATOM 5142 C CA . ALA B 1 334 ? 18.125 -12.617 -3.352 1 97.81 334 ALA B CA 1
ATOM 5143 C C . ALA B 1 334 ? 16.953 -11.711 -3.695 1 97.81 334 ALA B C 1
ATOM 5145 O O . ALA B 1 334 ? 17 -10.508 -3.459 1 97.81 334 ALA B O 1
ATOM 5146 N N . LEU B 1 335 ? 15.961 -12.312 -4.254 1 98.38 335 LEU B N 1
ATOM 5147 C CA . LEU B 1 335 ? 14.781 -11.547 -4.633 1 98.38 335 LEU B CA 1
ATOM 5148 C C . LEU B 1 335 ? 14.062 -11 -3.402 1 98.38 335 LEU B C 1
ATOM 5150 O O . LEU B 1 335 ? 13.641 -9.844 -3.389 1 98.38 335 LEU B O 1
ATOM 5154 N N . VAL B 1 336 ? 13.93 -11.789 -2.365 1 98.5 336 VAL B N 1
ATOM 5155 C CA . VAL B 1 336 ? 13.289 -11.352 -1.131 1 98.5 336 VAL B CA 1
ATOM 5156 C C . VAL B 1 336 ? 14.117 -10.25 -0.473 1 98.5 336 VAL B C 1
ATOM 5158 O O . VAL B 1 336 ? 13.578 -9.242 -0.028 1 98.5 336 VAL B O 1
ATOM 5161 N N . LYS B 1 337 ? 15.391 -10.438 -0.429 1 96.69 337 LYS B N 1
ATOM 5162 C CA . LYS B 1 337 ? 16.281 -9.43 0.147 1 96.69 337 LYS B CA 1
ATOM 5163 C C . LYS B 1 337 ? 16.172 -8.102 -0.603 1 96.69 337 LYS B C 1
ATOM 5165 O O . LYS B 1 337 ? 16.203 -7.035 0.008 1 96.69 337 LYS B O 1
ATOM 5170 N N . ARG B 1 338 ? 16.047 -8.18 -1.876 1 94.81 338 ARG B N 1
ATOM 5171 C CA . ARG B 1 338 ? 15.883 -6.973 -2.674 1 94.81 338 ARG B CA 1
ATOM 5172 C C . ARG B 1 338 ? 14.602 -6.238 -2.289 1 94.81 338 ARG B C 1
ATOM 5174 O O . ARG B 1 338 ? 14.602 -5.016 -2.131 1 94.81 338 ARG B O 1
ATOM 5181 N N . ALA B 1 339 ? 13.508 -6.992 -2.18 1 96.75 339 ALA B N 1
ATOM 5182 C CA . ALA B 1 339 ? 12.234 -6.379 -1.813 1 96.75 339 ALA B CA 1
ATOM 5183 C C . ALA B 1 339 ? 12.336 -5.648 -0.478 1 96.75 339 ALA B C 1
ATOM 5185 O O . ALA B 1 339 ? 11.812 -4.543 -0.326 1 96.75 339 ALA B O 1
ATOM 5186 N N . ILE B 1 340 ? 13.023 -6.273 0.451 1 93.69 340 ILE B N 1
ATOM 5187 C CA . ILE B 1 340 ? 13.211 -5.676 1.77 1 93.69 340 ILE B CA 1
ATOM 5188 C C . ILE B 1 340 ? 14.047 -4.406 1.648 1 93.69 340 ILE B C 1
ATOM 5190 O O . ILE B 1 340 ? 13.711 -3.375 2.238 1 93.69 340 ILE B O 1
ATOM 5194 N N . ARG B 1 341 ? 15.086 -4.504 0.87 1 89.44 341 ARG B N 1
ATOM 5195 C CA . ARG B 1 341 ? 15.969 -3.357 0.662 1 89.44 341 ARG B CA 1
ATOM 5196 C C . ARG B 1 341 ? 15.203 -2.186 0.051 1 89.44 341 ARG B C 1
ATOM 5198 O O . ARG B 1 341 ? 15.484 -1.026 0.367 1 89.44 341 ARG B O 1
ATOM 5205 N N . PHE B 1 342 ? 14.305 -2.539 -0.799 1 92.19 342 PHE B N 1
ATOM 5206 C CA . PHE B 1 342 ? 13.531 -1.5 -1.474 1 92.19 342 PHE B CA 1
ATOM 5207 C C . PHE B 1 342 ? 12.258 -1.183 -0.701 1 92.19 342 PHE B C 1
ATOM 5209 O O . PHE B 1 342 ? 11.305 -0.629 -1.26 1 92.19 342 PHE B O 1
ATOM 5216 N N . ARG B 1 343 ? 12.211 -1.552 0.561 1 90.69 343 ARG B N 1
ATOM 5217 C CA . ARG B 1 343 ? 11.25 -1.146 1.584 1 90.69 343 ARG B CA 1
ATOM 5218 C C . ARG B 1 343 ? 9.836 -1.59 1.219 1 90.69 343 ARG B C 1
ATOM 5220 O O . ARG B 1 343 ? 8.898 -0.793 1.273 1 90.69 343 ARG B O 1
ATOM 5227 N N . THR B 1 344 ? 9.727 -2.838 0.824 1 94.25 344 THR B N 1
ATOM 5228 C CA . THR B 1 344 ? 8.383 -3.391 0.676 1 94.25 344 THR B CA 1
ATOM 5229 C C . THR B 1 344 ? 7.562 -3.168 1.943 1 94.25 344 THR B C 1
ATOM 5231 O O . THR B 1 344 ? 8.102 -3.207 3.051 1 94.25 344 THR B O 1
ATOM 5234 N N . GLN B 1 345 ? 6.297 -2.904 1.754 1 90.75 345 GLN B N 1
ATOM 5235 C CA . GLN B 1 345 ? 5.422 -2.631 2.891 1 90.75 345 GLN B CA 1
ATOM 5236 C C . GLN B 1 345 ? 4.57 -3.85 3.232 1 90.75 345 GLN B C 1
ATOM 5238 O O . GLN B 1 345 ? 3.676 -3.77 4.078 1 90.75 345 GLN B O 1
ATOM 5243 N N . ASP B 1 346 ? 4.855 -4.941 2.553 1 95 346 ASP B N 1
ATOM 5244 C CA . ASP B 1 346 ? 4.016 -6.129 2.709 1 95 346 ASP B CA 1
ATOM 5245 C C . ASP B 1 346 ? 4.863 -7.363 3.01 1 95 346 ASP B C 1
ATOM 5247 O O . ASP B 1 346 ? 6.094 -7.305 2.961 1 95 346 ASP B O 1
ATOM 5251 N N . ASN B 1 347 ? 4.148 -8.477 3.436 1 97.56 347 ASN B N 1
ATOM 5252 C CA . ASN B 1 347 ? 4.805 -9.781 3.361 1 97.56 347 ASN B CA 1
ATOM 5253 C C . ASN B 1 347 ? 5.309 -10.07 1.95 1 97.56 347 ASN B C 1
ATOM 5255 O O . ASN B 1 347 ? 4.727 -9.602 0.969 1 97.56 347 ASN B O 1
ATOM 5259 N N . VAL B 1 348 ? 6.422 -10.781 1.91 1 98.5 348 VAL B N 1
ATOM 5260 C CA . VAL B 1 348 ? 6.945 -11.172 0.606 1 98.5 348 VAL B CA 1
ATOM 5261 C C . VAL B 1 348 ? 7.223 -12.672 0.592 1 98.5 348 VAL B C 1
ATOM 5263 O O . VAL B 1 348 ? 7.844 -13.203 1.517 1 98.5 348 VAL B O 1
ATOM 5266 N N . CYS B 1 349 ? 6.703 -13.305 -0.362 1 98.5 349 CYS B N 1
ATOM 5267 C CA . CYS B 1 349 ? 6.977 -14.719 -0.593 1 98.5 349 CYS B CA 1
ATOM 5268 C C . CYS B 1 349 ? 7.305 -14.977 -2.059 1 98.5 349 CYS B C 1
ATOM 5270 O O . CYS B 1 349 ? 6.617 -14.477 -2.951 1 98.5 349 CYS B O 1
ATOM 5272 N N . VAL B 1 350 ? 8.359 -15.758 -2.297 1 98.88 350 VAL B N 1
ATOM 5273 C CA . VAL B 1 350 ? 8.852 -16 -3.65 1 98.88 350 VAL B CA 1
ATOM 5274 C C . VAL B 1 350 ? 9.172 -17.484 -3.824 1 98.88 350 VAL B C 1
ATOM 5276 O O . VAL B 1 350 ? 9.805 -18.094 -2.961 1 98.88 350 VAL B O 1
ATOM 5279 N N . VAL B 1 351 ? 8.711 -18.094 -4.879 1 98.88 351 VAL B N 1
ATOM 5280 C CA . VAL B 1 351 ? 9.125 -19.406 -5.348 1 98.88 351 VAL B CA 1
ATOM 5281 C C . VAL B 1 351 ? 9.797 -19.297 -6.715 1 98.88 351 VAL B C 1
ATOM 5283 O O . VAL B 1 351 ? 9.273 -18.625 -7.613 1 98.88 351 VAL B O 1
ATOM 5286 N N . VAL B 1 352 ? 10.945 -19.875 -6.824 1 98.88 352 VAL B N 1
ATOM 5287 C CA . VAL B 1 352 ? 11.68 -19.875 -8.086 1 98.88 352 VAL B CA 1
ATOM 5288 C C . VAL B 1 352 ? 11.859 -21.312 -8.578 1 98.88 352 VAL B C 1
ATOM 5290 O O . VAL B 1 352 ? 12.234 -22.188 -7.805 1 98.88 352 VAL B O 1
ATOM 5293 N N . VAL B 1 353 ? 11.578 -21.531 -9.828 1 98.06 353 VAL B N 1
ATOM 5294 C CA . VAL B 1 353 ? 11.789 -22.828 -10.477 1 98.06 353 VAL B CA 1
ATOM 5295 C C . VAL B 1 353 ? 12.883 -22.703 -11.539 1 98.06 353 VAL B C 1
ATOM 5297 O O . VAL B 1 353 ? 12.836 -21.797 -12.383 1 98.06 353 VAL B O 1
ATOM 5300 N N . ASP B 1 354 ? 13.859 -23.578 -11.477 1 97.31 354 ASP B N 1
ATOM 5301 C CA . ASP B 1 354 ? 14.961 -23.625 -12.43 1 97.31 354 ASP B CA 1
ATOM 5302 C C . ASP B 1 354 ? 14.586 -24.422 -13.672 1 97.31 354 ASP B C 1
ATOM 5304 O O . ASP B 1 354 ? 14.438 -25.641 -13.617 1 97.31 354 ASP B O 1
ATOM 5308 N N . LEU B 1 355 ? 14.5 -23.703 -14.82 1 96.12 355 LEU B N 1
ATOM 5309 C CA . LEU B 1 355 ? 14.07 -24.344 -16.047 1 96.12 355 LEU B CA 1
ATOM 5310 C C . LEU B 1 355 ? 15.242 -24.516 -17.016 1 96.12 355 LEU B C 1
ATOM 5312 O O . LEU B 1 355 ? 15.062 -24.969 -18.141 1 96.12 355 LEU B O 1
ATOM 5316 N N . ARG B 1 356 ? 16.406 -24.188 -16.625 1 91.5 356 ARG B N 1
ATOM 5317 C CA . ARG B 1 356 ? 17.594 -24.266 -17.469 1 91.5 356 ARG B CA 1
ATOM 5318 C C . ARG B 1 356 ? 17.938 -25.734 -17.781 1 91.5 356 ARG B C 1
ATOM 5320 O O . ARG B 1 356 ? 17.703 -26.609 -16.953 1 91.5 356 ARG B O 1
ATOM 5327 N N . ARG B 1 357 ? 18.453 -25.875 -18.938 1 77.62 357 ARG B N 1
ATOM 5328 C CA . ARG B 1 357 ? 18.859 -27.203 -19.375 1 77.62 357 ARG B CA 1
ATOM 5329 C C . ARG B 1 357 ? 19.969 -27.75 -18.5 1 77.62 357 ARG B C 1
ATOM 5331 O O . ARG B 1 357 ? 20.922 -27.047 -18.172 1 77.62 357 ARG B O 1
ATOM 5338 N N . LYS B 1 358 ? 19.672 -28.859 -17.891 1 67.88 358 LYS B N 1
ATOM 5339 C CA . LYS B 1 358 ? 20.75 -29.484 -17.125 1 67.88 358 LYS B CA 1
ATOM 5340 C C . LYS B 1 358 ? 21.781 -30.125 -18.047 1 67.88 358 LYS B C 1
ATOM 5342 O O . LYS B 1 358 ? 21.422 -30.703 -19.078 1 67.88 358 LYS B O 1
ATOM 5347 N N . GLU B 1 359 ? 22.891 -29.469 -18.266 1 54.5 359 GLU B N 1
ATOM 5348 C CA . GLU B 1 359 ? 23.922 -30.141 -19.031 1 54.5 359 GLU B CA 1
ATOM 5349 C C . GLU B 1 359 ? 24.047 -31.609 -18.609 1 54.5 359 GLU B C 1
ATOM 5351 O O . GLU B 1 359 ? 23.938 -31.938 -17.422 1 54.5 359 GLU B O 1
ATOM 5356 N N . ALA B 1 360 ? 23.609 -32.531 -19.422 1 44.97 360 ALA B N 1
ATOM 5357 C CA . ALA B 1 360 ? 23.875 -33.938 -19.234 1 44.97 360 ALA B CA 1
ATOM 5358 C C . ALA B 1 360 ? 25.219 -34.156 -18.531 1 44.97 360 ALA B C 1
ATOM 5360 O O . ALA B 1 360 ? 26.219 -33.562 -18.891 1 44.97 360 ALA B O 1
ATOM 5361 N N . ALA B 1 361 ? 25.203 -34.438 -17.25 1 40.47 361 ALA B N 1
ATOM 5362 C CA . ALA B 1 361 ? 26.453 -34.906 -16.672 1 40.47 361 ALA B CA 1
ATOM 5363 C C . ALA B 1 361 ? 27.219 -35.781 -17.688 1 40.47 361 ALA B C 1
ATOM 5365 O O . ALA B 1 361 ? 26.672 -36.719 -18.25 1 40.47 361 ALA B O 1
ATOM 5366 N N . THR B 1 362 ? 28.047 -35.25 -18.5 1 36.06 362 THR B N 1
ATOM 5367 C CA . THR B 1 362 ? 28.953 -36.156 -19.219 1 36.06 362 THR B CA 1
ATOM 5368 C C . THR B 1 362 ? 29.359 -37.312 -18.328 1 36.06 362 THR B C 1
ATOM 5370 O O . THR B 1 362 ? 29.859 -37.125 -17.219 1 36.06 362 THR B O 1
ATOM 5373 N N . ALA B 1 363 ? 28.609 -38.438 -18.391 1 34.62 363 ALA B N 1
ATOM 5374 C CA . ALA B 1 363 ? 29.219 -39.688 -17.938 1 34.62 363 ALA B CA 1
ATOM 5375 C C . ALA B 1 363 ? 30.703 -39.75 -18.297 1 34.62 363 ALA B C 1
ATOM 5377 O O . ALA B 1 363 ? 31.062 -39.812 -19.484 1 34.62 363 ALA B O 1
ATOM 5378 N N . ALA B 1 364 ? 31.516 -39.062 -17.594 1 30.33 364 ALA B N 1
ATOM 5379 C CA . ALA B 1 364 ? 32.875 -39.625 -17.609 1 30.33 364 ALA B CA 1
ATOM 5380 C C . ALA B 1 364 ? 32.875 -40.969 -16.891 1 30.33 364 ALA B C 1
ATOM 5382 O O . ALA B 1 364 ? 32.219 -41.156 -15.859 1 30.33 364 ALA B O 1
#

Sequence (728 aa):
MPGMPVKPNKKASGGGKKKKKGDGDGLGVGGMMNVLDSIKKGAPAVPGLSKMNAQRYAWGAAEATGPREYMEDAWVVKETGLGGGYFFASVMDGHGGAASSAYLRENLFSLLDEKIPKFGAGEGTPGAVPDGTPDGGYLAKSLKTGFDAADESLIDHIARLGEPECWSGSTCTSVLVRDDRVVAANVGDSRAVLIRKGKALELTADHRPLGSSVTGRQEMDRITRAGGWSVGGRVCGILAVSRAFGDYEFKGGRFDLLNDLSEEPLAKKATLAEPPVVPTPAVKEIARDAETDEWLVIASDGLWDTVNSTACATFISQECKKNPGMRADALADALVKRAIRFRTQDNVCVVVVDLRRKEAATAAMPGMPVKPNKKASGGGKKKKKGDGDGLGVGGMMNVLDSIKKGAPAVPGLSKMNAQRYAWGAAEATGPREYMEDAWVVKETGLGGGYFFASVMDGHGGAASSAYLRENLFSLLDEKIPKFGAGEGTPGAVPDGTPDGGYLAKSLKTGFDAADESLIDHIARLGEPECWSGSTCTSVLVRDDRVVAANVGDSRAVLIRKGKALELTADHRPLGSSVTGRQEMDRITRAGGWSVGGRVCGILAVSRAFGDYEFKGGRFDLLNDLSEEPLAKKATLAEPPVVPTPAVKEIARDAETDEWLVIASDGLWDTVNSTACATFISQECKKNPGMRADALADALVKRAIRFRTQDNVCVVVVDLRRKEAATAA

Solvent-accessible surface area (backbone atoms only — not comparable to full-atom values): 38289 Å² total; per-residue (Å²): 138,83,75,79,76,78,75,81,84,79,79,75,83,62,84,71,77,78,84,74,84,78,77,78,73,75,78,69,90,53,54,79,46,63,81,55,60,71,46,61,80,56,74,64,78,67,68,73,77,76,58,85,64,81,72,87,60,56,58,19,62,33,71,48,36,60,64,34,61,62,67,24,55,35,61,43,74,38,76,65,82,36,46,73,64,26,30,35,40,34,33,19,44,25,40,62,40,39,53,38,11,53,48,43,51,73,43,42,64,63,44,35,40,74,44,37,66,65,44,52,100,79,52,70,69,78,68,70,52,60,67,69,42,87,70,15,41,92,55,24,66,32,50,35,52,16,36,47,52,44,29,54,54,46,42,57,52,29,56,71,69,30,66,61,40,35,56,8,15,15,25,39,33,35,37,38,38,47,84,57,30,38,36,27,37,32,18,13,54,38,42,40,36,37,29,43,76,69,36,53,42,72,53,49,68,52,30,29,40,33,81,90,40,73,59,9,41,53,45,41,49,52,19,42,74,18,25,36,49,68,43,93,39,8,45,72,38,43,37,59,46,39,20,27,31,45,33,37,52,38,41,88,35,33,67,60,46,43,60,74,36,50,84,40,74,71,43,64,76,39,69,49,79,36,53,47,41,39,40,65,45,56,42,35,32,34,59,47,46,65,87,44,32,38,40,37,41,33,29,24,45,19,40,51,76,48,38,53,60,59,57,45,26,50,49,51,53,51,53,36,70,78,32,82,79,64,44,32,38,59,50,16,41,51,51,50,51,46,19,56,72,29,54,31,78,34,42,28,40,32,38,22,37,40,47,50,68,73,73,70,74,73,83,122,137,86,88,82,89,82,85,88,80,89,77,81,76,78,77,76,83,71,75,77,67,80,71,76,76,76,80,70,91,54,54,80,49,64,82,57,62,72,49,62,80,55,74,63,76,67,67,74,76,77,58,85,64,83,71,85,62,55,57,18,63,31,72,47,37,58,64,34,62,63,66,22,56,36,61,44,74,38,76,63,81,34,47,72,64,24,29,36,39,36,33,18,44,26,39,64,40,40,53,39,10,53,48,43,50,73,43,42,62,63,45,34,40,73,42,38,67,64,46,54,98,79,52,70,71,77,67,71,53,61,68,69,42,87,72,12,44,92,56,24,65,33,51,36,52,17,36,46,52,44,30,54,54,46,40,57,52,28,56,72,67,30,67,61,40,36,56,8,16,16,27,39,33,35,37,38,36,46,83,56,32,40,36,29,38,33,17,14,55,38,44,38,34,37,27,42,78,70,34,52,42,72,54,51,69,51,30,30,40,33,78,90,41,73,59,9,41,51,46,42,49,52,19,42,74,17,24,37,50,68,43,96,38,9,46,71,37,42,37,59,46,39,19,28,32,46,33,36,52,39,42,86,36,33,67,60,46,44,60,74,37,49,83,39,74,72,44,63,76,40,69,51,79,35,53,46,41,38,41,64,45,57,42,33,33,36,58,48,45,64,88,44,32,39,39,36,41,33,27,24,43,19,39,51,76,48,39,53,62,60,58,45,26,51,49,50,53,50,52,35,71,77,33,83,77,67,44,32,38,59,49,16,41,51,51,50,51,47,18,54,73,29,55,29,78,35,43,28,41,30,38,22,36,40,47,51,66,73,72,72,73,72,83,120